Protein AF-0000000074156451 (afdb_homodimer)

Structure (mmCIF, N/CA/C/O backbone):
data_AF-0000000074156451-model_v1
#
loop_
_entity.id
_entity.type
_entity.pdbx_description
1 polymer 'Methyltransferase domain-containing protein'
#
loop_
_atom_site.group_PDB
_atom_site.id
_atom_site.type_symbol
_atom_site.label_atom_id
_atom_site.label_alt_id
_atom_site.label_comp_id
_atom_site.label_asym_id
_atom_site.label_entity_id
_atom_site.label_seq_id
_atom_site.pdbx_PDB_ins_code
_atom_site.Cartn_x
_atom_site.Cartn_y
_atom_site.Cartn_z
_atom_site.occupancy
_atom_site.B_iso_or_equiv
_atom_site.auth_seq_id
_atom_site.auth_comp_id
_atom_site.auth_asym_id
_atom_site.auth_atom_id
_atom_site.pdbx_PDB_model_num
ATOM 1 N N . MET A 1 1 ? 0.041 -12.398 18.797 1 87.12 1 MET A N 1
ATOM 2 C CA . MET A 1 1 ? -0.488 -12.836 17.516 1 87.12 1 MET A CA 1
ATOM 3 C C . MET A 1 1 ? -2.012 -12.875 17.531 1 87.12 1 MET A C 1
ATOM 5 O O . MET A 1 1 ? -2.666 -12.344 16.641 1 87.12 1 MET A O 1
ATOM 9 N N . LYS A 1 2 ? -2.613 -13.406 18.594 1 87.94 2 LYS A N 1
ATOM 10 C CA . LYS A 1 2 ? -4.066 -13.531 18.672 1 87.94 2 LYS A CA 1
ATOM 11 C C . LYS A 1 2 ? -4.734 -12.156 18.641 1 87.94 2 LYS A C 1
ATOM 13 O O . LYS A 1 2 ? -5.711 -11.953 17.906 1 87.94 2 LYS A O 1
ATOM 18 N N . ASP A 1 3 ? -4.203 -11.203 19.391 1 89.38 3 ASP A N 1
ATOM 19 C CA . ASP A 1 3 ? -4.766 -9.859 19.438 1 89.38 3 ASP A CA 1
ATOM 20 C C . ASP A 1 3 ? -4.641 -9.164 18.078 1 89.38 3 ASP A C 1
ATOM 22 O O . ASP A 1 3 ? -5.574 -8.5 17.625 1 89.38 3 ASP A O 1
ATOM 26 N N . HIS A 1 4 ? -3.541 -9.359 17.453 1 88.31 4 HIS A N 1
ATOM 27 C CA . HIS A 1 4 ? -3.355 -8.781 16.125 1 88.31 4 HIS A CA 1
ATOM 28 C C . HIS A 1 4 ? -4.367 -9.344 15.133 1 88.31 4 HIS A C 1
ATOM 30 O O . HIS A 1 4 ? -4.969 -8.594 14.359 1 88.31 4 HIS A O 1
ATOM 36 N N . MET A 1 5 ? -4.477 -10.648 15.164 1 91.69 5 MET A N 1
ATOM 37 C CA . MET A 1 5 ? -5.383 -11.289 14.219 1 91.69 5 MET A CA 1
ATOM 38 C C . MET A 1 5 ? -6.812 -10.797 14.414 1 91.69 5 MET A C 1
ATOM 40 O O . MET A 1 5 ? -7.535 -10.555 13.445 1 91.69 5 MET A O 1
ATOM 44 N N . ALA A 1 6 ? -7.188 -10.664 15.672 1 95.19 6 ALA A N 1
ATOM 45 C CA . ALA A 1 6 ? -8.539 -10.18 15.961 1 95.19 6 ALA A CA 1
ATOM 46 C C . ALA A 1 6 ? -8.742 -8.773 15.422 1 95.19 6 ALA A C 1
ATOM 48 O O . ALA A 1 6 ? -9.766 -8.484 14.797 1 95.19 6 ALA A O 1
ATOM 49 N N . ARG A 1 7 ? -7.82 -7.898 15.633 1 95.44 7 ARG A N 1
ATOM 50 C CA . ARG A 1 7 ? -7.922 -6.52 15.164 1 95.44 7 ARG A CA 1
ATOM 51 C C . ARG A 1 7 ? -7.859 -6.449 13.641 1 95.44 7 ARG A C 1
ATOM 53 O O . ARG A 1 7 ? -8.57 -5.656 13.023 1 95.44 7 ARG A O 1
ATOM 60 N N . ALA A 1 8 ? -6.965 -7.242 13.07 1 95.38 8 ALA A N 1
ATOM 61 C CA . ALA A 1 8 ? -6.84 -7.293 11.617 1 95.38 8 ALA A CA 1
ATOM 62 C C . ALA A 1 8 ? -8.133 -7.781 10.977 1 95.38 8 ALA A C 1
ATOM 64 O O . ALA A 1 8 ? -8.578 -7.227 9.969 1 95.38 8 ALA A O 1
ATOM 65 N N . GLU A 1 9 ? -8.711 -8.805 11.555 1 96.75 9 GLU A N 1
ATOM 66 C CA . GLU A 1 9 ? -9.977 -9.32 11.047 1 96.75 9 GLU A CA 1
ATOM 67 C C . GLU A 1 9 ? -11.086 -8.273 11.148 1 96.75 9 GLU A C 1
ATOM 69 O O . GLU A 1 9 ? -11.914 -8.148 10.242 1 96.75 9 GLU A O 1
ATOM 74 N N . ALA A 1 10 ? -11.094 -7.547 12.219 1 96.94 10 ALA A N 1
ATOM 75 C CA . ALA A 1 10 ? -12.086 -6.492 12.406 1 96.94 10 ALA A CA 1
ATOM 76 C C . ALA A 1 10 ? -11.922 -5.391 11.359 1 96.94 10 ALA A C 1
ATOM 78 O O . ALA A 1 10 ? -12.906 -4.895 10.805 1 96.94 10 ALA A O 1
ATOM 79 N N . SER A 1 11 ? -10.68 -4.996 11.141 1 96.5 11 SER A N 1
ATOM 80 C CA . SER A 1 11 ? -10.398 -3.986 10.133 1 96.5 11 SER A CA 1
ATOM 81 C C . SER A 1 11 ? -10.836 -4.453 8.742 1 96.5 11 SER A C 1
ATOM 83 O O . SER A 1 11 ? -11.43 -3.686 7.984 1 96.5 11 SER A O 1
ATOM 85 N N . TRP A 1 12 ? -10.484 -5.668 8.422 1 97.31 12 TRP A N 1
ATOM 86 C CA . TRP A 1 12 ? -10.891 -6.258 7.152 1 97.31 12 TRP A CA 1
ATOM 87 C C . TRP A 1 12 ? -12.406 -6.305 7.027 1 97.31 12 TRP A C 1
ATOM 89 O O . TRP A 1 12 ? -12.969 -5.898 6.008 1 97.31 12 TRP A O 1
ATOM 99 N N . ALA A 1 13 ? -13.078 -6.766 8.047 1 97.88 13 ALA A N 1
ATOM 100 C CA . ALA A 1 13 ? -14.531 -6.875 8.031 1 97.88 13 ALA A CA 1
ATOM 101 C C . ALA A 1 13 ? -15.188 -5.508 7.84 1 97.88 13 ALA A C 1
ATOM 103 O O . ALA A 1 13 ? -16.203 -5.391 7.152 1 97.88 13 ALA A O 1
ATOM 104 N N . LYS A 1 14 ? -14.633 -4.551 8.461 1 97.25 14 LYS A N 1
ATOM 105 C CA . LYS A 1 14 ? -15.117 -3.186 8.297 1 97.25 14 LYS A CA 1
ATOM 106 C C . LYS A 1 14 ? -15.086 -2.758 6.836 1 97.25 14 LYS A C 1
ATOM 108 O O . LYS A 1 14 ? -16.062 -2.191 6.328 1 97.25 14 LYS A O 1
ATOM 113 N N . THR A 1 15 ? -14.023 -3.021 6.141 1 97.12 15 THR A N 1
ATOM 114 C CA . THR A 1 15 ? -13.898 -2.598 4.75 1 97.12 15 THR A CA 1
ATOM 115 C C . THR A 1 15 ? -14.828 -3.416 3.852 1 97.12 15 THR A C 1
ATOM 117 O O . THR A 1 15 ? -15.336 -2.908 2.852 1 97.12 15 THR A O 1
ATOM 120 N N . VAL A 1 16 ? -15.039 -4.699 4.199 1 98.25 16 VAL A N 1
ATOM 121 C CA . VAL A 1 16 ? -15.984 -5.516 3.453 1 98.25 16 VAL A CA 1
ATOM 122 C C . VAL A 1 16 ? -17.391 -4.918 3.572 1 98.25 16 VAL A C 1
ATOM 124 O O . VAL A 1 16 ? -18.109 -4.805 2.578 1 98.25 16 VAL A O 1
ATOM 127 N N . LYS A 1 17 ? -17.75 -4.562 4.805 1 98.19 17 LYS A N 1
ATOM 128 C CA . LYS A 1 17 ? -19.047 -3.924 5.004 1 98.19 17 LYS A CA 1
ATOM 129 C C . LYS A 1 17 ? -19.156 -2.629 4.203 1 98.19 17 LYS A C 1
ATOM 131 O O . LYS A 1 17 ? -20.172 -2.375 3.551 1 98.19 17 LYS A O 1
ATOM 136 N N . GLN A 1 18 ? -18.156 -1.781 4.277 1 97.56 18 GLN A N 1
ATOM 137 C CA . GLN A 1 18 ? -18.141 -0.512 3.559 1 97.56 18 GLN A CA 1
ATOM 138 C C . GLN A 1 18 ? -18.266 -0.73 2.053 1 97.56 18 GLN A C 1
ATOM 140 O O . GLN A 1 18 ? -18.953 0.033 1.364 1 97.56 18 GLN A O 1
ATOM 145 N N . ARG A 1 19 ? -17.594 -1.761 1.544 1 98.19 19 ARG A N 1
ATOM 146 C CA . ARG A 1 19 ? -17.672 -2.135 0.136 1 98.19 19 ARG A CA 1
ATOM 147 C C . ARG A 1 19 ? -19.109 -2.334 -0.303 1 98.19 19 ARG A C 1
ATOM 149 O O . ARG A 1 19 ? -19.562 -1.719 -1.272 1 98.19 19 ARG A O 1
ATOM 156 N N . HIS A 1 20 ? -19.781 -3.113 0.4 1 98.56 20 HIS A N 1
ATOM 157 C CA . HIS A 1 20 ? -21.156 -3.447 0.029 1 98.56 20 HIS A CA 1
ATOM 158 C C . HIS A 1 20 ? -22.078 -2.26 0.244 1 98.56 20 HIS A C 1
ATOM 160 O O . HIS A 1 20 ? -22.969 -2.012 -0.57 1 98.56 20 HIS A O 1
ATOM 166 N N . ASP A 1 21 ? -21.891 -1.52 1.328 1 97.88 21 ASP A N 1
ATOM 167 C CA . ASP A 1 21 ? -22.703 -0.335 1.588 1 97.88 21 ASP A CA 1
ATOM 168 C C . ASP A 1 21 ? -22.562 0.692 0.469 1 97.88 21 ASP A C 1
ATOM 170 O O . ASP A 1 21 ? -23.547 1.277 0.018 1 97.88 21 ASP A O 1
ATOM 174 N N . MET A 1 22 ? -21.344 0.917 0.056 1 97.31 22 MET A N 1
ATOM 175 C CA . MET A 1 22 ? -21.078 1.906 -0.981 1 97.31 22 MET A CA 1
ATOM 176 C C . MET A 1 22 ? -21.688 1.483 -2.312 1 97.31 22 MET A C 1
ATOM 178 O O . MET A 1 22 ? -22.25 2.311 -3.033 1 97.31 22 MET A O 1
ATOM 182 N N . ILE A 1 23 ? -21.578 0.205 -2.691 1 98.38 23 ILE A N 1
ATOM 183 C CA . ILE A 1 23 ? -22.141 -0.309 -3.936 1 98.38 23 ILE A CA 1
ATOM 184 C C . ILE A 1 23 ? -23.656 -0.114 -3.939 1 98.38 23 ILE A C 1
ATOM 186 O O . ILE A 1 23 ? -24.219 0.364 -4.926 1 98.38 23 ILE A O 1
ATOM 190 N N . VAL A 1 24 ? -24.297 -0.517 -2.832 1 98.44 24 VAL A N 1
ATOM 191 C CA . VAL A 1 24 ? -25.734 -0.391 -2.73 1 98.44 24 VAL A CA 1
ATOM 192 C C . VAL A 1 24 ? -26.141 1.081 -2.809 1 98.44 24 VAL A C 1
ATOM 194 O O . VAL A 1 24 ? -27.047 1.446 -3.553 1 98.44 24 VAL A O 1
ATOM 197 N N . ALA A 1 25 ? -25.484 1.926 -2.078 1 97.12 25 ALA A N 1
ATOM 198 C CA . ALA A 1 25 ? -25.812 3.346 -2.01 1 97.12 25 ALA A CA 1
ATOM 199 C C . ALA A 1 25 ? -25.656 4.012 -3.373 1 97.12 25 ALA A C 1
ATOM 201 O O . ALA A 1 25 ? -26.484 4.832 -3.773 1 97.12 25 ALA A O 1
ATOM 202 N N . ASP A 1 26 ? -24.641 3.658 -4.086 1 97.25 26 ASP A N 1
ATOM 203 C CA . ASP A 1 26 ? -24.297 4.406 -5.289 1 97.25 26 ASP A CA 1
ATOM 204 C C . ASP A 1 26 ? -24.938 3.783 -6.523 1 97.25 26 ASP A C 1
ATOM 206 O O . ASP A 1 26 ? -25.281 4.484 -7.48 1 97.25 26 ASP A O 1
ATOM 210 N N . TYR A 1 27 ? -25.109 2.441 -6.469 1 98.12 27 TYR A N 1
ATOM 211 C CA . TYR A 1 27 ? -25.469 1.799 -7.73 1 98.12 27 TYR A CA 1
ATOM 212 C C . TYR A 1 27 ? -26.625 0.827 -7.535 1 98.12 27 TYR A C 1
ATOM 214 O O . TYR A 1 27 ? -27.188 0.32 -8.508 1 98.12 27 TYR A O 1
ATOM 222 N N . GLY A 1 28 ? -27 0.54 -6.363 1 98.31 28 GLY A N 1
ATOM 223 C CA . GLY A 1 28 ? -28 -0.476 -6.086 1 98.31 28 GLY A CA 1
ATOM 224 C C . GLY A 1 28 ? -27.484 -1.891 -6.266 1 98.31 28 GLY A C 1
ATOM 225 O O . GLY A 1 28 ? -27.812 -2.781 -5.477 1 98.31 28 GLY A O 1
ATOM 226 N N . ASP A 1 29 ? -26.719 -2.047 -7.316 1 98.12 29 ASP A N 1
ATOM 227 C CA . ASP A 1 29 ? -26.172 -3.363 -7.645 1 98.12 29 ASP A CA 1
ATOM 228 C C . ASP A 1 29 ? -24.781 -3.244 -8.273 1 98.12 29 ASP A C 1
ATOM 230 O O . ASP A 1 29 ? -24.547 -2.357 -9.094 1 98.12 29 ASP A O 1
ATOM 234 N N . VAL A 1 30 ? -23.938 -4.219 -7.938 1 98.5 30 VAL A N 1
ATOM 235 C CA . VAL A 1 30 ? -22.547 -4.176 -8.391 1 98.5 30 VAL A CA 1
ATOM 236 C C . VAL A 1 30 ? -22.484 -4.258 -9.914 1 98.5 30 VAL A C 1
ATOM 238 O O . VAL A 1 30 ? -21.562 -3.746 -10.531 1 98.5 30 VAL A O 1
ATOM 241 N N . SER A 1 31 ? -23.469 -4.879 -10.586 1 98.31 31 SER A N 1
ATOM 242 C CA . SER A 1 31 ? -23.484 -5.023 -12.039 1 98.31 31 SER A CA 1
ATOM 243 C C . SER A 1 31 ? -23.562 -3.668 -12.727 1 98.31 31 SER A C 1
ATOM 245 O O . SER A 1 31 ? -23.266 -3.549 -13.914 1 98.31 31 SER A O 1
ATOM 247 N N . LYS A 1 32 ? -23.922 -2.648 -11.984 1 98.31 32 LYS A N 1
ATOM 248 C CA . LYS A 1 32 ? -24.078 -1.311 -12.547 1 98.31 32 LYS A CA 1
ATOM 249 C C . LYS A 1 32 ? -22.875 -0.437 -12.234 1 98.31 32 LYS A C 1
ATOM 251 O O . LYS A 1 32 ? -22.797 0.708 -12.68 1 98.31 32 LYS A O 1
ATOM 256 N N . MET A 1 33 ? -21.938 -0.914 -11.508 1 98.31 33 MET A N 1
ATOM 257 C CA . MET A 1 33 ? -20.797 -0.121 -11.07 1 98.31 33 MET A CA 1
ATOM 258 C C . MET A 1 33 ? -19.656 -0.2 -12.078 1 98.31 33 MET A C 1
ATOM 260 O O . MET A 1 33 ? -19.156 -1.286 -12.359 1 98.31 33 MET A O 1
ATOM 264 N N . PRO A 1 34 ? -19.25 0.958 -12.617 1 97.75 34 PRO A N 1
ATOM 265 C CA . PRO A 1 34 ? -18.047 0.933 -13.461 1 97.75 34 PRO A CA 1
ATOM 266 C C . PRO A 1 34 ? -16.781 0.693 -12.656 1 97.75 34 PRO A C 1
ATOM 268 O O . PRO A 1 34 ? -16.719 0.995 -11.461 1 97.75 34 PRO A O 1
ATOM 271 N N . LEU A 1 35 ? -15.758 0.202 -13.336 1 97.88 35 LEU A N 1
ATOM 272 C CA . LEU A 1 35 ? -14.461 0.009 -12.711 1 97.88 35 LEU A CA 1
ATOM 273 C C . LEU A 1 35 ? -13.852 1.345 -12.289 1 97.88 35 LEU A C 1
ATOM 275 O O . LEU A 1 35 ? -13.234 1.442 -11.227 1 97.88 35 LEU A O 1
ATOM 279 N N . PHE A 1 36 ? -14.031 2.318 -13.109 1 96.81 36 PHE A N 1
ATOM 280 C CA . PHE A 1 36 ? -13.414 3.625 -12.906 1 96.81 36 PHE A CA 1
ATOM 281 C C . PHE A 1 36 ? -14.43 4.742 -13.141 1 96.81 36 PHE A C 1
ATOM 283 O O . PHE A 1 36 ? -14.375 5.426 -14.164 1 96.81 36 PHE A O 1
ATOM 290 N N . PRO A 1 37 ? -15.219 5.031 -12.18 1 97.06 37 PRO A N 1
ATOM 291 C CA . PRO A 1 37 ? -16.328 5.965 -12.383 1 97.06 37 PRO A CA 1
ATOM 292 C C . PRO A 1 37 ? -15.891 7.426 -12.336 1 97.06 37 PRO A C 1
ATOM 294 O O . PRO A 1 37 ? -16.594 8.305 -12.844 1 97.06 37 PRO A O 1
ATOM 297 N N . THR A 1 38 ? -14.805 7.719 -11.672 1 96 38 THR A N 1
ATOM 298 C CA . THR A 1 38 ? -14.344 9.094 -11.492 1 96 38 THR A CA 1
ATOM 299 C C . THR A 1 38 ? -13.484 9.531 -12.672 1 96 38 THR A C 1
ATOM 301 O O . THR A 1 38 ? -12.312 9.148 -12.766 1 96 38 THR A O 1
ATOM 304 N N . THR A 1 39 ? -14.031 10.414 -13.57 1 94.25 39 THR A N 1
ATOM 305 C CA . THR A 1 39 ? -13.305 10.805 -14.773 1 94.25 39 THR A CA 1
ATOM 306 C C . THR A 1 39 ? -13.234 12.32 -14.898 1 94.25 39 THR A C 1
ATOM 308 O O . THR A 1 39 ? -12.547 12.852 -15.773 1 94.25 39 THR A O 1
ATOM 311 N N . ASP A 1 40 ? -14 13.023 -14.062 1 94.5 40 ASP A N 1
ATOM 312 C CA . ASP A 1 40 ? -14.047 14.484 -14.047 1 94.5 40 ASP A CA 1
ATOM 313 C C . ASP A 1 40 ? -14.5 15.008 -12.688 1 94.5 40 ASP A C 1
ATOM 315 O O . ASP A 1 40 ? -14.742 14.227 -11.766 1 94.5 40 ASP A O 1
ATOM 319 N N . SER A 1 41 ? -14.547 16.281 -12.57 1 93.56 41 SER A N 1
ATOM 320 C CA . SER A 1 41 ? -14.883 16.906 -11.297 1 93.56 41 SER A CA 1
ATOM 321 C C . SER A 1 41 ? -16.281 16.516 -10.836 1 93.56 41 SER A C 1
ATOM 323 O O . SER A 1 41 ? -16.516 16.297 -9.641 1 93.56 41 SER A O 1
ATOM 325 N N . ALA A 1 42 ? -17.219 16.469 -11.742 1 95.62 42 ALA A N 1
ATOM 326 C CA . ALA A 1 42 ? -18.609 16.125 -11.406 1 95.62 42 ALA A CA 1
ATOM 327 C C . ALA A 1 42 ? -18.703 14.703 -10.867 1 95.62 42 ALA A C 1
ATOM 329 O O . ALA A 1 42 ? -19.344 14.461 -9.836 1 95.62 42 ALA A O 1
ATOM 330 N N . SER A 1 43 ? -18.094 13.742 -11.57 1 95.56 43 SER A N 1
ATOM 331 C CA . SER A 1 43 ? -18.125 12.352 -11.117 1 95.56 43 SER A CA 1
ATOM 332 C C . SER A 1 43 ? -17.328 12.164 -9.836 1 95.56 43 SER A C 1
ATOM 334 O O . SER A 1 43 ? -17.625 11.289 -9.023 1 95.56 43 SER A O 1
ATOM 336 N N . TYR A 1 44 ? -16.328 12.945 -9.648 1 94.94 44 TYR A N 1
ATOM 337 C CA . TYR A 1 44 ? -15.531 12.891 -8.422 1 94.94 44 TYR A CA 1
ATOM 338 C C . TYR A 1 44 ? -16.406 13.18 -7.199 1 94.94 44 TYR A C 1
ATOM 340 O O . TYR A 1 44 ? -16.25 12.531 -6.16 1 94.94 44 TYR A O 1
ATOM 348 N N . HIS A 1 45 ? -17.234 14.133 -7.293 1 92.75 45 HIS A N 1
ATOM 349 C CA . HIS A 1 45 ? -18.078 14.539 -6.172 1 92.75 45 HIS A CA 1
ATOM 350 C C . HIS A 1 45 ? -19.016 13.414 -5.75 1 92.75 45 HIS A C 1
ATOM 352 O O . HIS A 1 45 ? -19.406 13.336 -4.586 1 92.75 45 HIS A O 1
ATOM 358 N N . ILE A 1 46 ? -19.297 12.516 -6.668 1 93.62 46 ILE A N 1
ATOM 359 C CA . ILE A 1 46 ? -20.281 11.477 -6.406 1 93.62 46 ILE A CA 1
ATOM 360 C C . ILE A 1 46 ? -19.562 10.156 -6.117 1 93.62 46 ILE A C 1
ATOM 362 O O . ILE A 1 46 ? -19.953 9.414 -5.207 1 93.62 46 ILE A O 1
ATOM 366 N N . HIS A 1 47 ? -18.5 9.859 -6.914 1 95.81 47 HIS A N 1
ATOM 367 C CA . HIS A 1 47 ? -17.844 8.555 -6.863 1 95.81 47 HIS A CA 1
ATOM 368 C C . HIS A 1 47 ? -16.328 8.703 -6.723 1 95.81 47 HIS A C 1
ATOM 370 O O . HIS A 1 47 ? -15.578 8.289 -7.602 1 95.81 47 HIS A O 1
ATOM 376 N N . PRO A 1 48 ? -15.898 9.203 -5.598 1 96.44 48 PRO A N 1
ATOM 377 C CA . PRO A 1 48 ? -14.469 9.477 -5.449 1 96.44 48 PRO A CA 1
ATOM 378 C C . PRO A 1 48 ? -13.648 8.219 -5.156 1 96.44 48 PRO A C 1
ATOM 380 O O . PRO A 1 48 ? -12.922 8.172 -4.16 1 96.44 48 PRO A O 1
ATOM 383 N N . TYR A 1 49 ? -13.789 7.219 -6.074 1 97.75 49 TYR A N 1
ATOM 384 C CA . TYR A 1 49 ? -13.094 5.957 -5.875 1 97.75 49 TYR A CA 1
ATOM 385 C C . TYR A 1 49 ? -12.867 5.238 -7.199 1 97.75 49 TYR A C 1
ATOM 387 O O . TYR A 1 49 ? -13.422 5.637 -8.227 1 97.75 49 TYR A O 1
ATOM 395 N N . THR A 1 50 ? -11.984 4.34 -7.277 1 97.75 50 THR A N 1
ATOM 396 C CA . THR A 1 50 ? -11.836 3.32 -8.312 1 97.75 50 THR A CA 1
ATOM 397 C C . THR A 1 50 ? -12.219 1.945 -7.77 1 97.75 50 THR A C 1
ATOM 399 O O . THR A 1 50 ? -12.484 1.793 -6.574 1 97.75 50 THR A O 1
ATOM 402 N N . ILE A 1 51 ? -12.195 0.945 -8.609 1 98.38 51 ILE A N 1
ATOM 403 C CA . ILE A 1 51 ? -12.516 -0.43 -8.242 1 98.38 51 ILE A CA 1
ATOM 404 C C . ILE A 1 51 ? -11.531 -0.915 -7.172 1 98.38 51 ILE A C 1
ATOM 406 O O . ILE A 1 51 ? -11.898 -1.7 -6.297 1 98.38 51 ILE A O 1
ATOM 410 N N . TRP A 1 52 ? -10.305 -0.439 -7.16 1 98.44 52 TRP A N 1
ATOM 411 C CA . TRP A 1 52 ? -9.273 -0.904 -6.234 1 98.44 52 TRP A CA 1
ATOM 412 C C . TRP A 1 52 ? -9.602 -0.49 -4.805 1 98.44 52 TRP A C 1
ATOM 414 O O . TRP A 1 52 ? -9.164 -1.139 -3.85 1 98.44 52 TRP A O 1
ATOM 424 N N . ASP A 1 53 ? -10.391 0.563 -4.621 1 98.12 53 ASP A N 1
ATOM 425 C CA . ASP A 1 53 ? -10.789 1.034 -3.299 1 98.12 53 ASP A CA 1
ATOM 426 C C . ASP A 1 53 ? -11.773 0.065 -2.645 1 98.12 53 ASP A C 1
ATOM 428 O O . ASP A 1 53 ? -12 0.123 -1.434 1 98.12 53 ASP A O 1
ATOM 432 N N . PHE A 1 54 ? -12.328 -0.836 -3.385 1 98.5 54 PHE A N 1
ATOM 433 C CA . PHE A 1 54 ? -13.328 -1.765 -2.873 1 98.5 54 PHE A CA 1
ATOM 434 C C . PHE A 1 54 ? -12.672 -3.043 -2.365 1 98.5 54 PHE A C 1
ATOM 436 O O . PHE A 1 54 ? -13.32 -3.854 -1.696 1 98.5 54 PHE A O 1
ATOM 443 N N . THR A 1 55 ? -11.375 -3.227 -2.666 1 98.5 55 THR A N 1
ATOM 444 C CA . THR A 1 55 ? -10.617 -4.383 -2.199 1 98.5 55 THR A CA 1
ATOM 445 C C . THR A 1 55 ? -9.289 -3.953 -1.589 1 98.5 55 THR A C 1
ATOM 447 O O . THR A 1 55 ? -8.234 -4.453 -1.975 1 98.5 55 THR A O 1
ATOM 450 N N . PRO A 1 56 ? -9.359 -3.121 -0.585 1 97.88 56 PRO A N 1
ATOM 451 C CA . PRO A 1 56 ? -8.125 -2.611 0.007 1 97.88 56 PRO A CA 1
ATOM 452 C C . PRO A 1 56 ? -7.367 -3.674 0.806 1 97.88 56 PRO A C 1
ATOM 454 O O . PRO A 1 56 ? -7.965 -4.664 1.233 1 97.88 56 PRO A O 1
ATOM 457 N N . ALA A 1 57 ? -6.086 -3.498 0.966 1 97.56 57 ALA A N 1
ATOM 458 C CA . ALA A 1 57 ? -5.273 -4.352 1.827 1 97.56 57 ALA A CA 1
ATOM 459 C C . ALA A 1 57 ? -5.469 -3.998 3.297 1 97.56 57 ALA A C 1
ATOM 461 O O . ALA A 1 57 ? -4.539 -3.541 3.963 1 97.56 57 ALA A O 1
ATOM 462 N N . SER A 1 58 ? -6.629 -4.406 3.91 1 96.62 58 SER A N 1
ATOM 463 C CA . SER A 1 58 ? -7.055 -3.867 5.199 1 96.62 58 SER A CA 1
ATOM 464 C C . SER A 1 58 ? -6.766 -4.848 6.328 1 96.62 58 SER A C 1
ATOM 466 O O . SER A 1 58 ? -7.113 -4.594 7.484 1 96.62 58 SER A O 1
ATOM 468 N N . TYR A 1 59 ? -6.156 -5.961 5.996 1 96.69 59 TYR A N 1
ATOM 469 C CA . TYR A 1 59 ? -5.875 -6.93 7.051 1 96.69 59 TYR A CA 1
ATOM 470 C C . TYR A 1 59 ? -4.566 -6.602 7.762 1 96.69 59 TYR A C 1
ATOM 472 O O . TYR A 1 59 ? -4.484 -6.688 8.984 1 96.69 59 TYR A O 1
ATOM 480 N N . GLY A 1 60 ? -3.59 -6.188 6.984 1 93.69 60 GLY A N 1
ATOM 481 C CA . GLY A 1 60 ? -2.279 -5.898 7.539 1 93.69 60 GLY A CA 1
ATOM 482 C C . GLY A 1 60 ? -1.476 -7.145 7.855 1 93.69 60 GLY A C 1
ATOM 483 O O . GLY A 1 60 ? -2.025 -8.133 8.344 1 93.69 60 GLY A O 1
ATOM 484 N N . CYS A 1 61 ? -0.281 -7.09 7.59 1 94.56 61 CYS A N 1
ATOM 485 C CA . CYS A 1 61 ? 0.629 -8.188 7.891 1 94.56 61 CYS A CA 1
ATOM 486 C C . CYS A 1 61 ? 0.978 -8.219 9.375 1 94.56 61 CYS A C 1
ATOM 488 O O . CYS A 1 61 ? 1.396 -7.207 9.938 1 94.56 61 CYS A O 1
ATOM 490 N N . PRO A 1 62 ? 0.825 -9.359 10.062 1 93.25 62 PRO A N 1
ATOM 491 C CA . PRO A 1 62 ? 1.151 -9.422 11.492 1 93.25 62 PRO A CA 1
ATOM 492 C C . PRO A 1 62 ? 2.654 -9.383 11.758 1 93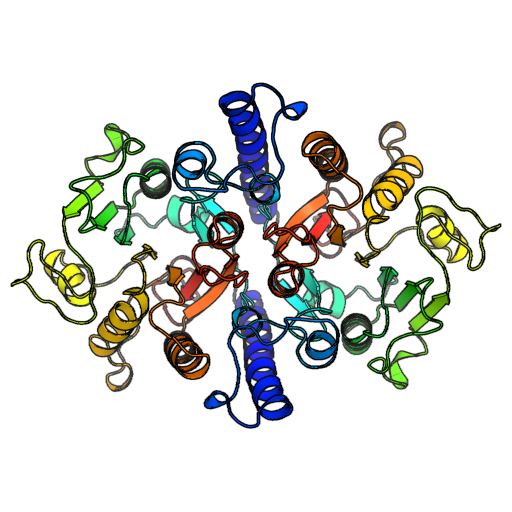.25 62 PRO A C 1
ATOM 494 O O . PRO A 1 62 ? 3.082 -9.359 12.914 1 93.25 62 PRO A O 1
ATOM 497 N N . HIS A 1 63 ? 3.449 -9.422 10.719 1 93.94 63 HIS A N 1
ATOM 498 C CA . HIS A 1 63 ? 4.902 -9.328 10.789 1 93.94 63 HIS A CA 1
ATOM 499 C C . HIS A 1 63 ? 5.414 -8.148 9.961 1 93.94 63 HIS A C 1
ATOM 501 O O . HIS A 1 63 ? 4.68 -7.184 9.727 1 93.94 63 HIS A O 1
ATOM 507 N N . GLU A 1 64 ? 6.652 -8.133 9.617 1 94.12 64 GLU A N 1
ATOM 508 C CA . GLU A 1 64 ? 7.195 -7.121 8.727 1 94.12 64 GLU A CA 1
ATOM 509 C C . GLU A 1 64 ? 6.781 -7.379 7.281 1 94.12 64 GLU A C 1
ATOM 511 O O . GLU A 1 64 ? 6.445 -8.508 6.918 1 94.12 64 GLU A O 1
ATOM 516 N N . ILE A 1 65 ? 6.672 -6.336 6.508 1 95.38 65 ILE A N 1
ATOM 517 C CA . ILE A 1 65 ? 6.496 -6.402 5.062 1 95.38 65 ILE A CA 1
ATOM 518 C C . ILE A 1 65 ? 7.797 -6.02 4.363 1 95.38 65 ILE A C 1
ATOM 520 O O . ILE A 1 65 ? 8.492 -5.098 4.797 1 95.38 65 ILE A O 1
ATOM 524 N N . GLU A 1 66 ? 8.156 -6.762 3.41 1 96.94 66 GLU A N 1
ATOM 525 C CA . GLU A 1 66 ? 9.445 -6.527 2.758 1 96.94 66 GLU A CA 1
ATOM 526 C C . GLU A 1 66 ? 9.336 -6.68 1.244 1 96.94 66 GLU A C 1
ATOM 528 O O . GLU A 1 66 ? 8.656 -7.59 0.755 1 96.94 66 GLU A O 1
ATOM 533 N N . ARG A 1 67 ? 9.93 -5.691 0.525 1 97.12 67 ARG A N 1
ATOM 534 C CA . ARG A 1 67 ? 10.102 -5.863 -0.914 1 97.12 67 ARG A CA 1
ATOM 535 C C . ARG A 1 67 ? 11.203 -6.867 -1.223 1 97.12 67 ARG A C 1
ATOM 537 O O . ARG A 1 67 ? 12.352 -6.68 -0.805 1 97.12 67 ARG A O 1
ATOM 544 N N . VAL A 1 68 ? 10.859 -7.91 -1.894 1 98.12 68 VAL A N 1
ATOM 545 C CA . VAL A 1 68 ? 11.812 -8.945 -2.287 1 98.12 68 VAL A CA 1
ATOM 546 C C . VAL A 1 68 ? 12.023 -8.906 -3.799 1 98.12 68 VAL A C 1
ATOM 548 O O . VAL A 1 68 ? 11.062 -8.797 -4.566 1 98.12 68 VAL A O 1
ATOM 551 N N . GLY A 1 69 ? 13.242 -9.039 -4.234 1 97.12 69 GLY A N 1
ATOM 552 C CA . GLY A 1 69 ? 13.586 -8.805 -5.629 1 97.12 69 GLY A CA 1
ATOM 553 C C . GLY A 1 69 ? 13.867 -7.344 -5.938 1 97.12 69 GLY A C 1
ATOM 554 O O . GLY A 1 69 ? 14.141 -6.555 -5.031 1 97.12 69 GLY A O 1
ATOM 555 N N . ARG A 1 70 ? 13.867 -6.98 -7.148 1 94.12 70 ARG A N 1
ATOM 556 C CA . ARG A 1 70 ? 14.234 -5.629 -7.559 1 94.12 70 ARG A CA 1
ATOM 557 C C . ARG A 1 70 ? 13.164 -4.625 -7.145 1 94.12 70 ARG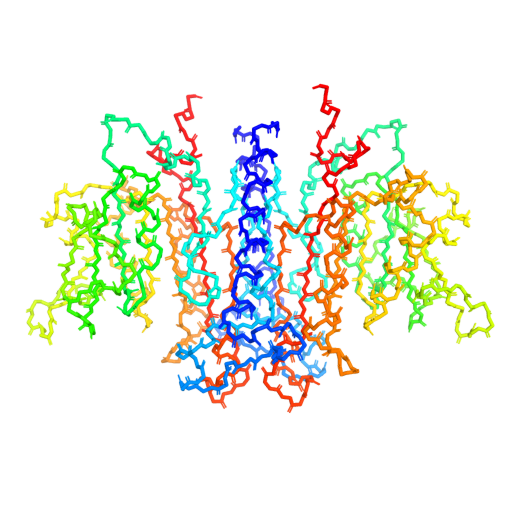 A C 1
ATOM 559 O O . ARG A 1 70 ? 12.016 -4.996 -6.918 1 94.12 70 ARG A O 1
ATOM 566 N N . MET A 1 71 ? 13.594 -3.389 -7.039 1 94.12 71 MET A N 1
ATOM 567 C CA . MET A 1 71 ? 12.648 -2.285 -6.898 1 94.12 71 MET A CA 1
ATOM 568 C C . MET A 1 71 ? 11.969 -1.971 -8.227 1 94.12 71 MET A C 1
ATOM 570 O O . MET A 1 71 ? 12.547 -2.199 -9.289 1 94.12 71 MET A O 1
ATOM 574 N N . GLY A 1 72 ? 10.828 -1.461 -8.219 1 93.56 72 GLY A N 1
ATOM 575 C CA . GLY A 1 72 ? 10.047 -1.283 -9.438 1 93.56 72 GLY A CA 1
ATOM 576 C C . GLY A 1 72 ? 9.281 -2.529 -9.844 1 93.56 72 GLY A C 1
ATOM 577 O O . GLY A 1 72 ? 8.883 -3.322 -8.984 1 93.56 72 GLY A O 1
ATOM 578 N N . ASP A 1 73 ? 9.031 -2.635 -11.148 1 94.06 73 ASP A N 1
ATOM 579 C CA . ASP A 1 73 ? 8.242 -3.768 -11.633 1 94.06 73 ASP A CA 1
ATOM 580 C C . ASP A 1 73 ? 9.07 -5.051 -11.625 1 94.06 73 ASP A C 1
ATOM 582 O O . ASP A 1 73 ? 10.172 -5.09 -12.172 1 94.06 73 ASP A O 1
ATOM 586 N N . GLY A 1 74 ? 8.57 -6.086 -11.016 1 91.88 74 GLY A N 1
ATOM 587 C CA . GLY A 1 74 ? 9.266 -7.359 -10.914 1 91.88 74 GLY A CA 1
ATOM 588 C C . GLY A 1 74 ? 9.352 -7.887 -9.492 1 91.88 74 GLY A C 1
ATOM 589 O O . GLY A 1 74 ? 9.109 -9.07 -9.25 1 91.88 74 GLY A O 1
ATOM 590 N N . GLY A 1 75 ? 9.773 -7.031 -8.547 1 94.94 75 GLY A N 1
ATOM 591 C CA . GLY A 1 75 ? 9.789 -7.41 -7.141 1 94.94 75 GLY A CA 1
ATOM 592 C C . GLY A 1 75 ? 8.398 -7.594 -6.555 1 94.94 75 GLY A C 1
ATOM 593 O O . GLY A 1 75 ? 7.406 -7.184 -7.16 1 94.94 75 GLY A O 1
ATOM 594 N N . LYS A 1 76 ? 8.344 -8.359 -5.453 1 97.94 76 LYS A N 1
ATOM 595 C CA . LYS A 1 76 ? 7.078 -8.602 -4.766 1 97.94 76 LYS A CA 1
ATOM 596 C C . LYS A 1 76 ? 7.191 -8.281 -3.277 1 97.94 76 LYS A C 1
ATOM 598 O O . LYS A 1 76 ? 8.273 -8.383 -2.695 1 97.94 76 LYS A O 1
ATOM 603 N N . TRP A 1 77 ? 6.102 -7.832 -2.74 1 97.94 77 TRP A N 1
ATOM 604 C CA . TRP A 1 77 ? 6.031 -7.602 -1.301 1 97.94 77 TRP A CA 1
ATOM 605 C C . TRP A 1 77 ? 5.652 -8.883 -0.563 1 97.94 77 TRP A C 1
ATOM 607 O O . TRP A 1 77 ? 4.672 -9.539 -0.915 1 97.94 77 TRP A O 1
ATOM 617 N N . VAL A 1 78 ? 6.445 -9.211 0.408 1 98.44 78 VAL A N 1
ATOM 618 C CA . VAL A 1 78 ? 6.258 -10.438 1.173 1 98.44 78 VAL A CA 1
ATOM 619 C C . VAL A 1 78 ? 5.906 -10.094 2.619 1 98.44 78 VAL A C 1
ATOM 621 O O . VAL A 1 78 ? 6.582 -9.289 3.256 1 98.44 78 VAL A O 1
ATOM 624 N N . CYS A 1 79 ? 4.797 -10.656 3.059 1 97.44 79 CYS A N 1
ATOM 625 C CA . CYS A 1 79 ? 4.473 -10.586 4.48 1 97.44 79 CYS A CA 1
ATOM 626 C C . CYS A 1 79 ? 5.266 -11.609 5.273 1 97.44 79 CYS A C 1
ATOM 628 O O . CYS A 1 79 ? 5.148 -12.812 5.031 1 97.44 79 CYS A O 1
ATOM 630 N N . GLY A 1 80 ? 6.094 -11.156 6.219 1 96.44 80 GLY A N 1
ATOM 631 C CA . GLY A 1 80 ? 6.77 -12.047 7.148 1 96.44 80 GLY A CA 1
ATOM 632 C C . GLY A 1 80 ? 7.938 -12.781 6.523 1 96.44 80 GLY A C 1
ATOM 633 O O . GLY A 1 80 ? 8.055 -14 6.656 1 96.44 80 GLY A O 1
ATOM 634 N N . MET A 1 81 ? 8.766 -12.086 5.793 1 97.25 81 MET A N 1
ATOM 635 C CA . MET A 1 81 ? 9.945 -12.695 5.195 1 97.25 81 MET A CA 1
ATOM 636 C C . MET A 1 81 ? 10.773 -13.43 6.25 1 97.25 81 MET A C 1
ATOM 638 O O . MET A 1 81 ? 11.359 -14.477 5.973 1 97.25 81 MET A O 1
ATOM 642 N N . SER A 1 82 ? 10.805 -12.922 7.484 1 96.12 82 SER A N 1
ATOM 643 C CA . SER A 1 82 ? 11.578 -13.523 8.562 1 96.12 82 SER A CA 1
ATOM 644 C C . SER A 1 82 ? 11.094 -14.93 8.891 1 96.12 82 SER A C 1
ATOM 646 O O . SER A 1 82 ? 11.883 -15.789 9.281 1 96.12 82 SER A O 1
ATOM 648 N N . ARG A 1 83 ? 9.805 -15.141 8.703 1 96.62 83 ARG A N 1
ATOM 649 C CA . ARG A 1 83 ? 9.234 -16.469 8.953 1 96.62 83 ARG A CA 1
ATOM 650 C C . ARG A 1 83 ? 9.742 -17.484 7.93 1 96.62 83 ARG A C 1
ATOM 652 O O . ARG A 1 83 ? 9.906 -18.656 8.242 1 96.62 83 ARG A O 1
ATOM 659 N N . TYR A 1 84 ? 9.977 -17.031 6.738 1 97.88 84 TYR A N 1
ATOM 660 C CA . TYR A 1 84 ? 10.484 -17.906 5.695 1 97.88 84 TYR A CA 1
ATOM 661 C C . TYR A 1 84 ? 11.984 -18.125 5.844 1 97.88 84 TYR A C 1
ATOM 663 O O . TYR A 1 84 ? 12.5 -19.203 5.516 1 97.88 84 TYR A O 1
ATOM 671 N N . VAL A 1 85 ? 12.664 -17.109 6.332 1 97.38 85 VAL A N 1
ATOM 672 C CA . VAL A 1 85 ? 14.094 -17.25 6.602 1 97.38 85 VAL A CA 1
ATOM 673 C C . VAL A 1 85 ? 14.312 -18.266 7.715 1 97.38 85 VAL A C 1
ATOM 675 O O . VAL A 1 85 ? 15.219 -19.109 7.633 1 97.38 85 VAL A O 1
ATOM 678 N N . ASP A 1 86 ? 13.492 -18.234 8.703 1 95.88 86 ASP A N 1
ATOM 679 C CA . ASP A 1 86 ? 13.586 -19.141 9.836 1 95.88 86 ASP A CA 1
ATOM 680 C C . ASP A 1 86 ? 12.625 -20.312 9.688 1 95.88 86 ASP A C 1
ATOM 682 O O . ASP A 1 86 ? 12.047 -20.781 10.672 1 95.88 86 ASP A O 1
ATOM 686 N N . PHE A 1 87 ? 12.461 -20.719 8.508 1 96.88 87 PHE A N 1
ATOM 687 C CA . PHE A 1 87 ? 11.516 -21.781 8.219 1 96.88 87 PHE A CA 1
ATOM 688 C C . PHE A 1 87 ? 11.906 -23.062 8.945 1 96.88 87 PHE A C 1
ATOM 690 O O . PHE A 1 87 ? 13.086 -23.406 9.023 1 96.88 87 PHE A O 1
ATOM 697 N N . PRO A 1 88 ? 10.891 -23.828 9.492 1 94.69 88 PRO A N 1
ATOM 698 C CA . PRO A 1 88 ? 11.211 -25.062 10.219 1 94.69 88 PRO A CA 1
ATOM 699 C C . PRO A 1 88 ? 11.977 -26.062 9.359 1 94.69 88 PRO A C 1
ATOM 701 O O . PRO A 1 88 ? 11.625 -26.281 8.195 1 94.69 88 PRO A O 1
ATOM 704 N N . ALA A 1 89 ? 12.883 -26.719 9.961 1 93.94 89 ALA A N 1
ATOM 705 C CA . ALA A 1 89 ? 13.773 -27.625 9.242 1 93.94 89 ALA A CA 1
ATOM 706 C C . ALA A 1 89 ? 13.055 -28.922 8.859 1 93.94 89 ALA A C 1
ATOM 708 O O . ALA A 1 89 ? 13.484 -29.625 7.938 1 93.94 89 ALA A O 1
ATOM 709 N N . ASP A 1 90 ? 12.062 -29.203 9.594 1 94 90 ASP A N 1
ATOM 710 C CA . ASP A 1 90 ? 11.406 -30.484 9.391 1 94 90 ASP A CA 1
ATOM 711 C C . ASP A 1 90 ? 10.281 -30.375 8.367 1 94 90 ASP A C 1
ATOM 713 O O . ASP A 1 90 ? 9.516 -31.328 8.18 1 94 90 ASP A O 1
ATOM 717 N N . ARG A 1 91 ? 10.164 -29.234 7.711 1 94.19 91 ARG A N 1
ATOM 718 C CA . ARG A 1 91 ? 9.148 -28.984 6.691 1 94.19 91 ARG A CA 1
ATOM 719 C C . ARG A 1 91 ? 9.773 -28.422 5.422 1 94.19 91 ARG A C 1
ATOM 721 O O . ARG A 1 91 ? 10.672 -27.578 5.496 1 94.19 91 ARG A O 1
ATOM 728 N N . GLN A 1 92 ? 9.305 -28.859 4.328 1 96.88 92 GLN A N 1
ATOM 729 C CA . GLN A 1 92 ? 9.766 -28.266 3.072 1 96.88 92 GLN A CA 1
ATOM 730 C C . GLN A 1 92 ? 9.062 -26.953 2.783 1 96.88 92 GLN A C 1
ATOM 732 O O . GLN A 1 92 ? 7.836 -26.859 2.902 1 96.88 92 GLN A O 1
ATOM 737 N N . CYS A 1 93 ? 9.836 -25.953 2.465 1 98.12 93 CYS A N 1
ATOM 738 C CA . CYS A 1 93 ? 9.297 -24.672 2.029 1 98.12 93 CYS A CA 1
ATOM 739 C C . CYS A 1 93 ? 9.133 -24.641 0.514 1 98.12 93 CYS A C 1
ATOM 741 O O . CYS A 1 93 ? 10.109 -24.719 -0.226 1 98.12 93 CYS A O 1
ATOM 743 N N . ILE A 1 94 ? 7.891 -24.484 0.041 1 98.88 94 ILE A N 1
ATOM 744 C CA . ILE A 1 94 ? 7.559 -24.641 -1.372 1 98.88 94 ILE A CA 1
ATOM 745 C C . ILE A 1 94 ? 7.043 -23.312 -1.929 1 98.88 94 ILE A C 1
ATOM 747 O O . ILE A 1 94 ? 6.078 -22.75 -1.407 1 98.88 94 ILE A O 1
ATOM 751 N N . ILE A 1 95 ? 7.68 -22.828 -3.008 1 98.94 95 ILE A N 1
ATOM 752 C CA . ILE A 1 95 ? 7.254 -21.625 -3.707 1 98.94 95 ILE A CA 1
ATOM 753 C C . ILE A 1 95 ? 6.906 -21.969 -5.152 1 98.94 95 ILE A C 1
ATOM 755 O O . ILE A 1 95 ? 7.711 -22.562 -5.871 1 98.94 95 ILE A O 1
ATOM 759 N N . TYR A 1 96 ? 5.699 -21.719 -5.555 1 98.94 96 TYR A N 1
ATOM 760 C CA . TYR A 1 96 ? 5.324 -21.719 -6.965 1 98.94 96 TYR A CA 1
ATOM 761 C C . TYR A 1 96 ? 5.375 -20.312 -7.543 1 98.94 96 TYR A C 1
ATOM 763 O O . TYR A 1 96 ? 4.863 -19.359 -6.941 1 98.94 96 TYR A O 1
ATOM 771 N N . SER A 1 97 ? 6.059 -20.141 -8.648 1 98.81 97 SER A N 1
ATOM 772 C CA . SER A 1 97 ? 6.215 -18.859 -9.312 1 98.81 97 SER A CA 1
ATOM 773 C C . SER A 1 97 ? 5.695 -18.906 -10.742 1 98.81 97 SER A C 1
ATOM 775 O O . SER A 1 97 ? 6.371 -19.406 -11.641 1 98.81 97 SER A O 1
ATOM 777 N N . PHE A 1 98 ? 4.516 -18.312 -10.938 1 98.81 98 PHE A N 1
ATOM 778 C CA . PHE A 1 98 ? 3.875 -18.312 -12.25 1 98.81 98 PHE A CA 1
ATOM 779 C C . PHE A 1 98 ? 4.125 -16.984 -12.969 1 98.81 98 PHE A C 1
ATOM 781 O O . PHE A 1 98 ? 3.705 -15.93 -12.492 1 98.81 98 PHE A O 1
ATOM 788 N N . GLY A 1 99 ? 4.703 -17.016 -14.094 1 97.44 99 GLY A N 1
ATOM 789 C CA . GLY A 1 99 ? 5.051 -15.805 -14.836 1 97.44 99 GLY A CA 1
ATOM 790 C C . GLY A 1 99 ? 6.34 -15.164 -14.352 1 97.44 99 GLY A C 1
ATOM 791 O O . GLY A 1 99 ? 6.312 -14.227 -13.562 1 97.44 99 GLY A O 1
ATOM 792 N N . VAL A 1 100 ? 7.492 -15.594 -14.914 1 95.56 100 VAL A N 1
ATOM 793 C CA . VAL A 1 100 ? 8.781 -15.047 -14.492 1 95.56 100 VAL A CA 1
ATOM 794 C C . VAL A 1 100 ? 9.352 -14.156 -15.594 1 95.56 100 VAL A C 1
ATOM 796 O O . VAL A 1 100 ? 10.211 -13.312 -15.336 1 95.56 100 VAL A O 1
ATOM 799 N N . ARG A 1 101 ? 8.859 -14.367 -16.812 1 93.12 101 ARG A N 1
ATOM 800 C CA . ARG A 1 101 ? 9.422 -13.664 -17.969 1 93.12 101 ARG A CA 1
ATOM 801 C C . ARG A 1 101 ? 10.945 -13.656 -17.906 1 93.12 101 ARG A C 1
ATOM 803 O O . ARG A 1 101 ? 11.57 -14.703 -17.734 1 93.12 101 ARG A O 1
ATOM 810 N N . ASP A 1 102 ? 11.539 -12.547 -18.062 1 91.06 102 ASP A N 1
ATOM 811 C CA . ASP A 1 102 ? 12.992 -12.469 -18.031 1 91.06 102 ASP A CA 1
ATOM 812 C C . ASP A 1 102 ? 13.477 -11.828 -16.734 1 91.06 102 ASP A C 1
ATOM 814 O O . ASP A 1 102 ? 14.602 -11.336 -16.656 1 91.06 102 ASP A O 1
ATOM 818 N N . GLU A 1 103 ? 12.664 -11.867 -15.812 1 94.62 103 GLU A N 1
ATOM 819 C CA . GLU A 1 103 ? 12.961 -11.227 -14.539 1 94.62 103 GLU A CA 1
ATOM 820 C C . GLU A 1 103 ? 12.742 -12.188 -13.367 1 94.62 103 GLU A C 1
ATOM 822 O O . GLU A 1 103 ? 11.609 -12.547 -13.062 1 94.62 103 GLU A O 1
ATOM 827 N N . SER A 1 104 ? 13.844 -12.594 -12.711 1 98 104 SER A N 1
ATOM 828 C CA . SER A 1 104 ? 13.758 -13.625 -11.672 1 98 104 SER A CA 1
ATOM 829 C C . SER A 1 104 ? 14.445 -13.172 -10.391 1 98 104 SER A C 1
ATOM 831 O O . SER A 1 104 ? 15.016 -13.992 -9.672 1 98 104 SER A O 1
ATOM 833 N N . SER A 1 105 ? 14.492 -11.805 -10.156 1 97.81 105 SER A N 1
ATOM 834 C CA . SER A 1 105 ? 15.141 -11.305 -8.953 1 97.81 105 SER A CA 1
ATOM 835 C C . SER A 1 105 ? 14.406 -11.75 -7.695 1 97.81 105 SER A C 1
ATOM 837 O O . SER A 1 105 ? 15.023 -11.984 -6.656 1 97.81 105 SER A O 1
ATOM 839 N N . PHE A 1 106 ? 13.109 -11.875 -7.766 1 98.62 106 PHE A N 1
ATOM 840 C CA . PHE A 1 106 ? 12.336 -12.375 -6.633 1 98.62 106 PHE A CA 1
ATOM 841 C C . PHE A 1 106 ? 12.75 -13.797 -6.285 1 98.62 106 PHE A C 1
ATOM 843 O O . PHE A 1 106 ? 13.125 -14.078 -5.145 1 98.62 106 PHE A O 1
ATOM 850 N N . GLU A 1 107 ? 12.688 -14.68 -7.309 1 98.81 107 GLU A N 1
ATOM 851 C CA . GLU A 1 107 ? 13.055 -16.078 -7.102 1 98.81 107 GLU A CA 1
ATOM 852 C C . GLU A 1 107 ? 14.469 -16.203 -6.547 1 98.81 107 GLU A C 1
ATOM 854 O O . GLU A 1 107 ? 14.711 -16.938 -5.586 1 98.81 107 GLU A O 1
ATOM 859 N N . ASN A 1 108 ? 15.344 -15.43 -7.137 1 98.81 108 ASN A N 1
ATOM 860 C CA . ASN A 1 108 ? 16.75 -15.508 -6.719 1 98.81 108 ASN A CA 1
ATOM 861 C C . ASN A 1 108 ? 16.906 -15.094 -5.262 1 98.81 108 ASN A C 1
ATOM 863 O O . ASN A 1 108 ? 17.641 -15.742 -4.512 1 98.81 108 ASN A O 1
ATOM 867 N N . GLU A 1 109 ? 16.297 -14 -4.898 1 98.69 109 GLU A N 1
ATOM 868 C CA . GLU A 1 109 ? 16.453 -13.523 -3.529 1 98.69 109 GLU A CA 1
ATOM 869 C C . GLU A 1 109 ? 15.805 -14.492 -2.533 1 98.69 109 GLU A C 1
ATOM 871 O O . GLU A 1 109 ? 16.359 -14.75 -1.465 1 98.69 109 GLU A O 1
ATOM 876 N N . MET A 1 110 ? 14.641 -15.031 -2.857 1 98.75 110 MET A N 1
ATOM 877 C CA . MET A 1 110 ? 14.023 -16.031 -1.993 1 98.75 110 MET A CA 1
ATOM 878 C C . MET A 1 110 ? 14.953 -17.234 -1.805 1 98.75 110 MET A C 1
ATOM 880 O O . MET A 1 110 ? 15.172 -17.688 -0.68 1 98.75 110 MET A O 1
ATOM 884 N N . LEU A 1 111 ? 15.508 -17.688 -2.873 1 98.81 111 LEU A N 1
ATOM 885 C CA . LEU A 1 111 ? 16.391 -18.844 -2.82 1 98.81 111 LEU A CA 1
ATOM 886 C C . LEU A 1 111 ? 17.656 -18.531 -2.014 1 98.81 111 LEU A C 1
ATOM 888 O O . LEU A 1 111 ? 18.141 -19.375 -1.254 1 98.81 111 LEU A O 1
ATOM 892 N N . SER A 1 112 ? 18.141 -17.359 -2.117 1 98.75 112 SER A N 1
ATOM 893 C CA . SER A 1 112 ? 19.375 -16.969 -1.469 1 98.75 112 SER A CA 1
ATOM 894 C C . SER A 1 112 ? 19.188 -16.797 0.034 1 98.75 112 SER A C 1
ATOM 896 O O . SER A 1 112 ? 20.125 -17 0.812 1 98.75 112 SER A O 1
ATOM 898 N N . ARG A 1 113 ? 18.031 -16.453 0.44 1 98.38 113 ARG A N 1
ATOM 899 C CA . ARG A 1 113 ? 17.844 -16.047 1.831 1 98.38 113 ARG A CA 1
ATOM 900 C C . ARG A 1 113 ? 17.109 -17.125 2.621 1 98.38 113 ARG A C 1
ATOM 902 O O . ARG A 1 113 ? 16.984 -17.031 3.844 1 98.38 113 ARG A O 1
ATOM 909 N N . THR A 1 114 ? 16.562 -18.094 1.911 1 98.44 114 THR A N 1
ATOM 910 C CA . THR A 1 114 ? 15.766 -19.125 2.57 1 98.44 114 THR A CA 1
ATOM 911 C C . THR A 1 114 ? 16.188 -20.516 2.096 1 98.44 114 THR A C 1
ATOM 913 O O . THR A 1 114 ? 17 -20.641 1.183 1 98.44 114 THR A O 1
ATOM 916 N N . ASN A 1 115 ? 15.562 -21.531 2.789 1 98 115 ASN A N 1
ATOM 917 C CA . ASN A 1 115 ? 15.742 -22.906 2.34 1 98 115 ASN A CA 1
ATOM 918 C C . ASN A 1 115 ? 14.562 -23.375 1.492 1 98 115 ASN A C 1
ATOM 920 O O . ASN A 1 115 ? 14.312 -24.578 1.387 1 98 115 ASN A O 1
ATOM 924 N N . CYS A 1 116 ? 13.867 -22.469 0.912 1 98.75 116 CYS A N 1
ATOM 925 C CA . CYS A 1 116 ? 12.734 -22.812 0.054 1 98.75 116 CYS A CA 1
ATOM 926 C C . CYS A 1 116 ? 13.219 -23.344 -1.289 1 98.75 116 CYS A C 1
ATOM 928 O O . CYS A 1 116 ? 14.375 -23.156 -1.662 1 98.75 116 CYS A O 1
ATOM 930 N N . THR A 1 117 ? 12.391 -24.062 -1.885 1 98.88 117 THR A N 1
ATOM 931 C CA . THR A 1 117 ? 12.547 -24.484 -3.271 1 98.88 117 THR A CA 1
ATOM 932 C C . THR A 1 117 ? 11.523 -23.797 -4.168 1 98.88 117 THR A C 1
ATOM 934 O O . THR A 1 117 ? 10.359 -23.672 -3.793 1 98.88 117 THR A O 1
ATOM 937 N N . VAL A 1 118 ? 11.977 -23.375 -5.383 1 98.94 1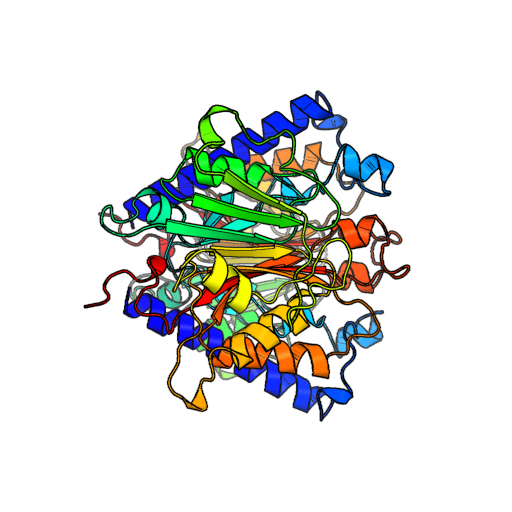18 VAL A N 1
ATOM 938 C CA . VAL A 1 118 ? 11.102 -22.641 -6.285 1 98.94 118 VAL A CA 1
ATOM 939 C C . VAL A 1 118 ? 10.766 -23.5 -7.5 1 98.94 118 VAL A C 1
ATOM 941 O O . VAL A 1 118 ? 11.656 -24.094 -8.117 1 98.94 118 VAL A O 1
ATOM 944 N N . TRP A 1 119 ? 9.531 -23.656 -7.777 1 98.94 119 TRP A N 1
ATOM 945 C CA . TRP A 1 119 ? 9.023 -24.188 -9.039 1 98.94 119 TRP A CA 1
ATOM 946 C C . TRP A 1 119 ? 8.383 -23.078 -9.875 1 98.94 119 TRP A C 1
ATOM 948 O O . TRP A 1 119 ? 7.328 -22.547 -9.516 1 98.94 119 TRP A O 1
ATOM 958 N N . ALA A 1 120 ? 9.039 -22.766 -11.008 1 98.88 120 ALA A N 1
ATOM 959 C CA . ALA A 1 120 ? 8.586 -21.672 -11.852 1 98.88 120 ALA A CA 1
ATOM 960 C C . ALA A 1 120 ? 7.996 -22.188 -13.156 1 98.88 120 ALA A C 1
ATOM 962 O O . ALA A 1 120 ? 8.43 -23.219 -13.672 1 98.88 120 ALA A O 1
ATOM 963 N N . TYR A 1 121 ? 7.016 -21.469 -13.648 1 98.75 121 TYR A N 1
ATOM 964 C CA . TYR A 1 121 ? 6.301 -21.812 -14.875 1 98.75 121 TYR A CA 1
ATOM 965 C C . TYR A 1 121 ? 6.023 -20.562 -15.711 1 98.75 121 TYR A C 1
ATOM 967 O O . TYR A 1 121 ? 5.52 -19.562 -15.195 1 98.75 121 TYR A O 1
ATOM 975 N N . ASP A 1 122 ? 6.363 -20.625 -16.906 1 98.5 122 ASP A N 1
ATOM 976 C CA . ASP A 1 122 ? 6.098 -19.547 -17.859 1 98.5 122 ASP A CA 1
ATOM 977 C C . ASP A 1 122 ? 6.051 -20.094 -19.297 1 98.5 122 ASP A C 1
ATOM 979 O O . ASP A 1 122 ? 6.969 -20.797 -19.734 1 98.5 122 ASP A O 1
ATOM 983 N N . PHE A 1 123 ? 5.047 -19.812 -19.984 1 97.25 123 PHE A N 1
ATOM 984 C CA . PHE A 1 123 ? 4.914 -20.391 -21.328 1 97.2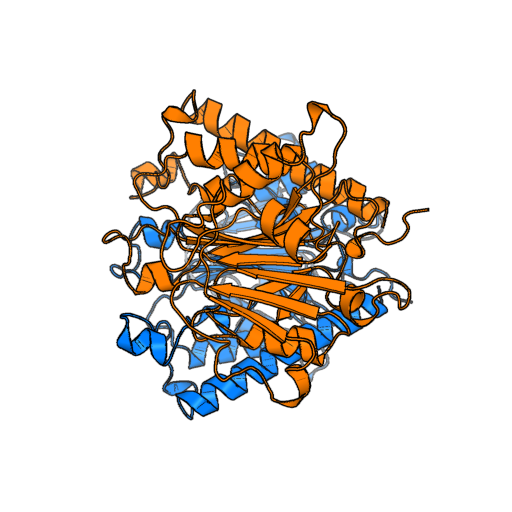5 123 PHE A CA 1
ATOM 985 C C . PHE A 1 123 ? 5.711 -19.594 -22.344 1 97.25 123 PHE A C 1
ATOM 987 O O . PHE A 1 123 ? 5.969 -20.062 -23.453 1 97.25 123 PHE A O 1
ATOM 994 N N . SER A 1 124 ? 6.09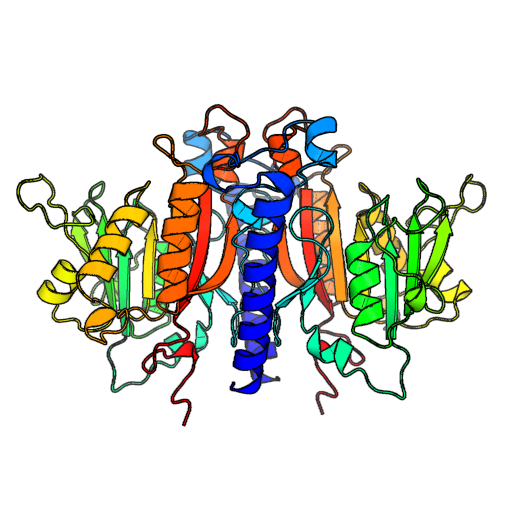4 -18.359 -22.016 1 96 124 SER A N 1
ATOM 995 C CA . SER A 1 124 ? 6.672 -17.453 -23 1 96 124 SER A CA 1
ATOM 996 C C . SER A 1 124 ? 8.195 -17.516 -23 1 96 124 SER A C 1
ATOM 998 O O . SER A 1 124 ? 8.852 -16.953 -23.875 1 96 124 SER A O 1
ATOM 1000 N N . VAL A 1 125 ? 8.781 -18.156 -22 1 96.88 125 VAL A N 1
ATOM 1001 C CA . VAL A 1 125 ? 10.234 -18.266 -21.906 1 96.88 125 VAL A CA 1
ATOM 1002 C C . VAL A 1 125 ? 10.617 -19.719 -21.609 1 96.88 125 VAL A C 1
ATOM 1004 O O . VAL A 1 125 ? 9.758 -20.547 -21.281 1 96.88 125 VAL A O 1
ATOM 1007 N N . VAL A 1 126 ? 11.961 -19.984 -21.672 1 96.94 126 VAL A N 1
ATOM 1008 C CA . VAL A 1 126 ? 12.375 -21.375 -21.578 1 96.94 126 VAL A CA 1
ATOM 1009 C C . VAL A 1 126 ? 13.133 -21.594 -20.266 1 96.94 126 VAL A C 1
ATOM 1011 O O . VAL A 1 126 ? 13.531 -22.719 -19.953 1 96.94 126 VAL A O 1
ATOM 1014 N N . ASP A 1 127 ? 13.367 -20.484 -19.578 1 97.56 127 ASP A N 1
ATOM 1015 C CA . ASP A 1 127 ? 14.102 -20.578 -18.328 1 97.56 127 ASP A CA 1
ATOM 1016 C C . ASP A 1 127 ? 13.922 -19.312 -17.484 1 97.56 127 ASP A C 1
ATOM 1018 O O . ASP A 1 127 ? 13.227 -18.391 -17.891 1 97.56 127 ASP A O 1
ATOM 1022 N N . PHE A 1 128 ? 14.516 -19.375 -16.25 1 97.88 128 PHE A N 1
ATOM 1023 C CA . PHE A 1 128 ? 14.586 -18.203 -15.383 1 97.88 128 PHE A CA 1
ATOM 1024 C C . PHE A 1 128 ? 15.352 -17.062 -16.078 1 97.88 128 PHE A C 1
ATOM 1026 O O . PHE A 1 128 ? 16.109 -17.312 -17.016 1 97.88 128 PHE A O 1
ATOM 1033 N N . GLY A 1 129 ? 15.047 -15.859 -15.547 1 95.81 129 GLY A N 1
ATOM 1034 C CA . GLY A 1 129 ? 15.82 -14.719 -16.016 1 95.81 129 GLY A CA 1
ATOM 1035 C C . GLY A 1 129 ? 17.266 -14.766 -15.57 1 95.81 129 GLY A C 1
ATOM 1036 O O . GLY A 1 129 ? 17.672 -15.633 -14.797 1 95.81 129 GLY A O 1
ATOM 1037 N N . GLU A 1 130 ? 18 -13.836 -16.047 1 94.44 130 GLU A N 1
ATOM 1038 C CA . GLU A 1 130 ? 19.453 -13.805 -15.852 1 94.44 130 GLU A CA 1
ATOM 1039 C C . GLU A 1 130 ? 19.797 -13.547 -14.391 1 94.44 130 GLU A C 1
ATOM 1041 O O . GLU A 1 130 ? 20.938 -13.766 -13.977 1 94.44 130 GLU A O 1
ATOM 1046 N N . GLN A 1 131 ? 18.844 -13.148 -13.602 1 95.56 131 GLN A N 1
ATOM 1047 C CA . GLN A 1 131 ? 19.109 -12.781 -12.219 1 95.56 131 GLN A CA 1
ATOM 1048 C C . GLN A 1 131 ? 19.312 -14.023 -11.352 1 95.56 131 GLN A C 1
ATOM 1050 O O . GLN A 1 131 ? 19.797 -13.922 -10.227 1 95.56 131 GLN A O 1
ATOM 1055 N N . LEU A 1 132 ? 18.859 -15.141 -11.82 1 98 132 LEU A N 1
ATOM 1056 C CA . LEU A 1 132 ? 19.047 -16.359 -11.023 1 98 132 LEU A CA 1
ATOM 1057 C C . LEU A 1 132 ? 20.516 -16.75 -10.961 1 98 132 LEU A C 1
ATOM 1059 O O . LEU A 1 132 ? 21.109 -17.125 -11.969 1 98 132 LEU A O 1
ATOM 1063 N N . GLU A 1 133 ? 21 -16.781 -9.789 1 97.94 133 GLU A N 1
ATOM 1064 C CA . GLU A 1 133 ? 22.422 -17.094 -9.594 1 97.94 133 GLU A CA 1
ATOM 1065 C C . GLU A 1 133 ? 22.656 -18.609 -9.672 1 97.94 133 GLU A C 1
ATOM 1067 O O . GLU A 1 133 ? 21.812 -19.406 -9.258 1 97.94 133 GLU A O 1
ATOM 1072 N N . THR A 1 134 ? 23.875 -18.953 -9.992 1 97.75 134 THR A N 1
ATOM 1073 C CA . THR A 1 134 ? 24.234 -20.328 -10.266 1 97.75 134 THR A CA 1
ATOM 1074 C C . THR A 1 134 ? 24.094 -21.188 -9.016 1 97.75 134 THR A C 1
ATOM 1076 O O . THR A 1 134 ? 23.656 -22.344 -9.102 1 97.75 134 THR A O 1
ATOM 1079 N N . TRP A 1 135 ? 24.406 -20.672 -7.906 1 97.5 135 TRP A N 1
ATOM 1080 C CA . TRP A 1 135 ? 24.422 -21.469 -6.691 1 97.5 135 TRP A CA 1
ATOM 1081 C C . TRP A 1 135 ? 23 -21.75 -6.211 1 97.5 135 TRP A C 1
ATOM 1083 O O . TRP A 1 135 ? 22.781 -22.562 -5.316 1 97.5 135 TRP A O 1
ATOM 1093 N N . ASN A 1 136 ? 22 -21.031 -6.82 1 98.31 136 ASN A N 1
ATOM 1094 C CA . ASN A 1 136 ? 20.609 -21.25 -6.453 1 98.31 136 ASN A CA 1
ATOM 1095 C C . ASN A 1 136 ? 19.922 -22.234 -7.402 1 98.31 136 ASN A C 1
ATOM 1097 O O . ASN A 1 136 ? 18.781 -22.641 -7.164 1 98.31 136 ASN A O 1
ATOM 1101 N N . ARG A 1 137 ? 20.594 -22.719 -8.367 1 98.12 137 ARG A N 1
ATOM 1102 C CA . ARG A 1 137 ? 20 -23.469 -9.461 1 98.12 137 ARG A CA 1
ATOM 1103 C C . ARG A 1 137 ? 19.5 -24.828 -8.977 1 98.12 137 ARG A C 1
ATOM 1105 O O . ARG A 1 137 ? 18.5 -25.344 -9.484 1 98.12 137 ARG A O 1
ATOM 1112 N N . ASP A 1 138 ? 20.125 -25.406 -7.992 1 98.19 138 ASP A N 1
ATOM 1113 C CA . ASP A 1 138 ? 19.766 -26.734 -7.527 1 98.19 138 ASP A CA 1
ATOM 1114 C C . ASP A 1 138 ? 18.359 -26.75 -6.93 1 98.19 138 ASP A C 1
ATOM 1116 O O . ASP A 1 138 ? 17.688 -27.781 -6.922 1 98.19 138 ASP A O 1
ATOM 1120 N N . ARG A 1 139 ? 17.938 -25.609 -6.41 1 98.69 139 ARG A N 1
ATOM 1121 C CA . ARG A 1 139 ? 16.625 -25.531 -5.781 1 98.69 139 ARG A CA 1
ATOM 1122 C C . ARG A 1 139 ? 15.648 -24.734 -6.641 1 98.69 139 ARG A C 1
ATOM 1124 O O . ARG A 1 139 ? 14.602 -24.312 -6.156 1 98.69 139 ARG A O 1
ATOM 1131 N N . ALA A 1 140 ? 16.047 -24.453 -7.887 1 98.75 140 ALA A N 1
ATOM 1132 C CA . ALA A 1 140 ? 15.195 -23.734 -8.836 1 98.75 140 ALA A CA 1
ATOM 1133 C C . ALA A 1 140 ? 14.766 -24.625 -9.992 1 98.75 140 ALA A C 1
ATOM 1135 O O . ALA A 1 140 ? 15.578 -24.953 -10.859 1 98.75 140 ALA A O 1
ATOM 1136 N N . HIS A 1 141 ? 13.523 -24.953 -10 1 98.81 141 HIS A N 1
ATOM 1137 C CA . HIS A 1 141 ? 12.961 -25.797 -11.055 1 98.81 141 HIS A CA 1
ATOM 1138 C C . HIS A 1 141 ? 12.133 -24.969 -12.031 1 98.81 141 HIS A C 1
ATOM 1140 O O . HIS A 1 141 ? 11.406 -24.047 -11.617 1 98.81 141 HIS A O 1
ATOM 1146 N N . PHE A 1 142 ? 12.312 -25.219 -13.336 1 98.56 142 PHE A N 1
ATOM 1147 C CA . PHE A 1 142 ? 11.578 -24.469 -14.352 1 98.56 142 PHE A CA 1
ATOM 1148 C C . PHE A 1 142 ? 10.891 -25.422 -15.336 1 98.56 142 PHE A C 1
ATOM 1150 O O . PHE A 1 142 ? 11.461 -26.438 -15.727 1 98.56 142 PHE A O 1
ATOM 1157 N N . LEU A 1 143 ? 9.727 -25.125 -15.672 1 98.5 143 LEU A N 1
ATOM 1158 C CA . LEU A 1 143 ? 8.984 -25.781 -16.734 1 98.5 143 LEU A CA 1
ATOM 1159 C C . LEU A 1 143 ? 8.305 -24.766 -17.641 1 98.5 143 LEU A C 1
ATOM 1161 O O . LEU A 1 143 ? 7.586 -23.875 -17.172 1 98.5 143 LEU A O 1
ATOM 1165 N N . GLN A 1 144 ? 8.633 -24.844 -18.969 1 98.56 144 GLN A N 1
ATOM 1166 C CA . GLN A 1 144 ? 7.918 -24 -19.906 1 98.56 144 GLN A CA 1
ATOM 1167 C C . GLN A 1 144 ? 6.469 -24.453 -20.062 1 98.56 144 GLN A C 1
ATOM 1169 O O . GLN A 1 144 ? 6.188 -25.438 -20.766 1 98.56 144 GLN A O 1
ATOM 1174 N N . ALA A 1 145 ? 5.547 -23.75 -19.453 1 98.62 145 ALA A N 1
ATOM 1175 C CA . ALA A 1 145 ? 4.133 -24.109 -19.438 1 98.62 145 ALA A CA 1
ATOM 1176 C C . ALA A 1 145 ? 3.262 -22.922 -19.047 1 98.62 145 ALA A C 1
ATOM 1178 O O . ALA A 1 145 ? 3.734 -21.984 -18.375 1 98.62 145 ALA A O 1
ATOM 1179 N N . GLY A 1 146 ? 2.027 -22.922 -19.531 1 98.44 146 GLY A N 1
ATOM 1180 C CA . GLY A 1 146 ? 1.037 -21.953 -19.062 1 98.44 146 GLY A CA 1
ATOM 1181 C C . GLY A 1 146 ? 0.223 -22.453 -17.891 1 98.44 146 GLY A C 1
ATOM 1182 O O . GLY A 1 146 ? 0.275 -23.641 -17.547 1 98.44 146 GLY A O 1
ATOM 1183 N N . ILE A 1 147 ? -0.376 -21.609 -17.188 1 98.75 147 ILE A N 1
ATOM 1184 C CA . ILE A 1 147 ? -1.259 -21.938 -16.078 1 98.75 147 ILE A CA 1
ATOM 1185 C C . ILE A 1 147 ? -2.707 -21.656 -16.469 1 98.75 147 ILE A C 1
ATOM 1187 O O . ILE A 1 147 ? -3 -20.625 -17.078 1 98.75 147 ILE A O 1
ATOM 1191 N N . ALA A 1 148 ? -3.576 -22.531 -16.141 1 98.12 148 ALA A N 1
ATOM 1192 C CA . ALA A 1 148 ? -4.992 -22.391 -16.469 1 98.12 148 ALA A CA 1
ATOM 1193 C C . ALA A 1 148 ? -5.867 -23.016 -15.383 1 98.12 148 ALA A C 1
ATOM 1195 O O . ALA A 1 148 ? -5.359 -23.609 -14.43 1 98.12 148 ALA A O 1
ATOM 1196 N N . GLY A 1 149 ? -7.195 -22.812 -15.547 1 98.06 149 GLY A N 1
ATOM 1197 C CA . GLY A 1 149 ? -8.125 -23.422 -14.609 1 98.06 149 GLY A CA 1
ATOM 1198 C C . GLY A 1 149 ? -8.203 -24.938 -14.75 1 98.06 149 GLY A C 1
ATOM 1199 O O . GLY A 1 149 ? -8.461 -25.641 -13.773 1 98.06 149 GLY A O 1
ATOM 1200 N N . LYS A 1 150 ? -7.984 -25.359 -15.961 1 98.19 150 LYS A N 1
ATOM 1201 C CA . LYS A 1 150 ? -7.957 -26.797 -16.266 1 98.19 150 LYS A CA 1
ATOM 1202 C C . LYS A 1 150 ? -6.746 -27.156 -17.125 1 98.19 150 LYS A C 1
ATOM 1204 O O . LYS A 1 150 ? -6.371 -26.391 -18.016 1 98.19 150 LYS A O 1
ATOM 1209 N N . THR A 1 151 ? -6.246 -28.312 -16.812 1 98.5 151 THR A N 1
ATOM 1210 C CA . THR A 1 151 ? -5.074 -28.781 -17.547 1 98.5 151 THR A CA 1
ATOM 1211 C C . THR A 1 151 ? -5.43 -29.078 -19 1 98.5 151 THR A C 1
ATOM 1213 O O . THR A 1 151 ? -6.477 -29.656 -19.281 1 98.5 151 THR A O 1
ATOM 1216 N N . ASP A 1 152 ? -4.645 -28.625 -19.891 1 98.38 152 ASP A N 1
ATOM 1217 C CA . ASP A 1 152 ? -4.711 -28.922 -21.328 1 98.38 152 ASP A CA 1
ATOM 1218 C C . ASP A 1 152 ? -3.328 -29.234 -21.891 1 98.38 152 ASP A C 1
ATOM 1220 O O . ASP A 1 152 ? -2.633 -28.328 -22.359 1 98.38 152 ASP A O 1
ATOM 1224 N N . LYS A 1 153 ? -2.959 -30.469 -21.953 1 97.5 153 LYS A N 1
ATOM 1225 C CA . LYS A 1 153 ? -1.631 -30.906 -22.375 1 97.5 153 LYS A CA 1
ATOM 1226 C C . LYS A 1 153 ? -1.52 -30.938 -23.906 1 97.5 153 LYS A C 1
ATOM 1228 O O . LYS A 1 153 ? -0.437 -31.156 -24.453 1 97.5 153 LYS A O 1
ATOM 1233 N N . THR A 1 154 ? -2.613 -30.641 -24.594 1 97.88 154 THR A N 1
ATOM 1234 C CA . THR A 1 154 ? -2.592 -30.656 -26.047 1 97.88 154 THR A CA 1
ATOM 1235 C C . THR A 1 154 ? -2.02 -29.344 -26.594 1 97.88 154 THR A C 1
ATOM 1237 O O . THR A 1 154 ? -1.656 -29.25 -27.766 1 97.88 154 THR A O 1
ATOM 1240 N N . LYS A 1 155 ? -2.025 -28.375 -25.703 1 97.31 155 LYS A N 1
ATOM 1241 C CA . LYS A 1 155 ? -1.396 -27.109 -26.109 1 97.31 155 LYS A CA 1
ATOM 1242 C C . LYS A 1 155 ? 0.125 -27.234 -26.094 1 97.31 155 LYS A C 1
ATOM 1244 O O . LYS A 1 155 ? 0.683 -28.094 -25.422 1 97.31 155 LYS A O 1
ATOM 1249 N N . ASN A 1 156 ? 0.775 -26.375 -26.984 1 96.88 156 ASN A N 1
ATOM 1250 C CA . ASN A 1 156 ? 2.232 -26.328 -27.047 1 96.88 156 ASN A CA 1
ATOM 1251 C C . ASN A 1 156 ? 2.752 -24.906 -26.812 1 96.88 156 ASN A C 1
ATOM 1253 O O . ASN A 1 156 ? 2.6 -24.031 -27.672 1 96.88 156 ASN A O 1
ATOM 1257 N N . PRO A 1 157 ? 3.389 -24.672 -25.781 1 97.81 157 PRO A N 1
ATOM 1258 C CA . PRO A 1 157 ? 3.6 -25.531 -24.609 1 97.81 157 PRO A CA 1
ATOM 1259 C C . PRO A 1 157 ? 2.301 -25.859 -23.875 1 97.81 157 PRO A C 1
ATOM 1261 O O . PRO A 1 157 ? 1.266 -25.25 -24.141 1 97.81 157 PRO A O 1
ATOM 1264 N N . PRO A 1 158 ? 2.402 -26.859 -23 1 98.31 158 PRO A N 1
ATOM 1265 C CA . PRO A 1 158 ? 1.183 -27.266 -22.297 1 98.31 158 PRO A CA 1
ATOM 1266 C C . PRO A 1 158 ? 0.721 -26.234 -21.266 1 98.31 158 PRO A C 1
ATOM 1268 O O . PRO A 1 158 ? 1.495 -25.359 -20.875 1 98.31 158 PRO A O 1
ATOM 1271 N N . PHE A 1 159 ? -0.543 -26.297 -20.891 1 98.62 159 PHE A N 1
ATOM 1272 C CA . PHE A 1 159 ? -1.126 -25.531 -19.797 1 98.62 159 PHE A CA 1
ATOM 1273 C C . PHE A 1 159 ? -1.574 -26.438 -18.672 1 98.62 159 PHE A C 1
ATOM 1275 O O . PHE A 1 159 ? -2.121 -27.516 -18.906 1 98.62 159 PHE A O 1
ATOM 1282 N N . TYR A 1 160 ? -1.317 -26.062 -17.453 1 98.81 160 TYR A N 1
ATOM 1283 C CA . TYR A 1 160 ? -1.634 -26.891 -16.281 1 98.81 160 TYR A CA 1
ATOM 1284 C C . TYR A 1 160 ? -2.486 -26.125 -15.289 1 98.81 160 TYR A C 1
ATOM 1286 O O . TYR A 1 160 ? -2.357 -24.891 -15.156 1 98.81 160 TYR A O 1
ATOM 1294 N N . SER A 1 161 ? -3.408 -26.875 -14.609 1 98.81 161 SER A N 1
ATOM 1295 C CA . SER A 1 161 ? -3.98 -26.359 -13.367 1 98.81 161 SER A CA 1
ATOM 1296 C C . SER A 1 161 ? -2.967 -26.406 -12.227 1 98.81 161 SER A C 1
ATOM 1298 O O . SER A 1 161 ? -2.006 -27.172 -12.281 1 98.81 161 SER A O 1
ATOM 1300 N N . ILE A 1 162 ? -3.168 -25.594 -11.242 1 98.88 162 ILE A N 1
ATOM 1301 C CA . ILE A 1 162 ? -2.271 -25.562 -10.094 1 98.88 162 ILE A CA 1
ATOM 1302 C C . ILE A 1 162 ? -2.281 -26.922 -9.398 1 98.88 162 ILE A C 1
ATOM 1304 O O . ILE A 1 162 ? -1.225 -27.453 -9.047 1 98.88 162 ILE A O 1
ATOM 1308 N N . ALA A 1 163 ? -3.467 -27.484 -9.258 1 98.75 163 ALA A N 1
ATOM 1309 C CA . ALA A 1 163 ? -3.605 -28.781 -8.594 1 98.75 163 ALA A CA 1
ATOM 1310 C C . ALA A 1 163 ? -2.828 -29.859 -9.328 1 98.75 163 ALA A C 1
ATOM 1312 O O . ALA A 1 163 ? -2.23 -30.75 -8.703 1 98.75 163 ALA A O 1
ATOM 1313 N N . GLU A 1 164 ? -2.912 -29.828 -10.641 1 98.75 164 GLU A N 1
ATOM 1314 C CA . GLU A 1 164 ? -2.16 -30.812 -11.414 1 98.75 164 GLU A CA 1
ATOM 1315 C C . GLU A 1 164 ? -0.658 -30.656 -11.195 1 98.75 164 GLU A C 1
ATOM 1317 O O . GLU A 1 164 ? 0.063 -31.656 -11.094 1 98.75 164 GLU A O 1
ATOM 1322 N N . LEU A 1 165 ? -0.137 -29.453 -11.18 1 98.88 165 LEU A N 1
ATOM 1323 C CA . LEU A 1 165 ? 1.276 -29.219 -10.906 1 98.88 165 LEU A CA 1
ATOM 1324 C C . LEU A 1 165 ? 1.656 -29.734 -9.523 1 98.88 165 LEU A C 1
ATOM 1326 O O . LEU A 1 165 ? 2.734 -30.297 -9.344 1 98.88 165 LEU A O 1
ATOM 1330 N N . MET A 1 166 ? 0.787 -29.453 -8.531 1 98.81 166 MET A N 1
ATOM 1331 C CA . MET A 1 166 ? 1.021 -29.969 -7.188 1 98.81 166 MET A CA 1
ATOM 1332 C C . MET A 1 166 ? 1.148 -31.5 -7.211 1 98.81 166 MET A C 1
ATOM 1334 O O . MET A 1 166 ? 2.053 -32.062 -6.59 1 98.81 166 MET A O 1
ATOM 1338 N N . LYS A 1 167 ? 0.266 -32.156 -7.902 1 98.62 167 LYS A N 1
ATOM 1339 C CA . LYS A 1 167 ? 0.309 -33.594 -8.023 1 98.62 167 LYS A CA 1
ATOM 1340 C C . LYS A 1 167 ? 1.604 -34.062 -8.695 1 98.62 167 LYS A C 1
ATOM 1342 O O . LYS A 1 167 ? 2.266 -34.969 -8.211 1 98.62 167 LYS A O 1
ATOM 1347 N N . MET A 1 168 ? 1.96 -33.438 -9.75 1 98.62 168 MET A N 1
ATOM 1348 C CA . MET A 1 168 ? 3.168 -33.781 -10.492 1 98.62 168 MET A CA 1
ATOM 1349 C C . MET A 1 168 ? 4.406 -33.656 -9.609 1 98.62 168 MET A C 1
ATOM 1351 O O . MET A 1 168 ? 5.363 -34.406 -9.766 1 98.62 168 MET A O 1
ATOM 1355 N N . ASN A 1 169 ? 4.387 -32.688 -8.742 1 98.69 169 ASN A N 1
ATOM 1356 C CA . ASN A 1 169 ? 5.543 -32.406 -7.898 1 98.69 169 ASN A CA 1
ATOM 1357 C C . ASN A 1 169 ? 5.426 -33.094 -6.539 1 98.69 169 ASN A C 1
ATOM 1359 O O . ASN A 1 169 ? 6.328 -33 -5.707 1 98.69 169 ASN A O 1
ATOM 1363 N N . ASN A 1 170 ? 4.297 -33.75 -6.254 1 98.5 170 ASN A N 1
ATOM 1364 C CA . ASN A 1 170 ? 4 -34.406 -4.977 1 98.5 170 ASN A CA 1
ATOM 1365 C C . ASN A 1 170 ? 3.963 -33.375 -3.838 1 98.5 170 ASN A C 1
ATOM 1367 O O . ASN A 1 170 ? 4.613 -33.594 -2.809 1 98.5 170 ASN A O 1
ATOM 1371 N N . HIS A 1 171 ? 3.34 -32.312 -4.125 1 98.56 171 HIS A N 1
ATOM 1372 C CA . HIS A 1 171 ? 3.152 -31.281 -3.115 1 98.56 171 HIS A CA 1
ATOM 1373 C C . HIS A 1 171 ? 1.706 -31.234 -2.631 1 98.56 171 HIS A C 1
ATOM 1375 O O . HIS A 1 171 ? 0.776 -31.266 -3.439 1 98.56 171 HIS A O 1
ATOM 1381 N N . GLU A 1 172 ? 1.511 -31.156 -1.349 1 97.12 172 GLU A N 1
ATOM 1382 C CA . GLU A 1 172 ? 0.177 -31.031 -0.767 1 97.12 172 GLU A CA 1
ATOM 1383 C C . GLU A 1 172 ? -0.107 -29.594 -0.324 1 97.12 172 GLU A C 1
ATOM 1385 O O . GLU A 1 172 ? -1.248 -29.25 -0.006 1 97.12 172 GLU A O 1
ATOM 1390 N N . TYR A 1 173 ? 0.905 -28.828 -0.33 1 97.56 173 TYR A N 1
ATOM 1391 C CA . TYR A 1 173 ? 0.818 -27.469 0.199 1 97.56 173 TYR A CA 1
ATOM 1392 C C . TYR A 1 173 ? 1.812 -26.547 -0.496 1 97.56 173 TYR A C 1
ATOM 1394 O O . TYR A 1 173 ? 2.91 -26.969 -0.862 1 97.56 173 TYR A O 1
ATOM 1402 N N . ILE A 1 174 ? 1.434 -25.312 -0.742 1 98.69 174 ILE A N 1
ATOM 1403 C CA . ILE A 1 174 ? 2.283 -24.266 -1.31 1 98.69 174 ILE A CA 1
ATOM 1404 C C . ILE A 1 174 ? 2.441 -23.125 -0.306 1 98.69 174 ILE A C 1
ATOM 1406 O O . ILE A 1 174 ? 1.465 -22.453 0.045 1 98.69 174 ILE A O 1
ATOM 1410 N N . ASP A 1 175 ? 3.631 -22.875 0.12 1 98.69 175 ASP A N 1
ATOM 1411 C CA . ASP A 1 175 ? 3.861 -21.828 1.114 1 98.69 175 ASP A CA 1
ATOM 1412 C C . ASP A 1 175 ? 3.67 -20.438 0.509 1 98.69 175 ASP A C 1
ATOM 1414 O O . ASP A 1 175 ? 3.068 -19.562 1.133 1 98.69 175 ASP A O 1
ATOM 1418 N N . ILE A 1 176 ? 4.227 -20.219 -0.708 1 98.88 176 ILE A N 1
ATOM 1419 C CA . ILE A 1 176 ? 4.043 -18.969 -1.446 1 98.88 176 ILE A CA 1
ATOM 1420 C C . ILE A 1 176 ? 3.639 -19.281 -2.887 1 98.88 176 ILE A C 1
ATOM 1422 O O . ILE A 1 176 ? 4.316 -20.047 -3.576 1 98.88 176 ILE A O 1
ATOM 1426 N N . LEU A 1 177 ? 2.562 -18.75 -3.285 1 98.88 177 LEU A N 1
ATOM 1427 C CA . LEU A 1 177 ? 2.121 -18.781 -4.676 1 98.88 177 LEU A CA 1
ATOM 1428 C C . LEU A 1 177 ? 2.229 -17.391 -5.305 1 98.88 177 LEU A C 1
ATOM 1430 O O . LEU A 1 177 ? 1.437 -16.5 -4.988 1 98.88 177 LEU A O 1
ATOM 1434 N N . LYS A 1 178 ? 3.236 -17.156 -6.094 1 98.81 178 LYS A N 1
ATOM 1435 C CA . LYS A 1 178 ? 3.387 -15.93 -6.883 1 98.81 178 LYS A CA 1
ATOM 1436 C C . LYS A 1 178 ? 2.756 -16.094 -8.266 1 98.81 178 LYS A C 1
ATOM 1438 O O . LYS A 1 178 ? 2.979 -17.094 -8.945 1 98.81 178 LYS A O 1
ATOM 1443 N N . MET A 1 179 ? 1.92 -15.125 -8.664 1 98.31 179 MET A N 1
ATOM 1444 C CA . MET A 1 179 ? 1.16 -15.281 -9.898 1 98.31 179 MET A CA 1
ATOM 1445 C C . MET A 1 179 ? 1.08 -13.961 -10.656 1 98.31 179 MET A C 1
ATOM 1447 O O . MET A 1 179 ? 0.427 -13.016 -10.203 1 98.31 179 MET A O 1
ATOM 1451 N N . ASP A 1 180 ? 1.69 -13.797 -11.703 1 97.69 180 ASP A N 1
ATOM 1452 C CA . ASP A 1 180 ? 1.612 -12.727 -12.695 1 97.69 180 ASP A CA 1
ATOM 1453 C C . ASP A 1 180 ? 1.521 -13.289 -14.109 1 97.69 180 ASP A C 1
ATOM 1455 O O . ASP A 1 180 ? 2.535 -13.414 -14.797 1 97.69 180 ASP A O 1
ATOM 1459 N N . ILE A 1 181 ? 0.242 -13.586 -14.555 1 97.56 181 ILE A N 1
ATOM 1460 C CA . ILE A 1 181 ? 0.123 -14.438 -15.734 1 97.56 181 ILE A CA 1
ATOM 1461 C C . ILE A 1 181 ? -0.9 -13.852 -16.703 1 97.56 181 ILE A C 1
ATOM 1463 O O . ILE A 1 181 ? -1.624 -14.586 -17.375 1 97.56 181 ILE A O 1
ATOM 1467 N N . GLU A 1 182 ? -1.093 -12.531 -16.781 1 94.69 182 GLU A N 1
ATOM 1468 C CA . GLU A 1 182 ? -1.77 -11.742 -17.812 1 94.69 182 GLU A CA 1
ATOM 1469 C C . GLU A 1 182 ? -3.213 -12.203 -18 1 94.69 182 GLU A C 1
ATOM 1471 O O . GLU A 1 182 ? -3.627 -12.531 -19.109 1 94.69 182 GLU A O 1
ATOM 1476 N N . PHE A 1 183 ? -3.918 -12.227 -16.938 1 96.06 183 PHE A N 1
ATOM 1477 C CA . PHE A 1 183 ? -5.367 -12.383 -16.938 1 96.06 183 PHE A CA 1
ATOM 1478 C C . PHE A 1 183 ? -5.762 -13.805 -16.547 1 96.06 183 PHE A C 1
ATOM 1480 O O . PHE A 1 183 ? -6.832 -14.023 -15.977 1 96.06 183 PHE A O 1
ATOM 1487 N N . ALA A 1 184 ? -4.922 -14.836 -16.656 1 97.88 184 ALA A N 1
ATOM 1488 C CA . ALA A 1 184 ? -5.238 -16.234 -16.344 1 97.88 184 ALA A CA 1
ATOM 1489 C C . ALA A 1 184 ? -5.383 -16.453 -14.852 1 97.88 184 ALA A C 1
ATOM 1491 O O . ALA A 1 184 ? -5.812 -17.516 -14.406 1 97.88 184 ALA A O 1
ATOM 1492 N N . GLU A 1 185 ? -5.059 -15.445 -14.016 1 98.69 185 GLU A N 1
ATOM 1493 C CA . GLU A 1 185 ? -5.113 -15.594 -12.562 1 98.69 185 GLU A CA 1
ATOM 1494 C C . GLU A 1 185 ? -6.527 -15.93 -12.094 1 98.69 185 GLU A C 1
ATOM 1496 O O . GLU A 1 185 ? -6.707 -16.672 -11.133 1 98.69 185 GLU A O 1
ATOM 1501 N N . PHE A 1 186 ? -7.52 -15.438 -12.797 1 98.69 186 PHE A N 1
ATOM 1502 C CA . PHE A 1 186 ? -8.898 -15.656 -12.383 1 98.69 186 PHE A CA 1
ATOM 1503 C C . PHE A 1 186 ? -9.281 -17.125 -12.523 1 98.69 186 PHE A C 1
ATOM 1505 O O . PHE A 1 186 ? -9.633 -17.781 -11.539 1 98.69 186 PHE A O 1
ATOM 1512 N N . GLU A 1 187 ? -9.102 -17.625 -13.719 1 98.5 187 GLU A N 1
ATOM 1513 C CA . GLU A 1 187 ? -9.492 -19.016 -13.93 1 98.5 187 GLU A CA 1
ATOM 1514 C C . GLU A 1 187 ? -8.57 -19.969 -13.18 1 98.5 187 GLU A C 1
ATOM 1516 O O . GLU A 1 187 ? -9.008 -21.031 -12.719 1 98.5 187 GLU A O 1
ATOM 1521 N N . ALA A 1 188 ? -7.301 -19.656 -13.055 1 98.69 188 ALA A N 1
ATOM 1522 C CA . ALA A 1 188 ? -6.359 -20.5 -12.328 1 98.69 188 ALA A CA 1
ATOM 1523 C C . ALA A 1 188 ? -6.789 -20.688 -10.875 1 98.69 188 ALA A C 1
ATOM 1525 O O . ALA A 1 188 ? -6.824 -21.812 -10.367 1 98.69 188 ALA A O 1
ATOM 1526 N N . MET A 1 189 ? -7.16 -19.609 -10.203 1 98.69 189 MET A N 1
ATOM 1527 C CA . MET A 1 189 ? -7.555 -19.688 -8.797 1 98.69 189 MET A CA 1
ATOM 1528 C C . MET A 1 189 ? -8.914 -20.359 -8.648 1 98.69 189 MET A C 1
ATOM 1530 O O . MET A 1 189 ? -9.156 -21.078 -7.668 1 98.69 189 MET A O 1
ATOM 1534 N N . ASP A 1 190 ? -9.805 -20.062 -9.594 1 98.25 190 ASP A N 1
ATOM 1535 C CA . ASP A 1 190 ? -11.078 -20.781 -9.578 1 98.25 190 ASP A CA 1
ATOM 1536 C C . ASP A 1 190 ? -10.867 -22.281 -9.711 1 98.25 190 ASP A C 1
ATOM 1538 O O . ASP A 1 190 ? -11.508 -23.078 -9.008 1 98.25 190 ASP A O 1
ATOM 1542 N N . GLY A 1 191 ? -9.992 -22.641 -10.656 1 98.5 191 GLY A N 1
ATOM 1543 C CA . GLY A 1 191 ? -9.656 -24.047 -10.805 1 98.5 191 GLY A CA 1
ATOM 1544 C C . GLY A 1 191 ? -9.102 -24.672 -9.539 1 98.5 191 GLY A C 1
ATOM 1545 O O . GLY A 1 191 ? -9.484 -25.781 -9.172 1 98.5 191 GLY A O 1
ATOM 1546 N N . LEU A 1 192 ? -8.234 -23.969 -8.891 1 98.44 192 LEU A N 1
ATOM 1547 C CA . LEU A 1 192 ? -7.672 -24.469 -7.641 1 98.44 192 LEU A CA 1
ATOM 1548 C C . LEU A 1 192 ? -8.766 -24.672 -6.594 1 98.44 192 LEU A C 1
ATOM 1550 O O . LEU A 1 192 ? -8.773 -25.672 -5.891 1 98.44 192 LEU A O 1
ATOM 1554 N N . SER A 1 193 ? -9.609 -23.688 -6.453 1 97.5 193 SER A N 1
ATOM 1555 C CA . SER A 1 193 ? -10.719 -23.781 -5.516 1 97.5 193 SER A CA 1
ATOM 1556 C C . SER A 1 193 ? -11.602 -24.984 -5.816 1 97.5 193 SER A C 1
ATOM 1558 O O . SER A 1 193 ? -12.07 -25.656 -4.902 1 97.5 193 SER A O 1
ATOM 1560 N N . ASP A 1 194 ? -11.836 -25.234 -7.086 1 97.69 194 ASP A N 1
ATOM 1561 C CA . ASP A 1 194 ? -12.648 -26.375 -7.5 1 97.69 194 ASP A CA 1
ATOM 1562 C C . ASP A 1 194 ? -11.984 -27.688 -7.125 1 97.69 194 ASP A C 1
ATOM 1564 O O . ASP A 1 194 ? -12.656 -28.656 -6.781 1 97.69 194 ASP A O 1
ATOM 1568 N N . ASP A 1 195 ? -10.703 -27.719 -7.254 1 98.06 195 ASP A N 1
ATOM 1569 C CA . ASP A 1 195 ? -9.945 -28.922 -6.961 1 98.06 195 ASP A CA 1
ATOM 1570 C C . ASP A 1 195 ? -9.875 -29.188 -5.457 1 98.06 195 ASP A C 1
ATOM 1572 O O . ASP A 1 195 ? -9.664 -30.312 -5.027 1 98.06 195 ASP A O 1
ATOM 1576 N N . PHE A 1 196 ? -10.055 -28.156 -4.668 1 97.12 196 PHE A N 1
ATOM 1577 C CA . PHE A 1 196 ? -10.109 -28.234 -3.213 1 97.12 196 PHE A CA 1
ATOM 1578 C C . PHE A 1 196 ? -11.422 -27.672 -2.689 1 97.12 196 PHE A C 1
ATOM 1580 O O . PHE A 1 196 ? -11.43 -26.641 -2 1 97.12 196 PHE A O 1
ATOM 1587 N N . PRO A 1 197 ? -12.492 -28.375 -2.875 1 96.12 197 PRO A N 1
ATOM 1588 C CA . PRO A 1 197 ? -13.82 -27.828 -2.582 1 96.12 197 PRO A CA 1
ATOM 1589 C C . PRO A 1 197 ? -14.055 -27.609 -1.089 1 96.12 197 PRO A C 1
ATOM 1591 O O . PRO A 1 197 ? -13.875 -28.547 -0.296 1 96.12 197 PRO A O 1
ATOM 1594 N N . LEU A 1 198 ? -14.453 -26.438 -0.812 1 91.06 198 LEU A N 1
ATOM 1595 C CA . LEU A 1 198 ? -14.805 -26.109 0.564 1 91.06 198 LEU A CA 1
ATOM 1596 C C . LEU A 1 198 ? -15.906 -27.031 1.079 1 91.06 198 LEU A C 1
ATOM 1598 O O . LEU A 1 198 ? -15.906 -27.406 2.254 1 91.06 198 LEU A O 1
ATOM 1602 N N . ALA A 1 199 ? -16.812 -27.375 0.23 1 93.25 199 ALA A N 1
ATOM 1603 C CA . ALA A 1 199 ? -17.953 -28.219 0.578 1 93.25 199 ALA A CA 1
ATOM 1604 C C . ALA A 1 199 ? -17.484 -29.562 1.11 1 93.25 199 ALA A C 1
ATOM 1606 O O . ALA A 1 199 ? -18.219 -30.219 1.868 1 93.25 199 ALA A O 1
ATOM 1607 N N . GLN A 1 200 ? -16.312 -29.969 0.814 1 95.25 200 GLN A N 1
ATOM 1608 C CA . GLN A 1 200 ? -15.75 -31.234 1.266 1 95.25 200 GLN A CA 1
ATOM 1609 C C . GLN A 1 200 ? -14.828 -31.047 2.463 1 95.25 200 GLN A C 1
ATOM 1611 O O . GLN A 1 200 ? -14.109 -31.969 2.865 1 95.25 200 GLN A O 1
ATOM 1616 N N . GLY A 1 201 ? -14.789 -29.781 2.938 1 91.31 201 GLY A N 1
ATOM 1617 C CA . GLY A 1 201 ? -14 -29.469 4.117 1 91.31 201 GLY A CA 1
ATOM 1618 C C . GLY A 1 201 ? -12.531 -29.234 3.811 1 91.31 201 GLY A C 1
ATOM 1619 O O . GLY A 1 201 ? -11.703 -29.188 4.723 1 91.31 201 GLY A O 1
ATOM 1620 N N . LEU A 1 202 ? -12.227 -29.141 2.533 1 93.62 202 LEU A N 1
ATOM 1621 C CA . LEU A 1 202 ? -10.828 -28.953 2.162 1 93.62 202 LEU A CA 1
ATOM 1622 C C . LEU A 1 202 ? -10.445 -27.469 2.24 1 93.62 202 LEU A C 1
ATOM 1624 O O . LEU A 1 202 ? -11.211 -26.609 1.832 1 93.62 202 LEU A O 1
ATOM 1628 N N . GLU A 1 203 ? -9.312 -27.188 2.791 1 93.44 203 GLU A N 1
ATOM 1629 C CA . GLU A 1 203 ? -8.75 -25.844 2.838 1 93.44 203 GLU A CA 1
ATOM 1630 C C . GLU A 1 203 ? -7.996 -25.516 1.553 1 93.44 203 GLU A C 1
ATOM 1632 O O . GLU A 1 203 ? -7.543 -26.406 0.845 1 93.44 203 GLU A O 1
ATOM 1637 N N . LEU A 1 204 ? -8.023 -24.266 1.188 1 96.31 204 LEU A N 1
ATOM 1638 C CA . LEU A 1 204 ? -7.133 -23.844 0.116 1 96.31 204 LEU A CA 1
ATOM 1639 C C . LEU A 1 204 ? -5.672 -24.047 0.509 1 96.31 204 LEU A C 1
ATOM 1641 O O . LEU A 1 204 ? -5.227 -23.547 1.542 1 96.31 204 LEU A O 1
ATOM 1645 N N . PRO A 1 205 ? -4.91 -24.781 -0.217 1 97.19 205 PRO A N 1
ATOM 1646 C CA . PRO A 1 205 ? -3.576 -25.203 0.216 1 97.19 205 PRO A CA 1
ATOM 1647 C C . PRO A 1 205 ? -2.492 -24.188 -0.122 1 97.19 205 PRO A C 1
ATOM 1649 O O . PRO A 1 205 ? -1.442 -24.547 -0.658 1 97.19 205 PRO A O 1
ATOM 1652 N N . ILE A 1 206 ? -2.697 -22.938 0.164 1 97.81 206 ILE A N 1
ATOM 1653 C CA . ILE A 1 206 ? -1.761 -21.859 -0.117 1 97.81 206 ILE A CA 1
ATOM 1654 C C . ILE A 1 206 ? -1.567 -21 1.136 1 97.81 206 ILE A C 1
ATOM 1656 O O . ILE A 1 206 ? -2.539 -20.641 1.799 1 97.81 206 ILE A O 1
ATOM 1660 N N . GLY A 1 207 ? -0.366 -20.766 1.479 1 98 207 GLY A N 1
ATOM 1661 C CA . GLY A 1 207 ? -0.073 -19.922 2.625 1 98 207 GLY A CA 1
ATOM 1662 C C . GLY A 1 207 ? -0.171 -18.438 2.311 1 98 207 GLY A C 1
ATOM 1663 O O . GLY A 1 207 ? -0.931 -17.719 2.953 1 98 207 GLY A O 1
ATOM 1664 N N . GLN A 1 208 ? 0.55 -18.047 1.332 1 98.69 208 GLN A N 1
ATOM 1665 C CA . GLN A 1 208 ? 0.604 -16.656 0.888 1 98.69 208 GLN A CA 1
ATOM 1666 C C . GLN A 1 208 ? 0.488 -16.562 -0.63 1 98.69 208 GLN A C 1
ATOM 1668 O O . GLN A 1 208 ? 1.175 -17.281 -1.357 1 98.69 208 GLN A O 1
ATOM 1673 N N . LEU A 1 209 ? -0.458 -15.758 -1.104 1 98.88 209 LEU A N 1
ATOM 1674 C CA . LEU A 1 209 ? -0.705 -15.531 -2.525 1 98.88 209 LEU A CA 1
ATOM 1675 C C . LEU A 1 209 ? -0.241 -14.141 -2.939 1 98.88 209 LEU A C 1
ATOM 1677 O O . LEU A 1 209 ? -0.717 -13.133 -2.404 1 98.88 209 LEU A O 1
ATOM 1681 N N . MET A 1 210 ? 0.697 -14.055 -3.783 1 98.69 210 MET A N 1
ATOM 1682 C CA . MET A 1 210 ? 1.111 -12.82 -4.449 1 98.69 210 MET A CA 1
ATOM 1683 C C . MET A 1 210 ? 0.615 -12.789 -5.891 1 98.69 210 MET A C 1
ATOM 1685 O O . MET A 1 210 ? 1.109 -13.539 -6.738 1 98.69 210 MET A O 1
ATOM 1689 N N . VAL A 1 211 ? -0.318 -11.898 -6.168 1 98.81 211 VAL A N 1
ATOM 1690 C CA . VAL A 1 211 ? -0.969 -11.984 -7.473 1 98.81 211 VAL A CA 1
ATOM 1691 C C . VAL A 1 211 ? -1.057 -10.594 -8.094 1 98.81 211 VAL A C 1
ATOM 1693 O O . VAL A 1 211 ? -1.33 -9.609 -7.398 1 98.81 211 VAL A O 1
ATOM 1696 N N . GLU A 1 212 ? -0.724 -10.469 -9.305 1 98.44 212 GLU A N 1
ATOM 1697 C CA . GLU A 1 212 ? -1.089 -9.289 -10.086 1 98.44 212 GLU A CA 1
ATOM 1698 C C . GLU A 1 212 ? -2.438 -9.484 -10.773 1 98.44 212 GLU A C 1
ATOM 1700 O O . GLU A 1 212 ? -2.645 -10.469 -11.484 1 98.44 212 GLU A O 1
ATOM 1705 N N . ILE A 1 213 ? -3.268 -8.578 -10.617 1 98.62 213 ILE A N 1
ATOM 1706 C CA . ILE A 1 213 ? -4.598 -8.617 -11.211 1 98.62 213 ILE A CA 1
ATOM 1707 C C . ILE A 1 213 ? -4.613 -7.781 -12.492 1 98.62 213 ILE A C 1
ATOM 1709 O O . ILE A 1 213 ? -4.145 -6.641 -12.5 1 98.62 213 ILE A O 1
ATOM 1713 N N . HIS A 1 214 ? -5.121 -8.406 -13.586 1 97.88 214 HIS A N 1
ATOM 1714 C CA . HIS A 1 214 ? -5.207 -7.762 -14.891 1 97.88 214 HIS A CA 1
ATOM 1715 C C . HIS A 1 214 ? -6.66 -7.551 -15.305 1 97.88 214 HIS A C 1
ATOM 1717 O O . HIS A 1 214 ? -7.41 -8.516 -15.461 1 97.88 214 HIS A O 1
ATOM 1723 N N . PHE A 1 215 ? -7.008 -6.305 -15.469 1 97 215 PHE A N 1
ATOM 1724 C CA . PHE A 1 215 ? -8.344 -6.016 -15.984 1 97 215 PHE A CA 1
ATOM 1725 C C . PHE A 1 215 ? -8.328 -5.961 -17.516 1 97 215 PHE A C 1
ATOM 1727 O O . PHE A 1 215 ? -8.367 -4.875 -18.094 1 97 215 PHE A O 1
ATOM 1734 N N . PHE A 1 216 ? -8.266 -7.102 -18.141 1 95.19 216 PHE A N 1
ATOM 1735 C CA . PHE A 1 216 ? -8.336 -7.273 -19.578 1 95.19 216 PHE A CA 1
ATOM 1736 C C . PHE A 1 216 ? -9.68 -7.867 -20 1 95.19 216 PHE A C 1
ATOM 1738 O O . PHE A 1 216 ? -10.539 -8.117 -19.141 1 95.19 216 PHE A O 1
ATOM 1745 N N . ASN A 1 217 ? -9.938 -7.906 -21.297 1 93.69 217 ASN A N 1
ATOM 1746 C CA . ASN A 1 217 ? -11.008 -8.672 -21.938 1 93.69 217 ASN A CA 1
ATOM 1747 C C . ASN A 1 217 ? -12.383 -8.25 -21.422 1 93.69 217 ASN A C 1
ATOM 1749 O O . ASN A 1 217 ? -13.25 -9.086 -21.188 1 93.69 217 ASN A O 1
ATOM 1753 N N . GLY A 1 218 ? -12.562 -7.105 -21.047 1 93.44 218 GLY A N 1
ATOM 1754 C CA . GLY A 1 218 ? -13.875 -6.586 -20.672 1 93.44 218 GLY A CA 1
ATOM 1755 C C . GLY A 1 218 ? -14.297 -6.973 -19.281 1 93.44 218 GLY A C 1
ATOM 1756 O O . GLY A 1 218 ? -15.484 -6.949 -18.953 1 93.44 218 GLY A O 1
ATOM 1757 N N . LEU A 1 219 ? -13.359 -7.328 -18.422 1 96.75 219 LEU A N 1
ATOM 1758 C CA . LEU A 1 219 ? -13.688 -7.66 -17.047 1 96.75 219 LEU A CA 1
ATOM 1759 C C . LEU A 1 219 ? -14.523 -6.555 -16.406 1 96.75 219 LEU A C 1
ATOM 1761 O O . LEU A 1 219 ? -14.227 -5.371 -16.562 1 96.75 219 LEU A O 1
ATOM 1765 N N . THR A 1 220 ? -15.617 -6.93 -15.656 1 98.25 220 THR A N 1
ATOM 1766 C CA . THR A 1 220 ? -16.516 -5.992 -15 1 98.25 220 THR A CA 1
ATOM 1767 C C . THR A 1 220 ? -16.281 -5.977 -13.492 1 98.25 220 THR A C 1
ATOM 1769 O O . THR A 1 220 ? -15.641 -6.879 -12.953 1 98.25 220 THR A O 1
ATOM 1772 N N . SER A 1 221 ? -16.812 -4.938 -12.836 1 98.69 221 SER A N 1
ATOM 1773 C CA . SER A 1 221 ? -16.766 -4.871 -11.375 1 98.69 221 SER A CA 1
ATOM 1774 C C . SER A 1 221 ? -17.406 -6.102 -10.742 1 98.69 221 SER A C 1
ATOM 1776 O O . SER A 1 221 ? -16.875 -6.645 -9.773 1 98.69 221 SER A O 1
ATOM 1778 N N . LYS A 1 222 ? -18.516 -6.547 -11.32 1 98.75 222 LYS A N 1
ATOM 1779 C CA . LYS A 1 222 ? -19.219 -7.703 -10.781 1 98.75 222 LYS A CA 1
ATOM 1780 C C . LYS A 1 222 ? -18.344 -8.953 -10.828 1 98.75 222 LYS A C 1
ATOM 1782 O O . LYS A 1 222 ? -18.203 -9.656 -9.82 1 98.75 222 LYS A O 1
ATOM 1787 N N . ASN A 1 223 ? -17.781 -9.234 -12.016 1 98.62 223 ASN A N 1
ATOM 1788 C CA . ASN A 1 223 ? -16.969 -10.43 -12.164 1 98.62 223 ASN A CA 1
ATOM 1789 C C . ASN A 1 223 ? -15.742 -10.391 -11.25 1 98.62 223 ASN A C 1
ATOM 1791 O O . ASN A 1 223 ? -15.375 -11.398 -10.648 1 98.62 223 ASN A O 1
ATOM 1795 N N . TYR A 1 224 ? -15.148 -9.234 -11.141 1 98.88 224 TYR A N 1
ATOM 1796 C CA . TYR A 1 224 ? -13.969 -9.078 -10.297 1 98.88 224 TYR A CA 1
ATOM 1797 C C . TYR A 1 224 ? -14.32 -9.305 -8.828 1 98.88 224 TYR A C 1
ATOM 1799 O O . TYR A 1 224 ? -13.656 -10.078 -8.141 1 98.88 224 TYR A O 1
ATOM 1807 N N . LEU A 1 225 ? -15.344 -8.609 -8.305 1 98.88 225 LEU A N 1
ATOM 1808 C CA . LEU A 1 225 ? -15.68 -8.688 -6.887 1 98.88 225 LEU A CA 1
ATOM 1809 C C . LEU A 1 225 ? -16.188 -10.078 -6.527 1 98.88 225 LEU A C 1
ATOM 1811 O O . LEU A 1 225 ? -15.961 -10.57 -5.418 1 98.88 225 LEU A O 1
ATOM 1815 N N . ASP A 1 226 ? -16.938 -10.742 -7.477 1 98.75 226 ASP A N 1
ATOM 1816 C CA . ASP A 1 226 ? -17.312 -12.133 -7.254 1 98.75 226 ASP A CA 1
ATOM 1817 C C . ASP A 1 226 ? -16.078 -13.016 -7.047 1 98.75 226 ASP A C 1
ATOM 1819 O O . ASP A 1 226 ? -16.047 -13.812 -6.113 1 98.75 226 ASP A O 1
ATOM 1823 N N . TRP A 1 227 ? -15.164 -12.883 -7.91 1 98.81 227 TRP A N 1
ATOM 1824 C CA . TRP A 1 227 ? -13.914 -13.641 -7.836 1 98.81 227 TRP A CA 1
ATOM 1825 C C . TRP A 1 227 ? -13.172 -13.344 -6.535 1 98.81 227 TRP A C 1
ATOM 1827 O O . TRP A 1 227 ? -12.742 -14.266 -5.836 1 98.81 227 TRP A O 1
ATOM 1837 N N . TRP A 1 228 ? -13.031 -12.07 -6.207 1 98.81 228 TRP A N 1
ATOM 1838 C CA . TRP A 1 228 ? -12.344 -11.609 -5.004 1 98.81 228 TRP A CA 1
ATOM 1839 C C . TRP A 1 228 ? -12.992 -12.188 -3.75 1 98.81 228 TRP A C 1
ATOM 1841 O O . TRP A 1 228 ? -12.297 -12.68 -2.857 1 98.81 228 TRP A O 1
ATOM 1851 N N . GLU A 1 229 ? -14.266 -12.148 -3.697 1 98.56 229 GLU A N 1
ATOM 1852 C CA . GLU A 1 229 ? -14.984 -12.586 -2.504 1 98.56 229 GLU A CA 1
ATOM 1853 C C . GLU A 1 229 ? -14.906 -14.102 -2.346 1 98.56 229 GLU A C 1
ATOM 1855 O O . GLU A 1 229 ? -14.93 -14.617 -1.225 1 98.56 229 GLU A O 1
ATOM 1860 N N . ARG A 1 230 ? -14.789 -14.828 -3.455 1 97.75 230 ARG A N 1
ATOM 1861 C CA . ARG A 1 230 ? -14.547 -16.266 -3.344 1 97.75 230 ARG A CA 1
ATOM 1862 C C . ARG A 1 230 ? -13.195 -16.531 -2.684 1 97.75 230 ARG A C 1
ATOM 1864 O O . ARG A 1 230 ? -13.07 -17.469 -1.883 1 97.75 230 ARG A O 1
ATOM 1871 N N . LEU A 1 231 ? -12.18 -15.734 -2.988 1 98.25 231 LEU A N 1
ATOM 1872 C CA . LEU A 1 231 ? -10.891 -15.859 -2.314 1 98.25 231 LEU A CA 1
ATOM 1873 C C . LEU A 1 231 ? -11.016 -15.539 -0.83 1 98.25 231 LEU A C 1
ATOM 1875 O O . LEU A 1 231 ? -10.469 -16.25 0.014 1 98.25 231 LEU A O 1
ATOM 1879 N N . GLU A 1 232 ? -11.758 -14.445 -0.545 1 98 232 GLU A N 1
ATOM 1880 C CA . GLU A 1 232 ? -11.977 -14.055 0.845 1 98 232 GLU A CA 1
ATOM 1881 C C . GLU A 1 232 ? -12.672 -15.164 1.629 1 98 232 GLU A C 1
ATOM 1883 O O . GLU A 1 232 ? -12.336 -15.414 2.789 1 98 232 GLU A O 1
ATOM 1888 N N . ALA A 1 233 ? -13.617 -15.805 0.98 1 96.69 233 ALA A N 1
ATOM 1889 C CA . ALA A 1 233 ? -14.367 -16.875 1.628 1 96.69 233 ALA A CA 1
ATOM 1890 C C . ALA A 1 233 ? -13.461 -18.062 1.968 1 96.69 233 ALA A C 1
ATOM 1892 O O . ALA A 1 233 ? -13.75 -18.828 2.881 1 96.69 233 ALA A O 1
ATOM 1893 N N . ARG A 1 234 ? -12.32 -18.172 1.277 1 96.94 234 ARG A N 1
ATOM 1894 C CA . ARG A 1 234 ? -11.391 -19.266 1.496 1 96.94 234 ARG A CA 1
ATOM 1895 C C . ARG A 1 234 ? -10.32 -18.891 2.508 1 96.94 234 ARG A C 1
ATOM 1897 O O . ARG A 1 234 ? -9.367 -19.641 2.732 1 96.94 234 ARG A O 1
ATOM 1904 N N . GLY A 1 235 ? -10.43 -17.719 3.096 1 96.69 235 GLY A N 1
ATOM 1905 C CA . GLY A 1 235 ? -9.539 -17.344 4.176 1 96.69 235 GLY A CA 1
ATOM 1906 C C . GLY A 1 235 ? -8.453 -16.375 3.738 1 96.69 235 GLY A C 1
ATOM 1907 O O . GLY A 1 235 ? -7.703 -15.859 4.57 1 96.69 235 GLY A O 1
ATOM 1908 N N . LEU A 1 236 ? -8.375 -16.078 2.438 1 98.25 236 LEU A N 1
ATOM 1909 C CA . LEU A 1 236 ? -7.348 -15.164 1.965 1 98.25 236 LEU A CA 1
ATOM 1910 C C . LEU A 1 236 ? -7.672 -13.734 2.363 1 98.25 236 LEU A C 1
ATOM 1912 O O . LEU A 1 236 ? -8.797 -13.273 2.172 1 98.25 236 LEU A O 1
ATOM 1916 N N . ARG A 1 237 ? -6.691 -13.047 2.969 1 98.56 237 ARG A N 1
ATOM 1917 C CA . ARG A 1 237 ? -6.781 -11.664 3.434 1 98.56 237 ARG A CA 1
ATOM 1918 C C . ARG A 1 237 ? -5.699 -10.797 2.797 1 98.56 237 ARG A C 1
ATOM 1920 O O . ARG A 1 237 ? -4.523 -11.164 2.797 1 98.56 237 ARG A O 1
ATOM 1927 N N . PRO A 1 238 ? -6.105 -9.688 2.193 1 98.56 238 PRO A N 1
ATOM 1928 C CA . PRO A 1 238 ? -5.098 -8.828 1.569 1 98.56 238 PRO A CA 1
ATOM 1929 C C . PRO A 1 238 ? -4.293 -8.023 2.59 1 98.56 238 PRO A C 1
ATOM 1931 O O . PRO A 1 238 ? -4.871 -7.363 3.455 1 98.56 238 PRO A O 1
ATOM 1934 N N . THR A 1 239 ? -2.98 -8.062 2.486 1 97.88 239 THR A N 1
ATOM 1935 C CA . THR A 1 239 ? -2.123 -7.387 3.451 1 97.88 239 THR A CA 1
ATOM 1936 C C . THR A 1 239 ? -1.309 -6.285 2.773 1 97.88 239 THR A C 1
ATOM 1938 O O . THR A 1 239 ? -0.767 -5.406 3.443 1 97.88 239 THR A O 1
ATOM 1941 N N . TRP A 1 240 ? -1.241 -6.34 1.432 1 98 240 TRP A N 1
ATOM 1942 C CA . TRP A 1 240 ? -0.53 -5.309 0.687 1 98 240 TRP A CA 1
ATOM 1943 C C . TRP A 1 240 ? -1.121 -5.137 -0.708 1 98 240 TRP A C 1
ATOM 1945 O O . TRP A 1 240 ? -1.613 -6.098 -1.303 1 98 240 TRP A O 1
ATOM 1955 N N . THR A 1 241 ? -1.129 -3.955 -1.168 1 97.81 241 THR A N 1
ATOM 1956 C CA . THR A 1 241 ? -1.545 -3.646 -2.531 1 97.81 241 THR A CA 1
ATOM 1957 C C . THR A 1 241 ? -0.61 -2.619 -3.164 1 97.81 241 THR A C 1
ATOM 1959 O O . THR A 1 241 ? -0.112 -1.722 -2.48 1 97.81 241 THR A O 1
ATOM 1962 N N . GLU A 1 242 ? -0.341 -2.807 -4.41 1 97.38 242 GLU A N 1
ATOM 1963 C CA . GLU A 1 242 ? 0.493 -1.911 -5.207 1 97.38 242 GLU A CA 1
ATOM 1964 C C . GLU A 1 242 ? -0.042 -1.779 -6.633 1 97.38 242 GLU A C 1
ATOM 1966 O O . GLU A 1 242 ? 0.278 -2.594 -7.5 1 97.38 242 GLU A O 1
ATOM 1971 N N . PRO A 1 243 ? -0.842 -0.694 -6.895 1 96.88 243 PRO A N 1
ATOM 1972 C CA . PRO A 1 243 ? -1.214 -0.471 -8.297 1 96.88 243 PRO A CA 1
ATOM 1973 C C . PRO A 1 243 ? -0.002 -0.366 -9.219 1 96.88 243 PRO A C 1
ATOM 1975 O O . PRO A 1 243 ? 1.015 0.224 -8.844 1 96.88 243 PRO A O 1
ATOM 1978 N N . ASN A 1 244 ? -0.074 -1.069 -10.328 1 96.75 244 ASN A N 1
ATOM 1979 C CA . ASN A 1 244 ? 1.013 -0.981 -11.297 1 96.75 244 ASN A CA 1
ATOM 1980 C C . ASN A 1 244 ? 0.924 0.298 -12.125 1 96.75 244 ASN A C 1
ATOM 1982 O O . ASN A 1 244 ? 0.243 0.333 -13.148 1 96.75 244 ASN A O 1
ATOM 1986 N N . LEU A 1 245 ? 1.683 1.261 -11.797 1 96.69 245 LEU A N 1
ATOM 1987 C CA . LEU A 1 245 ? 1.608 2.592 -12.391 1 96.69 245 LEU A CA 1
ATOM 1988 C C . LEU A 1 245 ? 2.279 2.615 -13.758 1 96.69 245 LEU A C 1
ATOM 1990 O O . LEU A 1 245 ? 2.07 3.545 -14.539 1 96.69 245 LEU A O 1
ATOM 1994 N N . LEU A 1 246 ? 3.062 1.61 -14.039 1 95.94 246 LEU A N 1
ATOM 1995 C CA . LEU A 1 246 ? 3.701 1.556 -15.344 1 95.94 246 LEU A CA 1
ATOM 1996 C C . LEU A 1 246 ? 2.678 1.271 -16.438 1 95.94 246 LEU A C 1
ATOM 1998 O O . LEU A 1 246 ? 2.822 1.743 -17.562 1 95.94 246 LEU A O 1
ATOM 2002 N N . ALA A 1 247 ? 1.633 0.508 -16.047 1 94.25 247 ALA A N 1
ATOM 2003 C CA . ALA A 1 247 ? 0.54 0.312 -16.984 1 94.25 247 ALA A CA 1
ATOM 2004 C C . ALA A 1 247 ? -0.103 1.644 -17.375 1 94.25 247 ALA A C 1
ATOM 2006 O O . ALA A 1 247 ? -0.579 1.813 -18.5 1 94.25 247 ALA A O 1
ATOM 2007 N N . VAL A 1 248 ? -0.085 2.58 -16.469 1 94.94 248 VAL A N 1
ATOM 2008 C CA . VAL A 1 248 ? -0.664 3.902 -16.672 1 94.94 248 VAL A CA 1
ATOM 2009 C C . VAL A 1 248 ? 0.272 4.75 -17.531 1 94.94 248 VAL A C 1
ATOM 2011 O O . VAL A 1 248 ? -0.135 5.277 -18.562 1 94.94 248 VAL A O 1
ATOM 2014 N N . THR A 1 249 ? 1.529 4.832 -17.156 1 94.88 249 THR A N 1
ATOM 2015 C CA . THR A 1 249 ? 2.469 5.711 -17.844 1 94.88 249 THR A CA 1
ATOM 2016 C C . THR A 1 249 ? 2.734 5.211 -19.266 1 94.88 249 THR A C 1
ATOM 2018 O O . THR A 1 249 ? 3.008 6.008 -20.172 1 94.88 249 THR A O 1
ATOM 2021 N N . MET A 1 250 ? 2.576 3.938 -19.484 1 93.88 250 MET A N 1
ATOM 2022 C CA . MET A 1 250 ? 2.768 3.354 -20.812 1 93.88 250 MET A CA 1
ATOM 2023 C C . MET A 1 250 ? 1.468 3.375 -21.609 1 93.88 250 MET A C 1
ATOM 2025 O O . MET A 1 250 ? 1.452 3.018 -22.781 1 93.88 250 MET A O 1
ATOM 2029 N N . ASN A 1 251 ? 0.4 3.729 -20.969 1 90.38 251 ASN A N 1
ATOM 2030 C CA . ASN A 1 251 ? -0.917 3.803 -21.594 1 90.38 251 ASN A CA 1
ATOM 2031 C C . ASN A 1 251 ? -1.34 2.455 -22.172 1 90.38 251 ASN A C 1
ATOM 2033 O O . ASN A 1 251 ? -1.729 2.369 -23.344 1 90.38 251 ASN A O 1
ATOM 2037 N N . LEU A 1 252 ? -1.189 1.439 -21.406 1 86.69 252 LEU A N 1
ATOM 2038 C CA . LEU A 1 252 ? -1.44 0.077 -21.875 1 86.69 252 LEU A CA 1
ATOM 2039 C C . LEU A 1 252 ? -2.904 -0.105 -22.25 1 86.69 252 LEU A C 1
ATOM 2041 O O . LEU A 1 252 ? -3.221 -0.884 -23.156 1 86.69 252 LEU A O 1
ATOM 2045 N N . ALA A 1 253 ? -3.834 0.545 -21.547 1 80.62 253 ALA A N 1
ATOM 2046 C CA . ALA A 1 253 ? -5.262 0.365 -21.797 1 80.62 253 ALA A CA 1
ATOM 2047 C C . ALA A 1 253 ? -5.754 1.317 -22.891 1 80.62 253 ALA A C 1
ATOM 2049 O O . ALA A 1 253 ? -6.93 1.293 -23.25 1 80.62 253 ALA A O 1
ATOM 2050 N N . GLY A 1 254 ? -4.82 2.037 -23.531 1 80.38 254 GLY A N 1
ATOM 2051 C CA . GLY A 1 254 ? -5.27 3.061 -24.469 1 80.38 254 GLY A CA 1
ATOM 2052 C C . GLY A 1 254 ? -6.113 4.137 -23.812 1 80.38 254 GLY A C 1
ATOM 2053 O O . GLY A 1 254 ? -6.621 5.035 -24.5 1 80.38 254 GLY A O 1
ATOM 2054 N N . SER A 1 255 ? -6.41 3.85 -22.531 1 75 255 SER A N 1
ATOM 2055 C CA . SER A 1 255 ? -7.102 4.824 -21.688 1 75 255 SER A CA 1
ATOM 2056 C C . SER A 1 255 ? -6.293 5.152 -20.453 1 75 255 SER A C 1
ATOM 2058 O O . SER A 1 255 ? -5.203 4.605 -20.25 1 75 255 SER A O 1
ATOM 2060 N N . LYS A 1 256 ? -6.613 6.148 -19.688 1 81.31 256 LYS A N 1
ATOM 2061 C CA . LYS A 1 256 ? -5.941 6.57 -18.469 1 81.31 256 LYS A CA 1
ATOM 2062 C C . LYS A 1 256 ? -6.293 5.648 -17.297 1 81.31 256 LYS A C 1
ATOM 2064 O O . LYS A 1 256 ? -5.879 5.887 -16.172 1 81.31 256 LYS A O 1
ATOM 2069 N N . ASP A 1 257 ? -6.918 4.492 -17.625 1 92.38 257 ASP A N 1
ATOM 2070 C CA . ASP A 1 257 ? -7.43 3.662 -16.547 1 92.38 257 ASP A CA 1
ATOM 2071 C C . ASP A 1 257 ? -6.324 2.799 -15.945 1 92.38 257 ASP A C 1
ATOM 2073 O O . ASP A 1 257 ? -5.523 2.211 -16.672 1 92.38 25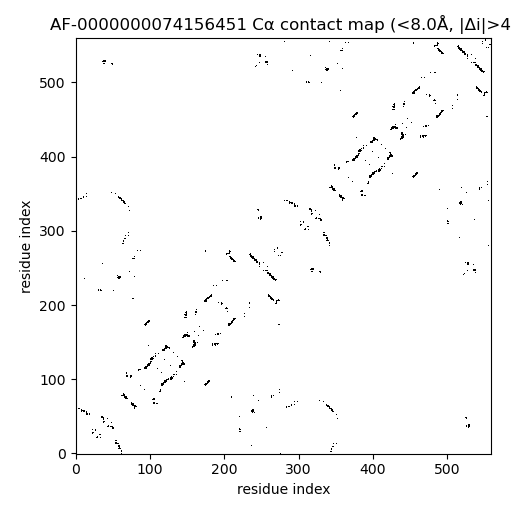7 ASP A O 1
ATOM 2077 N N . PRO A 1 258 ? -6.168 2.811 -14.641 1 96.19 258 PRO A N 1
ATOM 2078 C CA . PRO A 1 258 ? -5.18 1.965 -13.961 1 96.19 258 PRO A CA 1
ATOM 2079 C C . PRO A 1 258 ? -5.641 0.516 -13.82 1 96.19 258 PRO A C 1
ATOM 2081 O O . PRO A 1 258 ? -6.043 0.094 -12.734 1 96.19 258 PRO A O 1
ATOM 2084 N N . ILE A 1 259 ? -5.383 -0.324 -14.773 1 97 259 ILE A N 1
ATOM 2085 C CA . ILE A 1 259 ? -6.09 -1.589 -14.953 1 97 259 ILE A CA 1
ATOM 2086 C C . ILE A 1 259 ? -5.281 -2.725 -14.328 1 97 259 ILE A C 1
ATOM 2088 O O . ILE A 1 259 ? -5.68 -3.889 -14.398 1 97 259 ILE A O 1
ATOM 2092 N N . LEU A 1 260 ? -4.121 -2.471 -13.688 1 97.62 260 LEU A N 1
ATOM 2093 C CA . LEU A 1 260 ? -3.297 -3.518 -13.094 1 97.62 260 LEU A CA 1
ATOM 2094 C C . LEU A 1 260 ? -2.939 -3.176 -11.648 1 97.62 260 LEU A C 1
ATOM 2096 O O . LEU A 1 260 ? -2.65 -2.02 -11.336 1 97.62 260 LEU A O 1
ATOM 2100 N N . ALA A 1 261 ? -2.941 -4.152 -10.789 1 98.25 261 ALA A N 1
ATOM 2101 C CA . ALA A 1 261 ? -2.498 -3.986 -9.414 1 98.25 261 ALA A CA 1
ATOM 2102 C C . ALA A 1 261 ? -1.946 -5.293 -8.852 1 98.25 261 ALA A C 1
ATOM 2104 O O . ALA A 1 261 ? -2.451 -6.375 -9.164 1 98.25 261 ALA A O 1
ATOM 2105 N N . GLU A 1 262 ? -0.939 -5.168 -8.023 1 98.25 262 GLU A N 1
ATOM 2106 C CA . GLU A 1 262 ? -0.353 -6.289 -7.297 1 98.25 262 GLU A CA 1
ATOM 2107 C C . GLU A 1 262 ? -0.931 -6.395 -5.887 1 98.25 262 GLU A C 1
ATOM 2109 O O . GLU A 1 262 ? -1.138 -5.379 -5.219 1 98.25 262 GLU A O 1
ATOM 2114 N N . TYR A 1 263 ? -1.199 -7.633 -5.449 1 98.69 263 TYR A N 1
ATOM 2115 C CA . TYR A 1 263 ? -1.655 -7.891 -4.09 1 98.69 263 TYR A CA 1
ATOM 2116 C C . TYR A 1 263 ? -0.809 -8.969 -3.426 1 98.69 263 TYR A C 1
ATOM 2118 O O . TYR A 1 263 ? -0.33 -9.891 -4.094 1 98.69 263 TYR A O 1
ATOM 2126 N N . THR A 1 264 ? -0.587 -8.812 -2.168 1 98.75 264 THR A N 1
ATOM 2127 C CA . THR A 1 264 ? -0.182 -9.898 -1.282 1 98.75 264 THR A CA 1
ATOM 2128 C C . THR A 1 264 ? -1.318 -10.281 -0.339 1 98.75 264 THR A C 1
ATOM 2130 O O . THR A 1 264 ? -1.833 -9.43 0.396 1 98.75 264 THR A O 1
ATOM 2133 N N . LEU A 1 265 ? -1.727 -11.523 -0.419 1 98.81 265 LEU A N 1
ATOM 2134 C CA . LEU A 1 265 ? -2.744 -12.062 0.475 1 98.81 265 LEU A CA 1
ATOM 2135 C C . LEU A 1 265 ? -2.18 -13.195 1.32 1 98.81 265 LEU A C 1
ATOM 2137 O O . LEU A 1 265 ? -1.366 -13.984 0.839 1 98.81 265 LEU A O 1
ATOM 2141 N N . ILE A 1 266 ? -2.607 -13.25 2.537 1 98.38 266 ILE A N 1
ATOM 2142 C CA . ILE A 1 266 ? -2.223 -14.367 3.395 1 98.38 266 ILE A CA 1
ATOM 2143 C C . ILE A 1 266 ? -3.465 -15.164 3.787 1 98.38 266 ILE A C 1
ATOM 2145 O O . ILE A 1 266 ? -4.551 -14.602 3.938 1 98.38 266 ILE A O 1
ATOM 2149 N N . ASN A 1 267 ? -3.295 -16.438 3.893 1 97.94 267 ASN A N 1
ATOM 2150 C CA . ASN A 1 267 ? -4.398 -17.312 4.273 1 97.94 267 ASN A CA 1
ATOM 2151 C C . ASN A 1 267 ? -4.559 -17.391 5.789 1 97.94 267 ASN A C 1
ATOM 2153 O O . ASN A 1 267 ? -3.871 -18.172 6.453 1 97.94 267 ASN A O 1
ATOM 2157 N N . ALA A 1 268 ? -5.551 -16.766 6.301 1 94.75 268 ALA A N 1
ATOM 2158 C CA . ALA A 1 268 ? -5.75 -16.609 7.738 1 94.75 268 ALA A CA 1
ATOM 2159 C C . ALA A 1 268 ? -6.441 -17.844 8.328 1 94.75 268 ALA A C 1
ATOM 2161 O O . ALA A 1 268 ? -6.457 -18.031 9.547 1 94.75 268 ALA A O 1
ATOM 2162 N N . HIS A 1 269 ? -6.984 -18.688 7.477 1 91.44 269 HIS A N 1
ATOM 2163 C CA . HIS A 1 269 ? -7.668 -19.891 7.93 1 91.44 269 HIS A CA 1
ATOM 2164 C C . HIS A 1 269 ? -6.707 -21.078 8.016 1 91.44 269 HIS A C 1
ATOM 2166 O O . HIS A 1 269 ? -7.027 -22.094 8.633 1 91.44 269 HIS A O 1
ATOM 2172 N N . ASP A 1 270 ? -5.57 -20.922 7.469 1 90.31 270 ASP A N 1
ATOM 2173 C CA . ASP A 1 270 ? -4.629 -22.031 7.277 1 90.31 270 ASP A CA 1
ATOM 2174 C C . ASP A 1 270 ? -3.803 -22.266 8.539 1 90.31 270 ASP A C 1
ATOM 2176 O O . ASP A 1 270 ? -2.971 -21.438 8.914 1 90.31 270 ASP A O 1
ATOM 2180 N N . LYS A 1 271 ? -3.908 -23.422 9.047 1 86 271 LYS A N 1
ATOM 2181 C CA . LYS A 1 271 ? -3.193 -23.766 10.273 1 86 271 LYS A CA 1
ATOM 2182 C C . LYS A 1 271 ? -1.724 -24.062 9.992 1 86 271 LYS A C 1
ATOM 2184 O O . LYS A 1 271 ? -0.895 -24.062 10.898 1 86 271 LYS A O 1
ATOM 2189 N N . ARG A 1 272 ? -1.417 -24.344 8.75 1 90.12 272 ARG A N 1
ATOM 2190 C CA . ARG A 1 272 ? -0.045 -24.672 8.375 1 90.12 272 ARG A CA 1
ATOM 2191 C C . ARG A 1 272 ? 0.744 -23.406 8.031 1 90.12 272 ARG A C 1
ATOM 2193 O O . ARG A 1 272 ? 1.962 -23.469 7.848 1 90.12 272 ARG A O 1
ATOM 2200 N N . ASN A 1 273 ? 0.038 -22.297 7.961 1 95.38 273 ASN A N 1
ATOM 2201 C CA . ASN A 1 273 ? 0.65 -21.047 7.516 1 95.38 273 ASN A CA 1
ATOM 2202 C C . ASN A 1 273 ? 1.721 -20.578 8.492 1 95.38 273 ASN A C 1
ATOM 2204 O O . ASN A 1 273 ? 1.418 -20.25 9.641 1 95.38 273 ASN A O 1
ATOM 2208 N N . ILE A 1 274 ? 2.939 -20.406 8.047 1 95.62 274 ILE A N 1
ATOM 2209 C CA . ILE A 1 274 ? 4.09 -20.094 8.883 1 95.62 274 ILE A CA 1
ATOM 2210 C C . ILE A 1 274 ? 3.963 -18.672 9.414 1 95.62 274 ILE A C 1
ATOM 2212 O O . ILE A 1 274 ? 4.621 -18.297 10.391 1 95.62 274 ILE A O 1
ATOM 2216 N N . ILE A 1 275 ? 3.123 -17.875 8.797 1 95.69 275 ILE A N 1
ATOM 2217 C CA . ILE A 1 275 ? 2.908 -16.5 9.219 1 95.69 275 ILE A CA 1
ATOM 2218 C C . ILE A 1 275 ? 2.271 -16.469 10.602 1 95.69 275 ILE A C 1
ATOM 2220 O O . ILE A 1 275 ? 2.553 -15.586 11.414 1 95.69 275 ILE A O 1
ATOM 2224 N N . PHE A 1 276 ? 1.433 -17.406 10.891 1 92.31 276 PHE A N 1
ATOM 2225 C CA . PHE A 1 276 ? 0.682 -17.391 12.141 1 92.31 276 PHE A CA 1
ATOM 2226 C C . PHE A 1 276 ? 1.276 -18.375 13.141 1 92.31 276 PHE A C 1
ATOM 2228 O O . PHE A 1 276 ? 0.969 -18.312 14.336 1 92.31 276 PHE A O 1
ATOM 2235 N N . GLY A 1 277 ? 2.363 -18.969 12.844 1 77.5 277 GLY A N 1
ATOM 2236 C CA . GLY A 1 277 ? 2.984 -19.938 13.734 1 77.5 277 GLY A CA 1
ATOM 2237 C C . GLY A 1 277 ? 2.01 -20.969 14.266 1 77.5 277 GLY A C 1
ATOM 2238 O O . GLY A 1 277 ? 0.889 -21.094 13.773 1 77.5 277 GLY A O 1
ATOM 2239 N N . ASN A 1 278 ? 2.512 -21.875 15.117 1 60 278 ASN A N 1
ATOM 2240 C CA . ASN A 1 278 ? 1.635 -22.781 15.867 1 60 278 ASN A CA 1
ATOM 2241 C C . ASN A 1 278 ? 0.749 -22.016 16.844 1 60 278 ASN A C 1
ATOM 2243 O O . ASN A 1 278 ? 1.241 -21.453 17.812 1 60 278 ASN A O 1
ATOM 2247 N N . VAL A 1 279 ? -0.137 -21.25 16.297 1 46 279 VAL A N 1
ATOM 2248 C CA . VAL A 1 279 ? -1.064 -20.625 17.234 1 46 279 VAL A CA 1
ATOM 2249 C C . VAL A 1 279 ? -1.575 -21.656 18.234 1 46 279 VAL A C 1
ATOM 2251 O O . VAL A 1 279 ? -2.268 -22.609 17.859 1 46 279 VAL A O 1
ATOM 2254 N N . ASP A 1 280 ? -0.829 -22.156 19.156 1 39.56 280 ASP A N 1
ATOM 2255 C CA . ASP A 1 280 ? -1.41 -22.953 20.219 1 39.56 280 ASP A CA 1
ATOM 2256 C C . ASP A 1 280 ? -2.523 -22.188 20.938 1 39.56 280 ASP A C 1
ATOM 2258 O O . ASP A 1 280 ? -2.445 -20.969 21.094 1 39.56 280 ASP A O 1
ATOM 2262 N N . MET B 1 1 ? 8.094 -6.105 20.094 1 87.88 1 MET B N 1
ATOM 2263 C CA . MET B 1 1 ? 8.258 -4.785 19.484 1 87.88 1 MET B CA 1
ATOM 2264 C C . MET B 1 1 ? 9.703 -4.559 19.047 1 87.88 1 MET B C 1
ATOM 2266 O O . MET B 1 1 ? 9.945 -4.141 17.922 1 87.88 1 MET B O 1
ATOM 2270 N N . LYS B 1 2 ? 10.672 -4.918 19.891 1 88.75 2 LYS B N 1
ATOM 2271 C CA . LYS B 1 2 ? 12.078 -4.695 19.562 1 88.75 2 LYS B CA 1
ATOM 2272 C C . LYS B 1 2 ? 12.477 -5.469 18.312 1 88.75 2 LYS B C 1
ATOM 2274 O O . LYS B 1 2 ? 13.141 -4.926 17.422 1 88.75 2 LYS B O 1
ATOM 2279 N N . ASP B 1 3 ? 12.055 -6.715 18.203 1 90.5 3 ASP B N 1
ATOM 2280 C CA . ASP B 1 3 ? 12.383 -7.551 17.062 1 90.5 3 ASP B CA 1
ATOM 2281 C C . ASP B 1 3 ? 11.742 -7.012 15.781 1 90.5 3 ASP B C 1
ATOM 2283 O O . ASP B 1 3 ? 12.375 -6.98 14.727 1 90.5 3 ASP B O 1
ATOM 2287 N N . HIS B 1 4 ? 10.547 -6.574 15.898 1 89.5 4 HIS B N 1
ATOM 2288 C CA . HIS B 1 4 ? 9.883 -5.988 14.734 1 89.5 4 HIS B CA 1
ATOM 2289 C C . HIS B 1 4 ? 10.617 -4.742 14.25 1 89.5 4 HIS B C 1
ATOM 2291 O O . HIS B 1 4 ? 10.836 -4.574 13.055 1 89.5 4 HIS B O 1
ATOM 2297 N N . MET B 1 5 ? 10.922 -3.891 15.203 1 92.31 5 MET B N 1
ATOM 2298 C CA . MET B 1 5 ? 11.578 -2.639 14.836 1 92.31 5 MET B CA 1
ATOM 2299 C C . MET B 1 5 ? 12.906 -2.906 14.141 1 92.31 5 MET B C 1
ATOM 2301 O O . MET B 1 5 ? 13.242 -2.242 13.156 1 92.31 5 MET B O 1
ATOM 2305 N N . ALA B 1 6 ? 13.641 -3.877 14.656 1 95.38 6 ALA B N 1
ATOM 2306 C CA . ALA B 1 6 ? 14.922 -4.215 14.047 1 95.38 6 ALA B CA 1
ATOM 2307 C C . ALA B 1 6 ? 14.734 -4.707 12.617 1 95.38 6 ALA B C 1
ATOM 2309 O O . ALA B 1 6 ? 15.453 -4.285 11.711 1 95.38 6 ALA B O 1
ATOM 2310 N N . ARG B 1 7 ? 13.797 -5.559 12.383 1 95.69 7 ARG B N 1
ATOM 2311 C CA . ARG B 1 7 ? 13.547 -6.105 11.055 1 95.69 7 ARG B CA 1
ATOM 2312 C C . ARG B 1 7 ? 13 -5.031 10.117 1 95.69 7 ARG B C 1
ATOM 2314 O O . ARG B 1 7 ? 13.359 -4.992 8.938 1 95.69 7 ARG B O 1
ATOM 2321 N N . ALA B 1 8 ? 12.086 -4.23 10.648 1 95.5 8 ALA B N 1
ATOM 2322 C CA . ALA B 1 8 ? 11.516 -3.143 9.852 1 95.5 8 ALA B CA 1
ATOM 2323 C C . ALA B 1 8 ? 12.594 -2.148 9.43 1 95.5 8 ALA B C 1
ATOM 2325 O O . ALA B 1 8 ? 12.609 -1.691 8.289 1 95.5 8 ALA B O 1
ATOM 2326 N N . GLU B 1 9 ? 13.477 -1.818 10.359 1 96.81 9 GLU B N 1
ATOM 2327 C CA . GLU B 1 9 ? 14.578 -0.914 10.039 1 96.81 9 GLU B CA 1
ATOM 2328 C C . GLU B 1 9 ? 15.492 -1.513 8.977 1 96.81 9 GLU B C 1
ATOM 2330 O O . GLU B 1 9 ? 15.969 -0.801 8.086 1 96.81 9 GLU B O 1
ATOM 2335 N N . ALA B 1 10 ? 15.742 -2.783 9.07 1 97 10 ALA B N 1
ATOM 2336 C CA . ALA B 1 10 ? 16.578 -3.461 8.086 1 97 10 ALA B CA 1
ATOM 2337 C C . ALA B 1 10 ? 15.93 -3.432 6.703 1 97 10 ALA B C 1
ATOM 2339 O O . ALA B 1 10 ? 16.609 -3.203 5.699 1 97 10 ALA B O 1
ATOM 2340 N N . SER B 1 11 ? 14.641 -3.709 6.676 1 96.5 11 SER B N 1
ATOM 2341 C CA . SER B 1 11 ? 13.906 -3.662 5.414 1 96.5 11 SER B CA 1
ATOM 2342 C C . SER B 1 11 ? 13.945 -2.264 4.805 1 96.5 11 SER B C 1
ATOM 2344 O O . SER B 1 11 ? 14.156 -2.113 3.598 1 96.5 11 SER B O 1
ATOM 2346 N N . TRP B 1 12 ? 13.703 -1.286 5.625 1 97.31 12 TRP B N 1
ATOM 2347 C CA . TRP B 1 12 ? 13.766 0.104 5.184 1 97.31 12 TRP B CA 1
ATOM 2348 C C . TRP B 1 12 ? 15.156 0.451 4.668 1 97.31 12 TRP B C 1
ATOM 2350 O O . TRP B 1 12 ? 15.297 1.029 3.586 1 97.31 12 TRP B O 1
ATOM 2360 N N . ALA B 1 13 ? 16.172 0.098 5.402 1 97.94 13 ALA B N 1
ATOM 2361 C CA . ALA B 1 13 ? 17.547 0.395 5.016 1 97.94 13 ALA B CA 1
ATOM 2362 C C . ALA B 1 13 ? 17.891 -0.257 3.682 1 97.94 13 ALA B C 1
ATOM 2364 O O . ALA B 1 13 ? 18.609 0.328 2.867 1 97.94 13 ALA B O 1
ATOM 2365 N N . LYS B 1 14 ? 17.422 -1.425 3.514 1 97.31 14 LYS B N 1
ATOM 2366 C CA . LYS B 1 14 ? 17.641 -2.127 2.25 1 97.31 14 LYS B CA 1
ATOM 2367 C C . LYS B 1 14 ? 17.078 -1.325 1.077 1 97.31 14 LYS B C 1
ATOM 2369 O O . LYS B 1 14 ? 17.734 -1.171 0.051 1 97.31 14 LYS B O 1
ATOM 2374 N N . THR B 1 15 ? 15.891 -0.793 1.197 1 97.19 15 THR B N 1
ATOM 2375 C CA . THR B 1 15 ? 15.273 -0.055 0.102 1 97.19 15 THR B CA 1
ATOM 2376 C C . THR B 1 15 ? 15.977 1.281 -0.115 1 97.19 15 THR B C 1
ATOM 2378 O O . THR B 1 15 ? 16.062 1.768 -1.244 1 97.19 15 THR B O 1
ATOM 2381 N N . VAL B 1 16 ? 16.484 1.889 0.974 1 98.25 16 VAL B N 1
ATOM 2382 C CA . VAL B 1 16 ? 17.266 3.117 0.837 1 98.25 16 VAL B CA 1
ATOM 2383 C C . VAL B 1 16 ? 18.531 2.842 0.02 1 98.25 16 VAL B C 1
ATOM 2385 O O . VAL B 1 16 ? 18.875 3.613 -0.879 1 98.25 16 VAL B O 1
ATOM 2388 N N . LYS B 1 17 ? 19.203 1.746 0.365 1 98.19 17 LYS B N 1
ATOM 2389 C CA . LYS B 1 17 ? 20.391 1.369 -0.405 1 98.19 17 LYS B CA 1
ATOM 2390 C C . LYS B 1 17 ? 20.031 1.132 -1.871 1 98.19 17 LYS B C 1
ATOM 2392 O O . LYS B 1 17 ? 20.734 1.603 -2.768 1 98.19 17 LYS B O 1
ATOM 2397 N N . GLN B 1 18 ? 19 0.388 -2.139 1 97.62 18 GLN B N 1
ATOM 2398 C CA . GLN B 1 18 ? 18.562 0.091 -3.5 1 97.62 18 GLN B CA 1
ATOM 2399 C C . GLN B 1 18 ? 18.234 1.371 -4.262 1 97.62 18 GLN B C 1
ATOM 2401 O O . GLN B 1 18 ? 18.531 1.482 -5.453 1 97.62 18 GLN B O 1
ATOM 2406 N N . ARG B 1 19 ? 17.594 2.316 -3.582 1 98.25 19 ARG B N 1
ATOM 2407 C CA . ARG B 1 19 ? 17.266 3.619 -4.16 1 98.25 19 ARG B CA 1
ATOM 2408 C C . ARG B 1 19 ? 18.516 4.285 -4.734 1 98.25 19 ARG B C 1
ATOM 2410 O O . ARG B 1 19 ? 18.531 4.668 -5.906 1 98.25 19 ARG B O 1
ATOM 2417 N N . HIS B 1 20 ? 19.484 4.375 -3.949 1 98.56 20 HIS B N 1
ATOM 2418 C CA . HIS B 1 20 ? 20.703 5.066 -4.359 1 98.56 20 HIS B CA 1
ATOM 2419 C C . HIS B 1 20 ? 21.469 4.27 -5.41 1 98.56 20 HIS B C 1
ATOM 2421 O O . HIS B 1 20 ? 22 4.844 -6.363 1 98.56 20 HIS B O 1
ATOM 2427 N N . ASP B 1 21 ? 21.516 2.951 -5.258 1 97.88 21 ASP B N 1
ATOM 2428 C CA . ASP B 1 21 ? 22.172 2.104 -6.246 1 97.88 21 ASP B CA 1
ATOM 2429 C C . ASP B 1 21 ? 21.531 2.242 -7.617 1 97.88 21 ASP B C 1
ATOM 2431 O O . ASP B 1 21 ? 22.219 2.336 -8.633 1 97.88 21 ASP B O 1
ATOM 2435 N N . MET B 1 22 ? 20.234 2.229 -7.645 1 97.31 22 MET B N 1
ATOM 2436 C CA . MET B 1 22 ? 19.484 2.312 -8.898 1 97.31 22 MET B CA 1
ATOM 2437 C C . MET B 1 22 ? 19.703 3.666 -9.57 1 97.31 22 MET B C 1
ATOM 2439 O O . MET B 1 22 ? 19.875 3.742 -10.789 1 97.31 22 MET B O 1
ATOM 2443 N N . ILE B 1 23 ? 19.688 4.766 -8.805 1 98.38 23 ILE B N 1
ATOM 2444 C CA . ILE B 1 23 ? 19.906 6.105 -9.344 1 98.38 23 ILE B CA 1
ATOM 2445 C C . ILE B 1 23 ? 21.281 6.199 -9.977 1 98.38 23 ILE B C 1
ATOM 2447 O O . ILE B 1 23 ? 21.438 6.695 -11.094 1 98.38 23 ILE B O 1
ATOM 2451 N N . VAL B 1 24 ? 22.297 5.73 -9.227 1 98.38 24 VAL B N 1
ATOM 2452 C CA . VAL B 1 24 ? 23.672 5.785 -9.727 1 98.38 24 VAL B CA 1
ATOM 2453 C C . VAL B 1 24 ? 23.797 4.934 -10.992 1 98.38 24 VAL B C 1
ATOM 2455 O O . VAL B 1 24 ? 24.359 5.379 -11.992 1 98.38 24 VAL B O 1
ATOM 2458 N N . ALA B 1 25 ? 23.281 3.748 -10.977 1 97.12 25 ALA B N 1
ATOM 2459 C CA . ALA B 1 25 ? 23.391 2.816 -12.094 1 97.12 25 ALA B CA 1
ATOM 2460 C C . ALA B 1 25 ? 22.719 3.367 -13.344 1 97.12 25 ALA B C 1
ATOM 2462 O O . ALA B 1 25 ? 23.234 3.244 -14.445 1 97.12 25 ALA B O 1
ATOM 2463 N N . ASP B 1 26 ? 21.594 3.984 -13.172 1 97.19 26 ASP B N 1
ATOM 2464 C CA . ASP B 1 26 ? 20.781 4.34 -14.328 1 97.19 26 ASP B CA 1
ATOM 2465 C C . ASP B 1 26 ? 21.078 5.758 -14.797 1 97.19 26 ASP B C 1
ATOM 2467 O O . ASP B 1 26 ? 20.984 6.059 -15.992 1 97.19 26 ASP B O 1
ATOM 2471 N N . TYR B 1 27 ? 21.453 6.613 -13.828 1 98.12 27 TYR B N 1
ATOM 2472 C CA . TYR B 1 27 ? 21.484 8.023 -14.203 1 98.12 27 TYR B CA 1
ATOM 2473 C C . TYR B 1 27 ? 22.766 8.68 -13.742 1 98.12 27 TYR B C 1
ATOM 2475 O O . TYR B 1 27 ? 23.062 9.82 -14.125 1 98.12 27 TYR B O 1
ATOM 2483 N N . GLY B 1 28 ? 23.547 8.055 -12.953 1 98.31 28 GLY B N 1
ATOM 2484 C CA . GLY B 1 28 ? 24.719 8.664 -12.359 1 98.31 28 GLY B CA 1
ATOM 2485 C C . GLY B 1 28 ? 24.391 9.648 -11.258 1 98.31 28 GLY B C 1
ATOM 2486 O O . GLY B 1 28 ? 25.078 9.695 -10.234 1 98.31 28 GLY B O 1
ATOM 2487 N N . ASP B 1 29 ? 23.375 10.422 -11.523 1 98.06 29 ASP B N 1
ATOM 2488 C CA . ASP B 1 29 ? 22.953 11.453 -10.578 1 98.06 29 ASP B CA 1
ATOM 2489 C C . ASP B 1 29 ? 21.438 11.633 -10.594 1 98.06 29 ASP B C 1
ATOM 2491 O O . ASP B 1 29 ? 20.812 11.617 -11.656 1 98.06 29 ASP B O 1
ATOM 2495 N N . VAL B 1 30 ? 20.891 11.898 -9.406 1 98.5 30 VAL B N 1
ATOM 2496 C CA . VAL B 1 30 ? 19.438 12 -9.266 1 98.5 30 VAL B CA 1
ATOM 2497 C C . VAL B 1 30 ? 18.922 13.18 -10.086 1 98.5 30 VAL B C 1
ATOM 2499 O O . VAL B 1 30 ? 17.766 13.172 -10.523 1 98.5 30 VAL B O 1
ATOM 2502 N N . SER B 1 31 ? 19.719 14.227 -10.328 1 98.31 31 SER B N 1
ATOM 2503 C CA . SER B 1 31 ? 19.281 15.398 -11.078 1 98.31 31 SER B CA 1
ATOM 2504 C C . SER B 1 31 ? 18.938 15.031 -12.516 1 98.31 31 SER B C 1
ATOM 2506 O O . SER B 1 31 ? 18.266 15.789 -13.211 1 98.31 31 SER B O 1
ATOM 2508 N N . LYS B 1 32 ? 19.359 13.867 -12.961 1 98.25 32 LYS B N 1
ATOM 2509 C CA . LYS B 1 32 ? 19.125 13.43 -14.336 1 98.25 32 LYS B CA 1
ATOM 2510 C C . LYS B 1 32 ? 17.953 12.445 -14.398 1 98.25 32 LYS B C 1
ATOM 2512 O O . LYS B 1 32 ? 17.562 12.016 -15.492 1 98.25 32 LYS B O 1
ATOM 2517 N N . MET B 1 33 ? 17.391 12.094 -13.312 1 98.31 33 MET B N 1
ATOM 2518 C CA . MET B 1 33 ? 16.344 11.078 -13.273 1 98.31 33 MET B CA 1
ATOM 2519 C C . MET B 1 33 ? 14.961 11.719 -13.445 1 98.31 33 MET B C 1
ATOM 2521 O O . MET B 1 33 ? 14.555 12.555 -12.641 1 98.31 33 MET B O 1
ATOM 2525 N N . PRO B 1 34 ? 14.234 11.297 -14.492 1 97.75 34 PRO B N 1
ATOM 2526 C CA . PRO B 1 34 ? 12.852 11.758 -14.586 1 97.75 34 PRO B CA 1
ATOM 2527 C C . PRO B 1 34 ? 11.938 11.133 -13.531 1 97.75 34 PRO B C 1
ATOM 2529 O O . PRO B 1 34 ? 12.227 10.039 -13.031 1 97.75 34 PRO B O 1
ATOM 2532 N N . LEU B 1 35 ? 10.852 11.812 -13.25 1 97.94 35 LEU B N 1
ATOM 2533 C CA . LEU B 1 35 ? 9.859 11.281 -12.32 1 97.94 35 LEU B CA 1
ATOM 2534 C C . LEU B 1 35 ? 9.227 10.008 -12.875 1 97.94 35 LEU B C 1
ATOM 2536 O O . LEU B 1 35 ? 8.969 9.055 -12.125 1 97.94 35 LEU B O 1
ATOM 2540 N N . PHE B 1 36 ? 8.984 10.008 -14.133 1 96.88 36 PHE B N 1
ATOM 2541 C CA . PHE B 1 36 ? 8.281 8.914 -14.789 1 96.88 36 PHE B CA 1
ATOM 2542 C C . PHE B 1 36 ? 8.984 8.516 -16.078 1 96.88 36 PHE B C 1
ATOM 2544 O O . PHE B 1 36 ? 8.508 8.82 -17.172 1 96.88 36 PHE B O 1
ATOM 2551 N N . PRO B 1 37 ? 10.008 7.723 -15.984 1 97.06 37 PRO B N 1
ATOM 2552 C CA . PRO B 1 37 ? 10.836 7.434 -17.156 1 97.06 37 PRO B CA 1
ATOM 2553 C C . PRO B 1 37 ? 10.227 6.375 -18.062 1 97.06 37 PRO B C 1
ATOM 2555 O O . PRO B 1 37 ? 10.586 6.285 -19.234 1 97.06 37 PRO B O 1
ATOM 2558 N N . THR B 1 38 ? 9.375 5.527 -17.547 1 95.88 38 THR B N 1
ATOM 2559 C CA . THR B 1 38 ? 8.805 4.434 -18.312 1 95.88 38 THR B CA 1
ATOM 2560 C C . THR B 1 38 ? 7.547 4.895 -19.062 1 95.88 38 THR B C 1
ATOM 2562 O O . THR B 1 38 ? 6.488 5.055 -18.453 1 95.88 38 THR B O 1
ATOM 2565 N N . THR B 1 39 ? 7.633 5.055 -20.422 1 94.19 39 THR B N 1
ATOM 2566 C CA . THR B 1 39 ? 6.508 5.586 -21.188 1 94.19 39 THR B CA 1
ATOM 2567 C C . THR B 1 39 ? 6.176 4.676 -22.359 1 94.19 39 THR B C 1
ATOM 2569 O O . THR B 1 39 ? 5.168 4.875 -23.047 1 94.19 39 THR B O 1
ATOM 2572 N N . ASP B 1 40 ? 7.055 3.709 -22.625 1 94.31 40 ASP B N 1
ATOM 2573 C CA . ASP B 1 40 ? 6.883 2.752 -23.719 1 94.31 40 ASP B CA 1
ATOM 2574 C C . ASP B 1 40 ? 7.668 1.468 -23.453 1 94.31 40 ASP B C 1
ATOM 2576 O O . ASP B 1 40 ? 8.305 1.33 -22.406 1 94.31 40 ASP B O 1
ATOM 2580 N N . SER B 1 41 ? 7.562 0.551 -24.359 1 93.31 41 SER B N 1
ATOM 2581 C CA . SER B 1 41 ? 8.195 -0.752 -24.172 1 93.31 41 SER B CA 1
ATOM 2582 C C . SER B 1 41 ? 9.711 -0.621 -24.062 1 93.31 41 SER B C 1
ATOM 2584 O O . SER B 1 41 ? 10.344 -1.33 -23.281 1 93.31 41 SER B O 1
ATOM 2586 N N . ALA B 1 42 ? 10.305 0.232 -24.859 1 95.5 42 ALA B N 1
ATOM 2587 C CA . ALA B 1 42 ? 11.758 0.417 -24.844 1 95.5 42 ALA B CA 1
ATOM 2588 C C . ALA B 1 42 ? 12.234 0.959 -23.5 1 95.5 42 ALA B C 1
ATOM 2590 O O . ALA B 1 42 ? 13.195 0.447 -22.922 1 95.5 42 ALA B O 1
ATOM 2591 N N . SER B 1 43 ? 11.578 2.016 -23 1 95.5 43 SER B N 1
ATOM 2592 C CA . SER B 1 43 ? 11.961 2.596 -21.719 1 95.5 43 SER B CA 1
ATOM 2593 C C . SER B 1 43 ? 11.648 1.647 -20.562 1 95.5 43 SER B C 1
ATOM 2595 O O . SER B 1 43 ? 12.328 1.663 -19.547 1 95.5 43 SER B O 1
ATOM 2597 N N . TYR B 1 44 ? 10.656 0.843 -20.719 1 94.88 44 TYR B N 1
ATOM 2598 C CA . TYR B 1 44 ? 10.32 -0.147 -19.703 1 94.88 44 TYR B CA 1
ATOM 2599 C C . TYR B 1 44 ? 11.477 -1.108 -19.469 1 94.88 44 TYR B C 1
ATOM 2601 O O . TYR B 1 44 ? 11.773 -1.48 -18.328 1 94.88 44 TYR B O 1
ATOM 2609 N N . HIS B 1 45 ? 12.086 -1.541 -20.5 1 92.75 45 HIS B N 1
ATOM 2610 C CA . HIS B 1 45 ? 13.172 -2.512 -20.422 1 92.75 45 HIS B CA 1
ATOM 2611 C C . HIS B 1 45 ? 14.359 -1.948 -19.641 1 92.75 45 HIS B C 1
ATOM 2613 O O . HIS B 1 45 ? 15.109 -2.701 -19.016 1 92.75 45 HIS B O 1
ATOM 2619 N N . ILE B 1 46 ? 14.461 -0.64 -19.594 1 93.56 46 ILE B N 1
ATOM 2620 C CA . ILE B 1 46 ? 15.625 -0.005 -18.984 1 93.56 46 ILE B CA 1
ATOM 2621 C C . ILE B 1 46 ? 15.25 0.534 -17.609 1 93.56 46 ILE B C 1
ATOM 2623 O O . ILE B 1 46 ? 16.016 0.406 -16.641 1 93.56 46 ILE B O 1
ATOM 2627 N N . HIS B 1 47 ? 14.031 1.148 -17.516 1 95.88 47 HIS B N 1
ATOM 2628 C CA . HIS B 1 47 ? 13.633 1.862 -16.297 1 95.88 47 HIS B CA 1
ATOM 2629 C C . HIS B 1 47 ? 12.25 1.43 -15.836 1 95.88 47 HIS B C 1
ATOM 2631 O O . HIS B 1 47 ? 11.32 2.242 -15.797 1 95.88 47 HIS B O 1
ATOM 2637 N N . PRO B 1 48 ? 12.117 0.207 -15.414 1 96.44 48 PRO B N 1
ATOM 2638 C CA . PRO B 1 48 ? 10.789 -0.302 -15.07 1 96.44 48 PRO B CA 1
ATOM 2639 C C . PRO B 1 48 ? 10.305 0.18 -13.703 1 96.44 48 PRO B C 1
ATOM 2641 O O . PRO B 1 48 ? 9.953 -0.635 -12.852 1 96.44 48 PRO B O 1
ATOM 2644 N N . TYR B 1 49 ? 10.289 1.531 -13.547 1 97.75 49 TYR B N 1
ATOM 2645 C CA . TYR B 1 49 ? 9.891 2.104 -12.266 1 97.75 49 TYR B CA 1
ATOM 2646 C C . TYR B 1 49 ? 9.367 3.523 -12.445 1 97.75 49 TYR B C 1
ATOM 2648 O O . TYR B 1 49 ? 9.492 4.109 -13.523 1 97.75 49 TYR B O 1
ATOM 2656 N N . THR B 1 50 ? 8.656 4.043 -11.547 1 97.75 50 THR B N 1
ATOM 2657 C CA . THR B 1 50 ? 8.344 5.453 -11.352 1 97.75 50 THR B CA 1
ATOM 2658 C C . THR B 1 50 ? 9.078 6.008 -10.133 1 97.75 50 THR B C 1
ATOM 2660 O O . THR B 1 50 ? 9.727 5.262 -9.398 1 97.75 50 THR B O 1
ATOM 2663 N N . ILE B 1 51 ? 8.93 7.289 -9.875 1 98.38 51 ILE B N 1
ATOM 2664 C CA . ILE B 1 51 ? 9.547 7.961 -8.734 1 98.38 51 ILE B CA 1
ATOM 2665 C C . ILE B 1 51 ? 9.039 7.336 -7.438 1 98.38 51 ILE B C 1
ATOM 2667 O O . ILE B 1 51 ? 9.773 7.254 -6.453 1 98.38 51 ILE B O 1
ATOM 2671 N N . TRP B 1 52 ? 7.812 6.836 -7.395 1 98.44 52 TRP B N 1
ATOM 2672 C CA . TRP B 1 52 ? 7.211 6.297 -6.18 1 98.44 52 TRP B CA 1
ATOM 2673 C C . TRP B 1 52 ? 7.91 5.016 -5.746 1 98.44 52 TRP B C 1
ATOM 2675 O O . TRP B 1 52 ? 7.906 4.668 -4.562 1 98.44 52 TRP B O 1
ATOM 2685 N N . ASP B 1 53 ? 8.555 4.309 -6.668 1 98.12 53 ASP B N 1
ATOM 2686 C CA . ASP B 1 53 ? 9.281 3.08 -6.363 1 98.12 53 ASP B CA 1
ATOM 2687 C C . ASP B 1 53 ? 10.555 3.375 -5.57 1 98.12 53 ASP B C 1
ATOM 2689 O O . ASP B 1 53 ? 11.141 2.473 -4.969 1 98.12 53 ASP B O 1
ATOM 2693 N N . PHE B 1 54 ? 10.977 4.594 -5.512 1 98.5 54 PHE B N 1
ATOM 2694 C CA . PHE B 1 54 ? 12.211 4.973 -4.836 1 98.5 54 PHE B CA 1
ATOM 2695 C C . PHE B 1 54 ? 11.945 5.332 -3.379 1 98.5 54 PHE B C 1
ATOM 2697 O O . PHE B 1 54 ? 12.875 5.457 -2.582 1 98.5 54 PHE B O 1
ATOM 2704 N N . THR B 1 55 ? 10.656 5.48 -3.016 1 98.56 55 THR B N 1
ATOM 2705 C CA . THR B 1 55 ? 10.266 5.781 -1.642 1 98.56 55 THR B CA 1
ATOM 2706 C C . THR B 1 55 ? 9.148 4.852 -1.18 1 98.56 55 THR B C 1
ATOM 2708 O O . THR B 1 55 ? 8.109 5.312 -0.699 1 98.56 55 THR B O 1
ATOM 2711 N N . PRO B 1 56 ? 9.406 3.578 -1.229 1 97.94 56 PRO B N 1
ATOM 2712 C CA . PRO B 1 56 ? 8.352 2.625 -0.861 1 97.94 56 PRO B CA 1
ATOM 2713 C C . PRO B 1 56 ? 8.062 2.621 0.637 1 97.94 56 PRO B C 1
ATOM 2715 O O . PRO B 1 56 ? 8.898 3.043 1.437 1 97.94 56 PRO B O 1
ATOM 2718 N N . ALA B 1 57 ? 6.883 2.193 1.004 1 97.62 57 ALA B N 1
ATOM 2719 C CA . ALA B 1 57 ? 6.52 1.983 2.402 1 97.62 57 ALA B CA 1
ATOM 2720 C C . ALA B 1 57 ? 7.129 0.689 2.938 1 97.62 57 ALA B C 1
ATOM 2722 O O . ALA B 1 57 ? 6.406 -0.262 3.244 1 97.62 57 ALA B O 1
ATOM 2723 N N . SER B 1 58 ? 8.469 0.699 3.285 1 96.69 58 SER B N 1
ATOM 2724 C CA . SER B 1 58 ? 9.211 -0.539 3.502 1 96.69 58 SER B CA 1
ATOM 2725 C C . SER B 1 58 ? 9.445 -0.792 4.988 1 96.69 58 SER B C 1
ATOM 2727 O O . SER B 1 58 ? 10.133 -1.747 5.359 1 96.69 58 SER B O 1
ATOM 2729 N N . TYR B 1 59 ? 8.945 0.045 5.855 1 96.62 59 TYR B N 1
ATOM 2730 C CA . TYR B 1 59 ? 9.172 -0.152 7.281 1 96.62 59 TYR B CA 1
ATOM 2731 C C . TYR B 1 59 ? 8.141 -1.105 7.871 1 96.62 59 TYR B C 1
ATOM 2733 O O . TYR B 1 59 ? 8.477 -1.986 8.664 1 96.62 59 TYR B O 1
ATOM 2741 N N . GLY B 1 60 ? 6.891 -0.998 7.441 1 93.69 60 GLY B N 1
ATOM 2742 C CA . GLY B 1 60 ? 5.801 -1.797 7.973 1 93.69 60 GLY B CA 1
ATOM 2743 C C . GLY B 1 60 ? 5.316 -1.321 9.328 1 93.69 60 GLY B C 1
ATOM 2744 O O . GLY B 1 60 ? 6.125 -0.998 10.203 1 93.69 60 GLY B O 1
ATOM 2745 N N . CYS B 1 61 ? 4.133 -1.279 9.5 1 94.81 61 CYS B N 1
ATOM 2746 C CA . CYS B 1 61 ? 3.525 -0.908 10.773 1 94.81 61 CYS B CA 1
ATOM 2747 C C . CYS B 1 61 ? 3.656 -2.035 11.789 1 94.81 61 CYS B C 1
ATOM 2749 O O . CYS B 1 61 ? 3.297 -3.18 11.5 1 94.81 61 CYS B O 1
ATOM 2751 N N . PRO B 1 62 ? 4.18 -1.772 13 1 93.44 62 PRO B N 1
ATOM 2752 C CA . PRO B 1 62 ? 4.324 -2.832 14 1 93.44 62 PRO B CA 1
ATOM 2753 C C . PRO B 1 62 ? 2.986 -3.271 14.594 1 93.44 62 PRO B C 1
ATOM 2755 O O . PRO B 1 62 ? 2.941 -4.199 15.406 1 93.44 62 PRO B O 1
ATOM 2758 N N . HIS B 1 63 ? 1.928 -2.596 14.25 1 94.06 63 HIS B N 1
ATOM 2759 C CA . HIS B 1 63 ? 0.568 -2.912 14.672 1 94.06 63 HIS B CA 1
ATOM 2760 C C . HIS B 1 63 ? -0.343 -3.137 13.469 1 94.06 63 HIS B C 1
ATOM 2762 O O . HIS B 1 63 ? 0.129 -3.471 12.383 1 94.06 63 HIS B O 1
ATOM 2768 N N . GLU B 1 64 ? -1.616 -3.082 13.656 1 94.19 64 GLU B N 1
ATOM 2769 C CA . GLU B 1 64 ? -2.559 -3.162 12.547 1 94.19 64 GLU B CA 1
ATOM 2770 C C . GLU B 1 64 ? -2.586 -1.861 11.75 1 94.19 64 GLU B C 1
ATOM 2772 O O . GLU B 1 64 ? -2.229 -0.802 12.266 1 94.19 64 GLU B O 1
ATOM 2777 N N . ILE B 1 65 ? -2.877 -1.969 10.484 1 95.31 65 ILE B N 1
ATOM 2778 C CA . ILE B 1 65 ? -3.158 -0.828 9.617 1 95.31 65 ILE B CA 1
ATOM 2779 C C . ILE B 1 65 ? -4.656 -0.749 9.344 1 95.31 65 ILE B C 1
ATOM 2781 O O . ILE B 1 65 ? -5.312 -1.772 9.125 1 95.31 65 ILE B O 1
ATOM 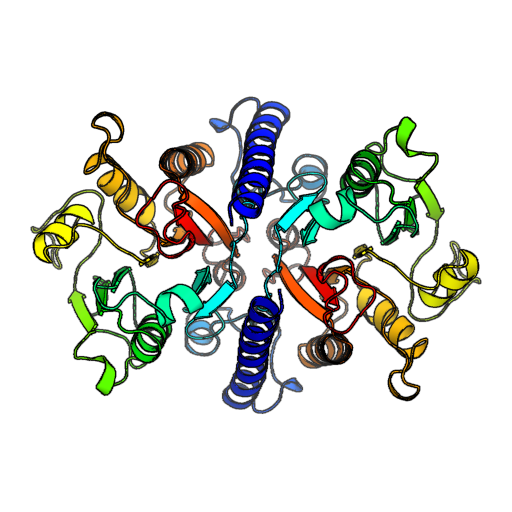2785 N N . GLU B 1 66 ? -5.184 0.397 9.445 1 96.81 66 GLU B N 1
ATOM 2786 C CA . GLU B 1 66 ? -6.629 0.54 9.297 1 96.81 66 GLU B CA 1
ATOM 2787 C C . GLU B 1 66 ? -6.98 1.776 8.469 1 96.81 66 GLU B C 1
ATOM 2789 O O . GLU B 1 66 ? -6.367 2.834 8.641 1 96.81 66 GLU B O 1
ATOM 2794 N N . ARG B 1 67 ? -7.918 1.562 7.5 1 97 67 ARG B N 1
ATOM 2795 C CA . ARG B 1 67 ? -8.5 2.715 6.824 1 97 67 ARG B CA 1
ATOM 2796 C C . ARG B 1 67 ? -9.492 3.439 7.734 1 97 67 ARG B C 1
ATOM 2798 O O . ARG B 1 67 ? -10.461 2.846 8.203 1 97 67 ARG B O 1
ATOM 2805 N N . VAL B 1 68 ? -9.227 4.68 8 1 98.06 68 VAL B N 1
ATOM 2806 C CA . VAL B 1 68 ? -10.086 5.512 8.836 1 98.06 68 VAL B CA 1
ATOM 2807 C C . VAL B 1 68 ? -10.773 6.578 7.984 1 98.06 68 VAL B C 1
ATOM 2809 O O . VAL B 1 68 ? -10.133 7.215 7.148 1 98.06 68 VAL B O 1
ATOM 2812 N N . GLY B 1 69 ? -12.039 6.809 8.211 1 97.06 69 GLY B N 1
ATOM 2813 C CA . GLY B 1 69 ? -12.828 7.645 7.328 1 97.06 69 GLY B CA 1
ATOM 2814 C C . GLY B 1 69 ? -13.414 6.887 6.148 1 97.06 69 GLY B C 1
ATOM 2815 O O . GLY B 1 69 ? -13.5 5.656 6.18 1 97.06 69 GLY B O 1
ATOM 2816 N N . ARG B 1 70 ? -13.844 7.559 5.168 1 94.06 70 ARG B N 1
ATOM 2817 C CA . ARG B 1 70 ? -14.516 6.93 4.035 1 94.06 70 ARG B CA 1
ATOM 2818 C C . ARG B 1 70 ? -13.531 6.121 3.195 1 94.06 70 ARG B C 1
ATOM 2820 O O . ARG B 1 70 ? -12.328 6.363 3.238 1 94.06 70 ARG B O 1
ATOM 2827 N N . MET B 1 71 ? -14.086 5.172 2.473 1 93.94 71 MET B N 1
ATOM 2828 C CA . MET B 1 71 ? -13.32 4.477 1.442 1 93.94 71 MET B CA 1
ATOM 2829 C C . MET B 1 71 ? -13.156 5.355 0.205 1 93.94 71 MET B C 1
ATOM 2831 O O . MET B 1 71 ? -13.992 6.215 -0.067 1 93.94 71 MET B O 1
ATOM 2835 N N . GLY B 1 72 ? -12.164 5.168 -0.536 1 93.5 72 GLY B N 1
ATOM 2836 C CA . GLY B 1 72 ? -11.836 6.062 -1.637 1 93.5 72 GLY B CA 1
ATOM 2837 C C . GLY B 1 72 ? -11.055 7.285 -1.202 1 93.5 72 GLY B C 1
ATOM 2838 O O . GLY B 1 72 ? -10.281 7.227 -0.242 1 93.5 72 GLY B O 1
ATOM 2839 N N . ASP B 1 73 ? -11.211 8.359 -1.972 1 93.94 73 ASP B N 1
ATOM 2840 C CA . ASP B 1 73 ? -10.453 9.57 -1.669 1 93.94 73 ASP B CA 1
ATOM 2841 C C . ASP B 1 73 ? -11.039 10.289 -0.452 1 93.94 73 ASP B C 1
ATOM 2843 O O . ASP B 1 73 ? -12.242 10.547 -0.393 1 93.94 73 ASP B O 1
ATOM 2847 N N . GLY B 1 74 ? -10.219 10.602 0.52 1 91.81 74 GLY B N 1
ATOM 2848 C CA . GLY B 1 74 ? -10.656 11.266 1.739 1 91.81 74 GLY B CA 1
ATOM 2849 C C . GLY B 1 74 ? -10.211 10.547 3 1 91.81 74 GLY B C 1
ATOM 2850 O O . GLY B 1 74 ? -9.727 11.18 3.943 1 91.81 74 GLY B O 1
ATOM 2851 N N . GLY B 1 75 ? -10.43 9.211 3.059 1 94.88 75 GLY B N 1
ATOM 2852 C CA . GLY B 1 75 ? -9.945 8.422 4.18 1 94.88 75 GLY B CA 1
ATOM 2853 C C . GLY B 1 75 ? -8.438 8.305 4.227 1 94.88 75 GLY B C 1
ATOM 2854 O O . GLY B 1 75 ? -7.754 8.625 3.252 1 94.88 75 GLY B O 1
ATOM 2855 N N . LYS B 1 76 ? -7.926 7.988 5.438 1 97.88 76 LYS B N 1
ATOM 2856 C CA . LYS B 1 76 ? -6.484 7.816 5.621 1 97.88 76 LYS B CA 1
ATOM 2857 C C . LYS B 1 76 ? -6.172 6.484 6.297 1 97.88 76 LYS B C 1
ATOM 2859 O O . LYS B 1 76 ? -6.992 5.957 7.047 1 97.88 76 LYS B O 1
ATOM 2864 N N . TRP B 1 77 ? -5.035 5.965 5.949 1 97.94 77 TRP B N 1
ATOM 2865 C CA . TRP B 1 77 ? -4.551 4.754 6.605 1 97.94 77 TRP B CA 1
ATOM 2866 C C . TRP B 1 77 ? -3.773 5.098 7.871 1 97.94 77 TRP B C 1
ATOM 2868 O O . TRP B 1 77 ? -2.873 5.938 7.848 1 97.94 77 TRP B O 1
ATOM 2878 N N . VAL B 1 78 ? -4.152 4.465 8.938 1 98.44 78 VAL B N 1
ATOM 2879 C CA . VAL B 1 78 ? -3.551 4.723 10.242 1 98.44 78 VAL B CA 1
ATOM 2880 C C . VAL B 1 78 ? -2.812 3.479 10.727 1 98.44 78 VAL B C 1
ATOM 2882 O O . VAL B 1 78 ? -3.365 2.377 10.719 1 98.44 78 VAL B O 1
ATOM 2885 N N . CYS B 1 79 ? -1.56 3.678 11.055 1 97.44 79 CYS B N 1
ATOM 2886 C CA . CYS B 1 79 ? -0.817 2.625 11.742 1 97.44 79 CYS B CA 1
ATOM 2887 C C . CYS B 1 79 ? -1.156 2.596 13.227 1 97.44 79 CYS B C 1
ATOM 2889 O O . CYS B 1 79 ? -0.933 3.578 13.938 1 97.44 79 CYS B O 1
ATOM 2891 N N . GLY B 1 80 ? -1.703 1.477 13.703 1 96.44 80 GLY B N 1
ATOM 2892 C CA . GLY B 1 80 ? -1.909 1.273 15.125 1 96.44 80 GLY B CA 1
ATOM 2893 C C . GLY B 1 80 ? -3.09 2.051 15.68 1 96.44 80 GLY B C 1
ATOM 2894 O O . GLY B 1 80 ? -2.971 2.734 16.703 1 96.44 80 GLY B O 1
ATOM 2895 N N . MET B 1 81 ? -4.207 2.01 14.992 1 97.25 81 MET B N 1
ATOM 2896 C CA . MET B 1 81 ? -5.41 2.682 15.469 1 97.25 81 MET B CA 1
ATOM 2897 C C . MET B 1 81 ? -5.738 2.258 16.891 1 97.25 81 MET B C 1
ATOM 2899 O O . MET B 1 81 ? -6.227 3.062 17.688 1 97.25 81 MET B O 1
ATOM 2903 N N . SER B 1 82 ? -5.445 1.017 17.266 1 96.19 82 SER B N 1
ATOM 2904 C CA . SER B 1 82 ? -5.738 0.49 18.594 1 96.19 82 SER B CA 1
ATOM 2905 C C . SER B 1 82 ? -4.973 1.247 19.672 1 96.19 82 SER B C 1
ATOM 2907 O O . SER B 1 82 ? -5.461 1.409 20.797 1 96.19 82 SER B O 1
ATOM 2909 N N . ARG B 1 83 ? -3.797 1.714 19.312 1 96.62 83 ARG B N 1
ATOM 2910 C CA . ARG B 1 83 ? -2.988 2.48 20.25 1 96.62 83 ARG B CA 1
ATOM 2911 C C . ARG B 1 83 ? -3.635 3.826 20.562 1 96.62 83 ARG B C 1
ATOM 2913 O O . ARG B 1 83 ? -3.518 4.336 21.672 1 96.62 83 ARG B O 1
ATOM 2920 N N . TYR B 1 84 ? -4.301 4.379 19.609 1 97.88 84 TYR B N 1
ATOM 2921 C CA . TYR B 1 84 ? -4.977 5.656 19.812 1 97.88 84 TYR B CA 1
ATOM 2922 C C . TYR B 1 84 ? -6.301 5.465 20.531 1 97.88 84 TYR B C 1
ATOM 2924 O O . TYR B 1 84 ? -6.73 6.332 21.297 1 97.88 84 TYR B O 1
ATOM 2932 N N . VAL B 1 85 ? -6.938 4.336 20.281 1 97.31 85 VAL B N 1
ATOM 2933 C CA . VAL B 1 85 ? -8.172 4.02 21 1 97.31 85 VAL B CA 1
ATOM 2934 C C . VAL B 1 85 ? -7.867 3.83 22.484 1 97.31 85 VAL B C 1
ATOM 2936 O O . VAL B 1 85 ? -8.625 4.297 23.344 1 97.31 85 VAL B O 1
ATOM 2939 N N . ASP B 1 86 ? -6.789 3.184 22.766 1 95.75 86 ASP B N 1
ATOM 2940 C CA . ASP B 1 86 ? -6.387 2.924 24.156 1 95.75 86 ASP B CA 1
ATOM 2941 C C . ASP B 1 86 ? -5.355 3.947 24.625 1 95.75 86 ASP B C 1
ATOM 2943 O O . ASP B 1 86 ? -4.434 3.611 25.359 1 95.75 86 ASP B O 1
ATOM 2947 N N . PHE B 1 87 ? -5.516 5.105 24.172 1 96.88 87 PHE B N 1
ATOM 2948 C CA . PHE B 1 87 ? -4.559 6.16 24.484 1 96.88 87 PHE B CA 1
ATOM 2949 C C . PHE B 1 87 ? -4.5 6.402 26 1 96.88 87 PHE B C 1
ATOM 2951 O O . PHE B 1 87 ? -5.531 6.398 26.672 1 96.88 87 PHE B O 1
ATOM 2958 N N . PRO B 1 88 ? -3.266 6.637 26.547 1 94.75 88 PRO B N 1
ATOM 2959 C CA . PRO B 1 88 ? -3.148 6.855 27.984 1 94.75 88 PRO B CA 1
ATOM 2960 C C . PRO B 1 88 ? -3.982 8.039 28.484 1 94.75 88 PRO B C 1
ATOM 2962 O O . PRO B 1 88 ? -3.988 9.102 27.844 1 94.75 88 PRO B O 1
ATOM 2965 N N . ALA B 1 89 ? -4.551 7.895 29.609 1 93.88 89 ALA B N 1
ATOM 2966 C CA . ALA B 1 89 ? -5.477 8.891 30.141 1 93.88 89 ALA B CA 1
ATOM 2967 C C . ALA B 1 89 ? -4.73 10.125 30.641 1 93.88 89 ALA B C 1
ATOM 2969 O O . ALA B 1 89 ? -5.309 11.203 30.75 1 93.88 89 ALA B O 1
ATOM 2970 N N . ASP B 1 90 ? -3.533 9.906 30.969 1 93.94 90 ASP B N 1
ATOM 2971 C CA . ASP B 1 90 ? -2.785 10.992 31.594 1 93.94 90 ASP B CA 1
ATOM 2972 C C . ASP B 1 90 ? -2.074 11.844 30.547 1 93.94 90 ASP B C 1
ATOM 2974 O O . ASP B 1 90 ? -1.274 12.719 30.891 1 93.94 90 ASP B O 1
ATOM 2978 N N . ARG B 1 91 ? -2.33 11.602 29.281 1 94.19 91 ARG B N 1
ATOM 2979 C CA . ARG B 1 91 ? -1.74 12.352 28.172 1 94.19 91 ARG B CA 1
ATOM 2980 C C . ARG B 1 91 ? -2.812 12.828 27.203 1 94.19 91 ARG B C 1
ATOM 2982 O O . ARG B 1 91 ? -3.764 12.094 26.922 1 94.19 91 ARG B O 1
ATOM 2989 N N . GLN B 1 92 ? -2.652 13.984 26.719 1 96.88 92 GLN B N 1
ATOM 2990 C CA . GLN B 1 92 ? -3.574 14.469 25.703 1 96.88 92 GLN B CA 1
ATOM 2991 C C . GLN B 1 92 ? -3.203 13.93 24.328 1 96.88 92 GLN B C 1
ATOM 2993 O O . GLN B 1 92 ? -2.035 13.969 23.938 1 96.88 92 GLN B O 1
ATOM 2998 N N . CYS B 1 93 ? -4.176 13.398 23.641 1 98.12 93 CYS B N 1
ATOM 2999 C CA . CYS B 1 93 ? -4.004 12.961 22.266 1 98.12 93 CYS B CA 1
ATOM 3000 C C . CYS B 1 93 ? -4.332 14.094 21.297 1 98.12 93 CYS B C 1
ATOM 3002 O O . CYS B 1 93 ? -5.473 14.555 21.234 1 98.12 93 CYS B O 1
ATOM 3004 N N . ILE B 1 94 ? -3.34 14.531 20.5 1 98.88 94 ILE B N 1
ATOM 3005 C CA . ILE B 1 94 ? -3.457 15.727 19.688 1 98.88 94 ILE B CA 1
ATOM 3006 C C . ILE B 1 94 ? -3.348 15.352 18.203 1 98.88 94 ILE B C 1
ATOM 3008 O O . ILE B 1 94 ? -2.361 14.742 17.781 1 98.88 94 ILE B O 1
ATOM 3012 N N . ILE B 1 95 ? -4.363 15.742 17.406 1 98.94 95 ILE B N 1
ATOM 3013 C CA . ILE B 1 95 ? -4.371 15.531 15.969 1 98.94 95 ILE B CA 1
ATOM 3014 C C . ILE B 1 95 ? -4.449 16.875 15.25 1 98.94 95 ILE B C 1
ATOM 3016 O O . ILE B 1 95 ? -5.348 17.672 15.523 1 98.94 95 ILE B O 1
ATOM 3020 N N . TYR B 1 96 ? -3.484 17.188 14.438 1 98.94 96 TYR B N 1
ATOM 3021 C CA . TYR B 1 96 ? -3.578 18.297 13.484 1 98.94 96 TYR B CA 1
ATOM 3022 C C . TYR B 1 96 ? -4.027 17.797 12.117 1 98.94 96 TYR B C 1
ATOM 3024 O O . TYR B 1 96 ? -3.498 16.797 11.609 1 98.94 96 TYR B O 1
ATOM 3032 N N . SER B 1 97 ? -5.047 18.391 11.562 1 98.81 97 SER B N 1
ATOM 3033 C CA . SER B 1 97 ? -5.602 18.016 10.266 1 98.81 97 SER B CA 1
ATOM 3034 C C . SER B 1 97 ? -5.562 19.188 9.289 1 98.81 97 SER B C 1
ATOM 3036 O O . SER B 1 97 ? -6.402 20.094 9.352 1 98.81 97 SER B O 1
ATOM 3038 N N . PHE B 1 98 ? -4.605 19.125 8.359 1 98.81 98 PHE B N 1
ATOM 3039 C CA . PHE B 1 98 ? -4.422 20.188 7.379 1 98.81 98 PHE B CA 1
ATOM 3040 C C . PHE B 1 98 ? -5.086 19.828 6.055 1 98.81 98 PHE B C 1
ATOM 3042 O O . PHE B 1 98 ? -4.707 18.844 5.414 1 98.81 98 PHE B O 1
ATOM 3049 N N . GLY B 1 99 ? -5.98 20.594 5.598 1 97.5 99 GLY B N 1
ATOM 3050 C CA . GLY B 1 99 ? -6.723 20.312 4.379 1 97.5 99 GLY B CA 1
ATOM 3051 C C . GLY B 1 99 ? -7.871 19.344 4.594 1 97.5 99 GLY B C 1
ATOM 3052 O O . GLY B 1 99 ? -7.734 18.141 4.352 1 97.5 99 GLY B O 1
ATOM 3053 N N . VAL B 1 100 ? -9.062 19.875 4.953 1 95.69 100 VAL B N 1
ATOM 3054 C CA . VAL B 1 100 ? -10.211 19.016 5.203 1 95.69 100 VAL B CA 1
ATOM 3055 C C . VAL B 1 100 ? -11.227 19.172 4.078 1 95.69 100 VAL B C 1
ATOM 3057 O O . VAL B 1 100 ? -12.078 18.297 3.875 1 95.69 100 VAL B O 1
ATOM 3060 N N . ARG B 1 101 ? -11.125 20.281 3.357 1 93.31 101 ARG B N 1
ATOM 3061 C CA . ARG B 1 101 ? -12.125 20.609 2.338 1 93.31 101 ARG B CA 1
ATOM 3062 C C . ARG B 1 101 ? -13.531 20.328 2.85 1 93.31 101 ARG B C 1
ATOM 3064 O O . ARG B 1 101 ? -13.906 20.797 3.932 1 93.31 101 ARG B O 1
ATOM 3071 N N . ASP B 1 102 ? -14.297 19.625 2.127 1 91.25 102 ASP B N 1
ATOM 3072 C CA . ASP B 1 102 ? -15.664 19.344 2.551 1 91.25 102 ASP B CA 1
ATOM 3073 C C . ASP B 1 102 ? -15.797 17.891 3.004 1 91.25 102 ASP B C 1
ATOM 3075 O O . ASP B 1 102 ? -16.906 17.344 3.041 1 91.25 102 ASP B O 1
ATOM 3079 N N . GLU B 1 103 ? -14.742 17.344 3.305 1 94.69 103 GLU B N 1
ATOM 3080 C CA . GLU B 1 103 ? -14.711 15.93 3.672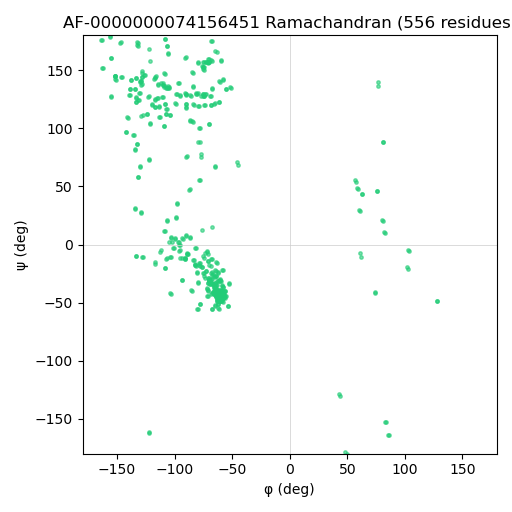 1 94.69 103 GLU B CA 1
ATOM 3081 C C . GLU B 1 103 ? -14 15.727 5.004 1 94.69 103 GLU B C 1
ATOM 3083 O O . GLU B 1 103 ? -12.781 15.898 5.098 1 94.69 103 GLU B O 1
ATOM 3088 N N . SER B 1 104 ? -14.75 15.336 6.051 1 98 104 SER B N 1
ATOM 3089 C CA . SER B 1 104 ? -14.195 15.258 7.398 1 98 104 SER B CA 1
ATOM 3090 C C . SER B 1 104 ? -14.5 13.906 8.039 1 98 104 SER B C 1
ATOM 3092 O O . SER B 1 104 ? -14.68 13.82 9.258 1 98 104 SER B O 1
ATOM 3094 N N . SER B 1 105 ? -14.672 12.836 7.176 1 97.75 105 SER B N 1
ATOM 3095 C CA . SER B 1 105 ? -14.977 11.523 7.723 1 97.75 105 SER B CA 1
ATOM 3096 C C . SER B 1 105 ? -13.812 10.984 8.562 1 97.75 105 SER B C 1
ATOM 3098 O O . SER B 1 105 ? -14.031 10.281 9.547 1 97.75 105 SER B O 1
ATOM 3100 N N . PHE B 1 106 ? -12.609 11.305 8.203 1 98.62 106 PHE B N 1
ATOM 3101 C CA . PHE B 1 106 ? -11.453 10.906 8.992 1 98.62 106 PHE B CA 1
ATOM 3102 C C . PHE B 1 106 ? -11.516 11.516 10.391 1 98.62 106 PHE B C 1
ATOM 3104 O O . PHE B 1 106 ? -11.453 10.797 11.391 1 98.62 106 PHE B O 1
ATOM 3111 N N . GLU B 1 107 ? -11.641 12.867 10.422 1 98.81 107 GLU B N 1
ATOM 3112 C CA . GLU B 1 107 ? -11.711 13.57 11.695 1 98.81 107 GLU B CA 1
ATOM 3113 C C . GLU B 1 107 ? -12.844 13.031 12.562 1 98.81 107 GLU B C 1
ATOM 3115 O O . GLU B 1 107 ? -12.656 12.766 13.75 1 98.81 107 GLU B O 1
ATOM 3120 N N . ASN B 1 108 ? -13.969 12.828 11.93 1 98.81 108 ASN B N 1
ATOM 3121 C CA . ASN B 1 108 ? -15.133 12.359 12.672 1 98.81 108 ASN B CA 1
ATOM 3122 C C . ASN B 1 108 ? -14.891 10.984 13.281 1 98.81 108 ASN B C 1
ATOM 3124 O O . ASN B 1 108 ? -15.242 10.742 14.438 1 98.81 108 ASN B O 1
ATOM 3128 N N . GLU B 1 109 ? -14.359 10.102 12.484 1 98.69 109 GLU B N 1
ATOM 3129 C CA . GLU B 1 109 ? -14.141 8.75 12.992 1 98.69 109 GLU B CA 1
ATOM 3130 C C . GLU B 1 109 ? -13.086 8.734 14.094 1 98.69 109 GLU B C 1
ATOM 3132 O O . GLU B 1 109 ? -13.227 8.031 15.094 1 98.69 109 GLU B O 1
ATOM 3137 N N . MET B 1 110 ? -12.008 9.5 13.938 1 98.75 110 MET B N 1
ATOM 3138 C CA . MET B 1 110 ? -11.016 9.602 15 1 98.75 110 MET B CA 1
ATOM 3139 C C . MET B 1 110 ? -11.648 10.109 16.297 1 98.75 110 MET B C 1
ATOM 3141 O O . MET B 1 110 ? -11.422 9.539 17.359 1 98.75 110 MET B O 1
ATOM 3145 N N . LEU B 1 111 ? -12.43 11.125 16.172 1 98.88 111 LEU B N 1
ATOM 3146 C CA . LEU B 1 111 ? -13.07 11.711 17.344 1 98.88 111 LEU B CA 1
ATOM 3147 C C . LEU B 1 111 ? -14.039 10.727 17.984 1 98.88 111 LEU B C 1
ATOM 3149 O O . LEU B 1 111 ? -14.125 10.641 19.219 1 98.88 111 LEU B O 1
ATOM 3153 N N . SER B 1 112 ? -14.703 9.961 17.203 1 98.75 112 SER B N 1
ATOM 3154 C CA . SER B 1 112 ? -15.727 9.047 17.703 1 98.75 112 SER B CA 1
ATOM 3155 C C . SER B 1 112 ? -15.102 7.84 18.391 1 98.75 112 SER B C 1
ATOM 3157 O O . SER B 1 112 ? -15.703 7.266 19.312 1 98.75 112 SER B O 1
ATOM 3159 N N . ARG B 1 113 ? -13.938 7.488 18.016 1 98.38 113 ARG B N 1
ATOM 3160 C CA . ARG B 1 113 ? -13.383 6.219 18.469 1 98.38 113 ARG B CA 1
ATOM 3161 C C . ARG B 1 113 ? -12.289 6.445 19.5 1 98.38 113 ARG B C 1
ATOM 3163 O O . ARG B 1 113 ? -11.797 5.492 20.125 1 98.38 113 ARG B O 1
ATOM 3170 N N . THR B 1 114 ? -11.844 7.684 19.641 1 98.44 114 THR B N 1
ATOM 3171 C CA . THR B 1 114 ? -10.742 7.988 20.547 1 98.44 114 THR B CA 1
ATOM 3172 C C . THR B 1 114 ? -11.07 9.188 21.422 1 98.44 114 THR B C 1
ATOM 3174 O O . THR B 1 114 ? -12.109 9.828 21.25 1 98.44 114 THR B O 1
ATOM 3177 N N . ASN B 1 115 ? -10.125 9.43 22.375 1 98 115 ASN B N 1
ATOM 3178 C CA . ASN B 1 115 ? -10.227 10.633 23.188 1 98 115 ASN B CA 1
ATOM 3179 C C . ASN B 1 115 ? -9.32 11.742 22.672 1 98 115 ASN B C 1
ATOM 3181 O O . ASN B 1 115 ? -8.945 12.648 23.422 1 98 115 ASN B O 1
ATOM 3185 N N . CYS B 1 116 ? -8.977 11.68 21.422 1 98.75 116 CYS B N 1
ATOM 3186 C CA . CYS B 1 116 ? -8.141 12.703 20.812 1 98.75 116 CYS B CA 1
ATOM 3187 C C . CYS B 1 116 ? -8.93 13.984 20.578 1 98.75 116 CYS B C 1
ATOM 3189 O O . CYS B 1 116 ? -10.164 13.961 20.578 1 98.75 116 CYS B O 1
ATOM 3191 N N . THR B 1 117 ? -8.227 15.023 20.484 1 98.88 117 THR B N 1
ATOM 3192 C CA . THR B 1 117 ? -8.758 16.297 20.031 1 98.88 117 THR B CA 1
ATOM 3193 C C . THR B 1 117 ? -8.18 16.672 18.672 1 98.88 117 THR B C 1
ATOM 3195 O O . THR B 1 117 ? -6.992 16.469 18.422 1 98.88 117 THR B O 1
ATOM 3198 N N . VAL B 1 118 ? -9.062 17.219 17.781 1 98.94 118 VAL B N 1
ATOM 3199 C CA . VAL B 1 118 ? -8.641 17.531 16.422 1 98.94 118 VAL B CA 1
ATOM 3200 C C . VAL B 1 118 ? -8.586 19.047 16.234 1 98.94 118 VAL B C 1
ATOM 3202 O O . VAL B 1 118 ? -9.523 19.766 16.578 1 98.94 118 VAL B O 1
ATOM 3205 N N . TRP B 1 119 ? -7.488 19.547 15.789 1 98.94 119 TRP B N 1
ATOM 3206 C CA . TRP B 1 119 ? -7.332 20.906 15.273 1 98.94 119 TRP B CA 1
ATOM 3207 C C . TRP B 1 119 ? -7.172 20.891 13.758 1 98.94 119 TRP B C 1
ATOM 3209 O O . TRP B 1 119 ? -6.148 20.438 13.242 1 98.94 119 TRP B O 1
ATOM 3219 N N . ALA B 1 120 ? -8.188 21.422 13.078 1 98.88 120 ALA B N 1
ATOM 3220 C CA . ALA B 1 120 ? -8.203 21.406 11.617 1 98.88 120 ALA B CA 1
ATOM 3221 C C . ALA B 1 120 ? -7.98 22.797 11.039 1 98.88 120 ALA B C 1
ATOM 3223 O O . ALA B 1 120 ? -8.391 23.797 11.641 1 98.88 120 ALA B O 1
ATOM 3224 N N . TYR B 1 121 ? -7.32 22.844 9.906 1 98.75 121 TYR B N 1
ATOM 3225 C CA . TYR B 1 121 ? -6.984 24.078 9.211 1 98.75 121 TYR B CA 1
ATOM 3226 C C . TYR B 1 121 ? -7.176 23.922 7.703 1 98.75 121 TYR B C 1
ATOM 3228 O O . TYR B 1 121 ? -6.695 22.953 7.105 1 98.75 121 TYR B O 1
ATOM 3236 N N . ASP B 1 122 ? -7.875 24.797 7.145 1 98.5 122 ASP B N 1
ATOM 3237 C CA . ASP B 1 122 ? -8.094 24.844 5.699 1 98.5 122 ASP B CA 1
ATOM 3238 C C . ASP B 1 122 ? -8.422 26.266 5.242 1 98.5 122 ASP B C 1
ATOM 3240 O O . ASP B 1 122 ? -9.312 26.922 5.797 1 98.5 122 ASP B O 1
ATOM 3244 N N . PHE B 1 123 ? -7.738 26.75 4.309 1 97.25 123 PHE B N 1
ATOM 3245 C CA . PHE B 1 123 ? -7.945 28.141 3.912 1 97.25 123 PHE B CA 1
ATOM 3246 C C . PHE B 1 123 ? -9.141 28.266 2.971 1 97.25 123 PHE B C 1
ATOM 3248 O O . PHE B 1 123 ? -9.656 29.359 2.754 1 97.25 123 PHE B O 1
ATOM 3255 N N . SER B 1 124 ? -9.586 27.156 2.379 1 96.06 124 SER B N 1
ATOM 3256 C CA . SER B 1 124 ? -10.57 27.219 1.307 1 96.06 124 SER B CA 1
ATOM 3257 C C . SER B 1 124 ? -11.984 27.031 1.85 1 96.06 124 SER B C 1
ATOM 3259 O O . SER B 1 124 ? -12.961 27.219 1.12 1 96.06 124 SER B O 1
ATOM 3261 N N . VAL B 1 125 ? -12.125 26.625 3.086 1 96.94 125 VAL B N 1
ATOM 3262 C CA . VAL B 1 125 ? -13.43 26.406 3.697 1 96.94 125 VAL B CA 1
ATOM 3263 C C . VAL B 1 125 ? -13.477 27.078 5.066 1 96.94 125 VAL B C 1
ATOM 3265 O O . VAL B 1 125 ? -12.445 27.5 5.598 1 96.94 125 VAL B O 1
ATOM 3268 N N . VAL B 1 126 ? -14.727 27.109 5.641 1 97 126 VAL B N 1
ATOM 3269 C CA . VAL B 1 126 ? -14.875 27.875 6.871 1 97 126 VAL B CA 1
ATOM 3270 C C . VAL B 1 126 ? -15.141 26.938 8.039 1 97 126 VAL B C 1
ATOM 3272 O O . VAL B 1 126 ? -15.234 27.375 9.188 1 97 126 VAL B O 1
ATOM 3275 N N . ASP B 1 127 ? -15.289 25.672 7.707 1 97.62 127 ASP B N 1
ATOM 3276 C CA . ASP B 1 127 ? -15.57 24.688 8.75 1 97.62 127 ASP B CA 1
ATOM 3277 C C . ASP B 1 127 ? -15.328 23.266 8.25 1 97.62 127 ASP B C 1
ATOM 3279 O O . ASP B 1 127 ? -14.945 23.062 7.098 1 97.62 127 ASP B O 1
ATOM 3283 N N . PHE B 1 128 ? -15.484 22.297 9.203 1 97.88 128 PHE B N 1
ATOM 3284 C CA . PHE B 1 128 ? -15.453 20.875 8.867 1 97.88 128 PHE B CA 1
ATOM 3285 C C . PHE B 1 128 ? -16.562 20.531 7.863 1 97.88 128 PHE B C 1
ATOM 3287 O O . PHE B 1 128 ? -17.531 21.281 7.73 1 97.88 128 PHE B O 1
ATOM 3294 N N . GLY B 1 129 ? -16.281 19.406 7.176 1 95.88 129 GLY B N 1
ATOM 3295 C CA . GLY B 1 129 ? -17.328 18.891 6.305 1 95.88 129 GLY B CA 1
ATOM 3296 C C . GLY B 1 129 ? -18.547 18.375 7.059 1 95.88 129 GLY B C 1
ATOM 3297 O O . GLY B 1 129 ? -18.531 18.312 8.289 1 95.88 129 GLY B O 1
ATOM 3298 N N . GLU B 1 130 ? -19.516 18.016 6.324 1 94.56 130 GLU B N 1
ATOM 3299 C CA . GLU B 1 130 ? -20.812 17.625 6.879 1 94.56 130 GLU B CA 1
ATOM 3300 C C . GLU B 1 130 ? -20.719 16.328 7.66 1 94.56 130 GLU B C 1
ATOM 3302 O O . GLU B 1 130 ? -21.625 15.992 8.43 1 94.56 130 GLU B O 1
ATOM 3307 N N . GLN B 1 131 ? -19.625 15.625 7.523 1 95.62 131 GLN B N 1
ATOM 3308 C CA . GLN B 1 131 ? -19.484 14.32 8.156 1 95.62 131 GLN B CA 1
ATOM 3309 C C . GLN B 1 131 ? -19.219 14.453 9.656 1 95.62 131 GLN B C 1
ATOM 3311 O O . GLN B 1 131 ? -19.344 13.484 10.398 1 95.62 131 GLN B O 1
ATOM 3316 N N . LEU B 1 132 ? -18.781 15.602 10.062 1 98.06 132 LEU B N 1
ATOM 3317 C CA . LEU B 1 132 ? -18.516 15.781 11.492 1 98.06 132 LEU B CA 1
ATOM 3318 C C . LEU B 1 132 ? -19.812 15.773 12.289 1 98.06 132 LEU B C 1
ATOM 3320 O O . LEU B 1 132 ? -20.641 16.688 12.156 1 98.06 132 LEU B O 1
ATOM 3324 N N . GLU B 1 133 ? -19.906 14.867 13.164 1 97.94 133 GLU B N 1
ATOM 3325 C CA . GLU B 1 133 ? -21.125 14.719 13.961 1 97.94 133 GLU B CA 1
ATOM 3326 C C . GLU B 1 133 ? -21.156 15.734 15.102 1 97.94 133 GLU B C 1
ATOM 3328 O O . GLU B 1 133 ? -20.109 16.062 15.672 1 97.94 133 GLU B O 1
ATOM 3333 N N . THR B 1 134 ? -22.328 16.016 15.562 1 97.75 134 THR B N 1
ATOM 3334 C CA . THR B 1 134 ? -22.562 17.078 16.531 1 97.75 134 THR B CA 1
ATOM 3335 C C . THR B 1 134 ? -21.891 16.734 17.875 1 97.75 134 THR B C 1
ATOM 3337 O O . THR B 1 134 ? -21.344 17.609 18.531 1 97.75 134 THR B O 1
ATOM 3340 N N . TRP B 1 135 ? -21.922 15.523 18.234 1 97.5 135 TRP B N 1
ATOM 3341 C CA . TRP B 1 135 ? -21.422 15.141 19.562 1 97.5 135 TRP B CA 1
ATOM 3342 C C . TRP B 1 135 ? -19.891 15.164 19.594 1 97.5 135 TRP B C 1
ATOM 3344 O O . TRP B 1 135 ? -19.297 15.078 20.672 1 97.5 135 TRP B O 1
ATOM 3354 N N . ASN B 1 136 ? -19.266 15.305 18.406 1 98.25 136 ASN B N 1
ATOM 3355 C CA . ASN B 1 136 ? -17.812 15.367 18.328 1 98.25 136 ASN B CA 1
ATOM 3356 C C . ASN B 1 136 ? -17.312 16.812 18.281 1 98.25 136 ASN B C 1
ATOM 3358 O O . ASN B 1 136 ? -16.109 17.062 18.359 1 98.25 136 ASN B O 1
ATOM 3362 N N . ARG B 1 137 ? -18.172 17.75 18.297 1 98.12 137 ARG B N 1
ATOM 3363 C CA . ARG B 1 137 ? -17.844 19.141 18.016 1 98.12 137 ARG B CA 1
ATOM 3364 C C . ARG B 1 137 ? -17.016 19.75 19.141 1 98.12 137 ARG B C 1
ATOM 3366 O O . ARG B 1 137 ? -16.172 20.609 18.906 1 98.12 137 ARG B O 1
ATOM 3373 N N . ASP B 1 138 ? -17.203 19.297 20.344 1 98.19 138 ASP B N 1
ATOM 3374 C CA . ASP B 1 138 ? -16.516 19.875 21.5 1 98.19 138 ASP B CA 1
ATOM 3375 C C . ASP B 1 138 ? -15.016 19.641 21.406 1 98.19 138 ASP B C 1
ATOM 3377 O O . ASP B 1 138 ? -14.227 20.422 21.969 1 98.19 138 ASP B O 1
ATOM 3381 N N . ARG B 1 139 ? -14.633 18.578 20.719 1 98.69 139 ARG B N 1
ATOM 3382 C CA . ARG B 1 139 ? -13.211 18.25 20.625 1 98.69 139 ARG B CA 1
ATOM 3383 C C . ARG B 1 139 ? -12.688 18.516 19.219 1 98.69 139 ARG B C 1
ATOM 3385 O O . ARG B 1 139 ? -11.617 18.031 18.844 1 98.69 139 ARG B O 1
ATOM 3392 N N . ALA B 1 140 ? -13.492 19.203 18.406 1 98.75 140 ALA B N 1
ATOM 3393 C CA . ALA B 1 140 ? -13.117 19.547 17.031 1 98.75 140 ALA B CA 1
ATOM 3394 C C . ALA B 1 140 ? -12.945 21.062 16.891 1 98.75 140 ALA B C 1
ATOM 3396 O O . ALA B 1 140 ? -13.93 21.797 16.891 1 98.75 140 ALA B O 1
ATOM 3397 N N . HIS B 1 141 ? -11.734 21.469 16.719 1 98.81 141 HIS B N 1
ATOM 3398 C CA . HIS B 1 141 ? -11.414 22.875 16.531 1 98.81 141 HIS B CA 1
ATOM 3399 C C . HIS B 1 141 ? -11.07 23.172 15.078 1 98.81 141 HIS B C 1
ATOM 3401 O O . HIS B 1 141 ? -10.398 22.391 14.422 1 98.81 141 HIS B O 1
ATOM 3407 N N . PHE B 1 142 ? -11.625 24.297 14.562 1 98.62 142 PHE B N 1
ATOM 3408 C CA . PHE B 1 142 ? -11.375 24.656 13.172 1 98.62 142 PHE B CA 1
ATOM 3409 C C . PHE B 1 142 ? -10.898 26.109 13.078 1 98.62 142 PHE B C 1
ATOM 3411 O O . PHE B 1 142 ? -11.406 26.984 13.781 1 98.62 142 PHE B O 1
ATOM 3418 N N . LEU B 1 143 ? -9.953 26.328 12.289 1 98.5 143 LEU B N 1
ATOM 3419 C CA . LEU B 1 143 ? -9.492 27.672 11.922 1 98.5 143 LEU B CA 1
ATOM 3420 C C . LEU B 1 143 ? -9.305 27.781 10.406 1 98.5 143 LEU B C 1
ATOM 3422 O O . LEU B 1 143 ? -8.617 26.953 9.805 1 98.5 143 LEU B O 1
ATOM 3426 N N . GLN B 1 144 ? -10.016 28.766 9.805 1 98.56 144 GLN B N 1
ATOM 3427 C CA . GLN B 1 144 ? -9.773 29.016 8.391 1 98.56 144 GLN B CA 1
ATOM 3428 C C . GLN B 1 144 ? -8.398 29.641 8.172 1 98.56 144 GLN B C 1
ATOM 3430 O O . GLN B 1 144 ? -8.211 30.844 8.398 1 98.56 144 GLN B O 1
ATOM 3435 N N . ALA B 1 145 ? -7.445 28.859 7.711 1 98.62 145 ALA B N 1
ATOM 3436 C CA . ALA B 1 145 ? -6.062 29.297 7.535 1 98.62 145 ALA B CA 1
ATOM 3437 C C . ALA B 1 145 ? -5.301 28.344 6.609 1 98.62 145 ALA B C 1
ATOM 3439 O O . ALA B 1 145 ? -5.676 27.172 6.461 1 98.62 145 ALA B O 1
ATOM 3440 N N . GLY B 1 146 ? -4.301 28.875 5.93 1 98.44 146 GLY B N 1
ATOM 3441 C CA . GLY B 1 146 ? -3.375 28.062 5.172 1 98.44 146 GLY B CA 1
ATOM 3442 C C . GLY B 1 146 ? -2.164 27.625 5.977 1 98.44 146 GLY B C 1
ATOM 3443 O O . GLY B 1 146 ? -1.928 28.125 7.074 1 98.44 146 GLY B O 1
ATOM 3444 N N . ILE B 1 147 ? -1.504 26.656 5.562 1 98.75 147 ILE B N 1
ATOM 3445 C CA . ILE B 1 147 ? -0.276 26.156 6.18 1 98.75 147 ILE B CA 1
ATOM 3446 C C . ILE B 1 147 ? 0.916 26.469 5.277 1 98.75 147 ILE B C 1
ATOM 3448 O O . ILE B 1 147 ? 0.84 26.312 4.059 1 98.75 147 ILE B O 1
ATOM 3452 N N . ALA B 1 148 ? 1.959 26.938 5.848 1 98.12 148 ALA B N 1
ATOM 3453 C CA . ALA B 1 148 ? 3.162 27.297 5.102 1 98.12 148 ALA B CA 1
ATOM 3454 C C . ALA B 1 148 ? 4.418 27.031 5.93 1 98.12 148 ALA B C 1
ATOM 3456 O O . ALA B 1 148 ? 4.332 26.625 7.09 1 98.12 148 ALA B O 1
ATOM 3457 N N . GLY B 1 149 ? 5.578 27.219 5.258 1 98.06 149 GLY B N 1
ATOM 3458 C CA . GLY B 1 149 ? 6.84 27.062 5.965 1 98.06 149 GLY B CA 1
ATOM 3459 C C . GLY B 1 149 ? 7.09 28.156 6.98 1 98.06 149 GLY B C 1
ATOM 3460 O O . GLY B 1 149 ? 7.75 27.938 8 1 98.06 149 GLY B O 1
ATOM 3461 N N . LYS B 1 150 ? 6.566 29.297 6.652 1 98.19 150 LYS B N 1
ATOM 3462 C CA . LYS B 1 150 ? 6.66 30.453 7.539 1 98.19 150 LYS B CA 1
ATOM 3463 C C . LYS B 1 150 ? 5.305 31.156 7.688 1 98.19 150 LYS B C 1
ATOM 3465 O O . LYS B 1 150 ? 4.559 31.281 6.715 1 98.19 150 LYS B O 1
ATOM 3470 N N . THR B 1 151 ? 5.117 31.609 8.891 1 98.5 151 THR B N 1
ATOM 3471 C CA . THR B 1 151 ? 3.857 32.281 9.18 1 98.5 151 THR B CA 1
ATOM 3472 C C . THR B 1 151 ? 3.773 33.594 8.43 1 98.5 151 THR B C 1
ATOM 3474 O O . THR B 1 151 ? 4.754 34.344 8.359 1 98.5 151 THR B O 1
ATOM 3477 N N . ASP B 1 152 ? 2.684 33.875 7.828 1 98.38 152 ASP B N 1
ATOM 3478 C CA . ASP B 1 152 ? 2.34 35.125 7.18 1 98.38 152 ASP B CA 1
ATOM 3479 C C . ASP B 1 152 ? 0.912 35.562 7.52 1 98.38 152 ASP B C 1
ATOM 3481 O O . ASP B 1 152 ? -0.03 35.219 6.801 1 98.38 152 ASP B O 1
ATOM 3485 N N . LYS B 1 153 ? 0.732 36.375 8.508 1 97.56 153 LYS B N 1
ATOM 3486 C CA . LYS B 1 153 ? -0.578 36.781 9.008 1 97.56 153 LYS B CA 1
ATOM 3487 C C . LYS B 1 153 ? -1.158 37.906 8.172 1 97.56 153 LYS B C 1
ATOM 3489 O O . LYS B 1 153 ? -2.307 38.312 8.367 1 97.56 153 LYS B O 1
ATOM 3494 N N . THR B 1 154 ? -0.386 38.375 7.203 1 97.88 154 THR B N 1
ATOM 3495 C CA . THR B 1 154 ? -0.867 39.469 6.355 1 97.88 154 THR B CA 1
ATOM 3496 C C . THR B 1 154 ? -1.772 38.938 5.25 1 97.88 154 THR B C 1
ATOM 3498 O O . THR B 1 154 ? -2.496 39.688 4.609 1 97.88 154 THR B O 1
ATOM 3501 N N . LYS B 1 155 ? -1.643 37.656 5.039 1 97.31 155 LYS B N 1
ATOM 3502 C CA . LYS B 1 155 ? -2.549 37.031 4.078 1 97.31 155 LYS B CA 1
ATOM 3503 C C . LYS B 1 155 ? -3.951 36.875 4.66 1 97.31 155 LYS B C 1
ATOM 3505 O O . LYS B 1 155 ? -4.121 36.844 5.883 1 97.31 155 LYS B O 1
ATOM 3510 N N . ASN B 1 156 ? -4.977 36.875 3.707 1 96.88 156 ASN B N 1
ATOM 3511 C CA . ASN B 1 156 ? -6.363 36.656 4.105 1 96.88 156 ASN B CA 1
ATOM 3512 C C . ASN B 1 156 ? -6.988 35.5 3.359 1 96.88 156 ASN B C 1
ATOM 3514 O O . ASN B 1 156 ? -7.254 35.594 2.16 1 96.88 156 ASN B O 1
ATOM 3518 N N . PRO B 1 157 ? -7.289 34.469 3.998 1 97.81 157 PRO B N 1
ATOM 3519 C CA . PRO B 1 157 ? -6.984 34.156 5.391 1 97.81 157 PRO B CA 1
ATOM 3520 C C . PRO B 1 157 ? -5.488 34 5.648 1 97.81 157 PRO B C 1
ATOM 3522 O O . PRO B 1 157 ? -4.695 33.938 4.707 1 97.81 157 PRO B O 1
ATOM 3525 N N . PRO B 1 158 ? -5.145 34 6.938 1 98.31 158 PRO B N 1
ATOM 3526 C CA . PRO B 1 158 ? -3.719 33.906 7.262 1 98.31 158 PRO B CA 1
ATOM 3527 C C . PRO B 1 158 ? -3.117 32.531 6.957 1 98.31 158 PRO B C 1
ATOM 3529 O O . PRO B 1 158 ? -3.854 31.562 6.785 1 98.31 158 PRO B O 1
ATOM 3532 N N . PHE B 1 159 ? -1.815 32.5 6.82 1 98.62 159 PHE B N 1
ATOM 3533 C CA . PHE B 1 159 ? -1.042 31.25 6.699 1 98.62 159 PHE B CA 1
ATOM 3534 C C . PHE B 1 159 ? -0.123 31.078 7.902 1 98.62 159 PHE B C 1
ATOM 3536 O O . PHE B 1 159 ? 0.475 32.031 8.383 1 98.62 159 PHE B O 1
ATOM 3543 N N . TYR B 1 160 ? -0.024 29.891 8.414 1 98.81 160 TYR B N 1
ATOM 3544 C CA . TYR B 1 160 ? 0.766 29.609 9.609 1 98.81 160 TYR B CA 1
ATOM 3545 C C . TYR B 1 160 ? 1.766 28.484 9.359 1 98.81 160 TYR B C 1
ATOM 3547 O O . TYR B 1 160 ? 1.501 27.578 8.57 1 98.81 160 TYR B O 1
ATOM 3555 N N . SER B 1 161 ? 2.945 28.609 10.023 1 98.81 161 SER B N 1
ATOM 3556 C CA . SER B 1 161 ? 3.797 27.438 10.195 1 98.81 161 SER B CA 1
ATOM 3557 C C . SER B 1 161 ? 3.217 26.469 11.227 1 98.81 161 SER B C 1
ATOM 3559 O O . SER B 1 161 ? 2.414 26.875 12.07 1 98.81 161 SER B O 1
ATOM 3561 N N . ILE B 1 162 ? 3.596 25.234 11.141 1 98.88 162 ILE B N 1
ATOM 3562 C CA . ILE B 1 162 ? 3.117 24.234 12.086 1 98.88 162 ILE B CA 1
ATOM 3563 C C . ILE B 1 162 ? 3.549 24.609 13.5 1 98.88 162 ILE B C 1
ATOM 3565 O O . ILE B 1 162 ? 2.75 24.547 14.438 1 98.88 162 ILE B O 1
ATOM 3569 N N . ALA B 1 163 ? 4.797 25.047 13.617 1 98.75 163 ALA B N 1
ATOM 3570 C CA . ALA B 1 163 ? 5.332 25.422 14.93 1 98.75 163 ALA B CA 1
ATOM 3571 C C . ALA B 1 163 ? 4.531 26.562 15.547 1 98.75 163 ALA B C 1
ATOM 3573 O O . ALA B 1 163 ? 4.301 26.578 16.75 1 98.75 163 ALA B O 1
ATOM 3574 N N . GLU B 1 164 ? 4.184 27.516 14.719 1 98.75 164 GLU B N 1
ATOM 3575 C CA . GLU B 1 164 ? 3.379 28.625 15.227 1 98.75 164 GLU B CA 1
ATOM 3576 C C . GLU B 1 164 ? 2.02 28.141 15.719 1 98.75 164 GLU B C 1
ATOM 3578 O O . GLU B 1 164 ? 1.521 28.609 16.75 1 98.75 164 GLU B O 1
ATOM 3583 N N . LEU B 1 165 ? 1.356 27.266 15 1 98.88 165 LEU B N 1
ATOM 3584 C CA . LEU B 1 165 ? 0.084 26.703 15.43 1 98.88 165 LEU B CA 1
ATOM 3585 C C . LEU B 1 165 ? 0.243 25.953 16.75 1 98.88 165 LEU B C 1
ATOM 3587 O O . LEU B 1 165 ? -0.624 26.031 17.625 1 98.88 165 LEU B O 1
ATOM 3591 N N . MET B 1 166 ? 1.326 25.172 16.859 1 98.81 166 MET B N 1
ATOM 3592 C CA . MET B 1 166 ? 1.61 24.484 18.109 1 98.81 166 MET B CA 1
ATOM 3593 C C . MET B 1 166 ? 1.712 25.469 19.266 1 98.81 166 MET B C 1
ATOM 3595 O O . MET B 1 166 ? 1.146 25.25 20.344 1 98.81 166 MET B O 1
ATOM 3599 N N . LYS B 1 167 ? 2.416 26.547 19.062 1 98.62 167 LYS B N 1
ATOM 3600 C CA . LYS B 1 167 ? 2.553 27.578 20.078 1 98.62 167 LYS B CA 1
ATOM 3601 C C . LYS B 1 167 ? 1.196 28.188 20.438 1 98.62 167 LYS B C 1
ATOM 3603 O O . LYS B 1 167 ? 0.868 28.328 21.625 1 98.62 167 LYS B O 1
ATOM 3608 N N . MET B 1 168 ? 0.439 28.516 19.469 1 98.62 168 MET B N 1
ATOM 3609 C CA . MET B 1 168 ? -0.879 29.109 19.672 1 98.62 168 MET B CA 1
ATOM 3610 C C . MET B 1 168 ? -1.775 28.203 20.484 1 98.62 168 MET B C 1
ATOM 3612 O O . MET B 1 168 ? -2.605 28.672 21.266 1 98.62 168 MET B O 1
ATOM 3616 N N . ASN B 1 169 ? -1.626 26.922 20.297 1 98.69 169 ASN B N 1
ATOM 3617 C CA . ASN B 1 169 ? -2.482 25.938 20.953 1 98.69 169 ASN B CA 1
ATOM 3618 C C . ASN B 1 169 ? -1.838 25.406 22.219 1 98.69 169 ASN B C 1
ATOM 3620 O O . ASN B 1 169 ? -2.432 24.578 22.922 1 98.69 169 ASN B O 1
ATOM 3624 N N . ASN B 1 170 ? -0.586 25.781 22.516 1 98.5 170 ASN B N 1
ATOM 3625 C CA . ASN B 1 170 ? 0.192 25.297 23.656 1 98.5 170 ASN B CA 1
ATOM 3626 C C . ASN B 1 170 ? 0.442 23.797 23.562 1 98.5 170 ASN B C 1
ATOM 3628 O O . ASN B 1 170 ? 0.194 23.062 24.531 1 98.5 170 ASN B O 1
ATOM 3632 N N . HIS B 1 171 ? 0.771 23.391 22.391 1 98.5 171 HIS B N 1
ATOM 3633 C CA . HIS B 1 171 ? 1.11 22 22.156 1 98.5 171 HIS B CA 1
ATOM 3634 C C . HIS B 1 171 ? 2.611 21.828 21.953 1 98.5 171 HIS B C 1
ATOM 3636 O O . HIS B 1 171 ? 3.227 22.578 21.188 1 98.5 171 HIS B O 1
ATOM 3642 N N . GLU B 1 172 ? 3.189 20.844 22.578 1 97.12 172 GLU B N 1
ATOM 3643 C CA . GLU B 1 172 ? 4.605 20.531 22.406 1 97.12 172 GLU B CA 1
ATOM 3644 C C . GLU B 1 172 ? 4.793 19.312 21.516 1 97.12 172 GLU B C 1
ATOM 3646 O O . GLU B 1 172 ? 5.914 19 21.094 1 97.12 172 GLU B O 1
ATOM 3651 N N . TYR B 1 173 ? 3.732 18.656 21.266 1 97.56 173 TYR B N 1
ATOM 3652 C CA . TYR B 1 173 ? 3.775 17.391 20.547 1 97.56 173 TYR B CA 1
ATOM 3653 C C . TYR B 1 173 ? 2.484 17.156 19.766 1 97.56 173 TYR B C 1
ATOM 3655 O O . TYR B 1 173 ? 1.405 17.547 20.219 1 97.56 173 TYR B O 1
ATOM 3663 N N . ILE B 1 174 ? 2.574 16.594 18.578 1 98.69 174 ILE B N 1
ATOM 3664 C CA . ILE B 1 174 ? 1.442 16.203 17.75 1 98.69 174 ILE B CA 1
ATOM 3665 C C . ILE B 1 174 ? 1.438 14.688 17.547 1 98.69 174 ILE B C 1
ATOM 3667 O O . ILE B 1 174 ? 2.361 14.133 16.938 1 98.69 174 ILE B O 1
ATOM 3671 N N . ASP B 1 175 ? 0.425 14.039 18 1 98.69 175 ASP B N 1
ATOM 3672 C CA . ASP B 1 175 ? 0.366 12.586 17.891 1 98.69 175 ASP B CA 1
ATOM 3673 C C . ASP B 1 175 ? 0.143 12.148 16.438 1 98.69 175 ASP B C 1
ATOM 3675 O O . ASP B 1 175 ? 0.775 11.203 15.961 1 98.69 175 ASP B O 1
ATOM 3679 N N . ILE B 1 176 ? -0.798 12.828 15.727 1 98.88 176 ILE B N 1
ATOM 3680 C CA . ILE B 1 176 ? -1.048 12.586 14.312 1 98.88 176 ILE B CA 1
ATOM 3681 C C . ILE B 1 176 ? -1.08 13.914 13.562 1 98.88 176 ILE B C 1
ATOM 3683 O O . ILE B 1 176 ? -1.816 14.828 13.938 1 98.88 176 ILE B O 1
ATOM 3687 N N . LEU B 1 177 ? -0.274 14.023 12.586 1 98.88 177 LEU B N 1
ATOM 3688 C CA . LEU B 1 177 ? -0.299 15.133 11.641 1 98.88 177 LEU B CA 1
ATOM 3689 C C . LEU B 1 177 ? -0.806 14.68 10.273 1 98.88 177 LEU B C 1
ATOM 3691 O O . LEU B 1 177 ? -0.097 13.977 9.547 1 98.88 177 LEU B O 1
ATOM 3695 N N . LYS B 1 178 ? -2.041 14.961 9.953 1 98.81 178 LYS B N 1
ATOM 3696 C CA . LYS B 1 178 ? -2.615 14.727 8.625 1 98.81 178 LYS B CA 1
ATOM 3697 C C . LYS B 1 178 ? -2.441 15.945 7.727 1 98.81 178 LYS B C 1
ATOM 3699 O O . LYS B 1 178 ? -2.717 17.078 8.141 1 98.81 178 LYS B O 1
ATOM 3704 N N . MET B 1 179 ? -1.923 15.734 6.516 1 98.31 179 MET B N 1
ATOM 3705 C CA . MET B 1 179 ? -1.581 16.875 5.66 1 98.31 179 MET B CA 1
ATOM 3706 C C . MET B 1 179 ? -1.941 16.578 4.207 1 98.31 179 MET B C 1
ATOM 3708 O O . MET B 1 179 ? -1.317 15.734 3.564 1 98.31 179 MET B O 1
ATOM 3712 N N . ASP B 1 180 ? -2.883 17.156 3.664 1 97.69 180 ASP B N 1
ATOM 3713 C CA . ASP B 1 180 ? -3.287 17.188 2.262 1 97.69 180 ASP B CA 1
ATOM 3714 C C . ASP B 1 180 ? -3.572 18.625 1.814 1 97.69 180 ASP B C 1
ATOM 3716 O O . ASP B 1 180 ? -4.723 19.062 1.827 1 97.69 180 ASP B O 1
ATOM 3720 N N . ILE B 1 181 ? -2.467 19.344 1.363 1 97.56 181 ILE B N 1
ATOM 3721 C CA . ILE B 1 181 ? -2.604 20.797 1.26 1 97.56 181 ILE B CA 1
ATOM 3722 C C . ILE B 1 181 ? -2.037 21.281 -0.076 1 97.56 181 ILE B C 1
ATOM 3724 O O . ILE B 1 181 ? -1.45 22.359 -0.157 1 97.56 181 ILE B O 1
ATOM 3728 N N . GLU B 1 182 ? -2.09 20.516 -1.155 1 94.69 182 GLU B N 1
ATOM 3729 C CA . GLU B 1 182 ? -1.896 20.859 -2.559 1 94.69 182 GLU B CA 1
ATOM 3730 C C . GLU B 1 182 ? -0.533 21.516 -2.781 1 94.69 182 GLU B C 1
ATOM 3732 O O . GLU B 1 182 ? -0.446 22.609 -3.326 1 94.69 182 GLU B O 1
ATOM 3737 N N . PHE B 1 183 ? 0.465 20.844 -2.375 1 96.12 183 PHE B N 1
ATOM 3738 C CA . PHE B 1 183 ? 1.847 21.156 -2.723 1 96.12 183 PHE B CA 1
ATOM 3739 C C . PHE B 1 183 ? 2.553 21.859 -1.569 1 96.12 183 PHE B C 1
ATOM 3741 O O . PHE B 1 183 ? 3.773 21.75 -1.425 1 96.12 183 PHE B O 1
ATOM 3748 N N . ALA B 1 184 ? 1.888 22.469 -0.587 1 97.88 184 ALA B N 1
ATOM 3749 C CA . ALA B 1 184 ? 2.488 23.219 0.521 1 97.88 184 ALA B CA 1
ATOM 3750 C C . ALA B 1 184 ? 3.137 22.266 1.524 1 97.88 184 ALA B C 1
ATOM 3752 O O . ALA B 1 184 ? 3.844 22.703 2.436 1 97.88 184 ALA B O 1
ATOM 3753 N N . GLU B 1 185 ? 2.955 20.938 1.371 1 98.69 185 GLU B N 1
ATOM 3754 C CA . GLU B 1 185 ? 3.49 19.969 2.322 1 98.69 185 GLU B CA 1
ATOM 3755 C C . GLU B 1 185 ? 5.012 20.047 2.395 1 98.69 185 GLU B C 1
ATOM 3757 O O . GLU B 1 185 ? 5.598 19.859 3.459 1 98.69 185 GLU B O 1
ATOM 3762 N N . PHE B 1 186 ? 5.648 20.406 1.299 1 98.69 186 PHE B N 1
ATOM 3763 C CA . PHE B 1 186 ? 7.105 20.453 1.263 1 98.69 186 PHE B CA 1
ATOM 3764 C C . PHE B 1 186 ? 7.633 21.562 2.15 1 98.69 186 PHE B C 1
ATOM 3766 O O . PHE B 1 186 ? 8.375 21.312 3.104 1 98.69 186 PHE B O 1
ATOM 3773 N N . GLU B 1 187 ? 7.156 22.75 1.883 1 98.5 187 GLU B N 1
ATOM 3774 C CA . GLU B 1 187 ? 7.656 23.891 2.664 1 98.5 187 GLU B CA 1
ATOM 3775 C C . GLU B 1 187 ? 7.176 23.812 4.113 1 98.5 187 GLU B C 1
ATOM 3777 O O . GLU B 1 187 ? 7.887 24.219 5.031 1 98.5 187 GLU B O 1
ATOM 3782 N N . ALA B 1 188 ? 5.988 23.312 4.359 1 98.75 188 ALA B N 1
ATOM 3783 C CA . ALA B 1 188 ? 5.461 23.188 5.715 1 98.75 188 ALA B CA 1
ATOM 3784 C C . ALA B 1 188 ? 6.359 22.297 6.566 1 98.75 188 ALA B C 1
ATOM 3786 O O . ALA B 1 188 ? 6.719 22.656 7.691 1 98.75 188 ALA B O 1
ATOM 3787 N N . MET B 1 189 ? 6.762 21.156 6.051 1 98.69 189 MET B N 1
ATOM 3788 C CA . MET B 1 189 ? 7.59 20.219 6.805 1 98.69 189 MET B CA 1
ATOM 3789 C C . MET B 1 189 ? 9.008 20.75 6.957 1 98.69 189 MET B C 1
ATOM 3791 O O . MET B 1 189 ? 9.656 20.516 7.98 1 98.69 189 MET B O 1
ATOM 3795 N N . ASP B 1 190 ? 9.492 21.391 5.898 1 98.25 190 ASP B N 1
ATOM 3796 C CA . ASP B 1 190 ? 10.797 22.031 6.031 1 98.25 190 ASP B CA 1
ATOM 3797 C C . ASP B 1 190 ? 10.781 23.078 7.133 1 98.25 190 ASP B C 1
ATOM 3799 O O . ASP B 1 190 ? 11.727 23.172 7.93 1 98.25 190 ASP B O 1
ATOM 3803 N N . GLY B 1 191 ? 9.711 23.891 7.121 1 98.44 191 GLY B N 1
ATOM 3804 C CA . GLY B 1 191 ? 9.562 24.875 8.188 1 98.44 191 GLY B CA 1
ATOM 3805 C C . GLY B 1 191 ? 9.547 24.25 9.57 1 98.44 191 GLY B C 1
ATOM 3806 O O . GLY B 1 191 ? 10.188 24.766 10.492 1 98.44 191 GLY B O 1
ATOM 3807 N N . LEU B 1 192 ? 8.844 23.172 9.703 1 98.44 192 LEU B N 1
ATOM 3808 C CA . LEU B 1 192 ? 8.789 22.5 10.992 1 98.44 192 LEU B CA 1
ATOM 3809 C C . LEU B 1 192 ? 10.172 22.016 11.406 1 98.44 192 LEU B C 1
ATOM 3811 O O . LEU B 1 192 ? 10.562 22.141 12.562 1 98.44 192 LEU B O 1
ATOM 3815 N N . SER B 1 193 ? 10.859 21.391 10.492 1 97.5 193 SER B N 1
ATOM 3816 C CA . SER B 1 193 ? 12.219 20.922 10.758 1 97.5 193 SER B CA 1
ATOM 3817 C C . SER B 1 193 ? 13.117 22.062 11.195 1 97.5 193 SER B C 1
ATOM 3819 O O . SER B 1 193 ? 13.961 21.906 12.086 1 97.5 193 SER B O 1
ATOM 3821 N N . ASP B 1 194 ? 12.977 23.203 10.555 1 97.69 194 ASP B N 1
ATOM 3822 C CA . ASP B 1 194 ? 13.773 24.375 10.898 1 97.69 194 ASP B CA 1
ATOM 3823 C C . ASP B 1 194 ? 13.461 24.859 12.312 1 97.69 194 ASP B C 1
ATOM 3825 O O . ASP B 1 194 ? 14.352 25.328 13.023 1 97.69 194 ASP B O 1
ATOM 3829 N N . ASP B 1 195 ? 12.227 24.781 12.664 1 98.06 195 ASP B N 1
ATOM 3830 C CA . ASP B 1 195 ? 11.805 25.234 13.984 1 98.06 195 ASP B CA 1
ATOM 3831 C C . ASP B 1 195 ? 12.25 24.281 15.078 1 98.06 195 ASP B C 1
ATOM 3833 O O . ASP B 1 195 ? 12.359 24.656 16.25 1 98.06 195 ASP B O 1
ATOM 3837 N N . PHE B 1 196 ? 12.508 23.047 14.719 1 97.12 196 PHE B N 1
ATOM 3838 C CA . PHE B 1 196 ? 13.039 22.031 15.617 1 97.12 196 PHE B CA 1
ATOM 3839 C C . PHE B 1 196 ? 14.352 21.469 15.078 1 97.12 196 PHE B C 1
ATOM 3841 O O . PHE B 1 196 ? 14.422 20.281 14.719 1 97.12 196 PHE B O 1
ATOM 3848 N N . PRO B 1 197 ? 15.391 22.219 15.156 1 96.12 197 PRO B N 1
ATOM 3849 C CA . PRO B 1 197 ? 16.641 21.844 14.492 1 96.12 197 PRO B CA 1
ATOM 3850 C C . PRO B 1 197 ? 17.312 20.625 15.148 1 96.12 197 PRO B C 1
ATOM 3852 O O . PRO B 1 197 ? 17.531 20.625 16.359 1 96.12 197 PRO B O 1
ATOM 3855 N N . LEU B 1 198 ? 17.594 19.719 14.32 1 91.06 198 LEU B N 1
ATOM 3856 C CA . LEU B 1 198 ? 18.312 18.531 14.781 1 91.06 198 LEU B CA 1
ATOM 3857 C C . LEU B 1 198 ? 19.656 18.922 15.414 1 91.06 198 LEU B C 1
ATOM 3859 O O . LEU B 1 198 ? 20.078 18.297 16.391 1 91.06 198 LEU B O 1
ATOM 3863 N N . ALA B 1 199 ? 20.281 19.906 14.867 1 93.31 199 ALA B N 1
ATOM 3864 C CA . ALA B 1 199 ? 21.578 20.375 15.328 1 93.31 199 ALA B CA 1
ATOM 3865 C C . ALA B 1 199 ? 21.516 20.797 16.797 1 93.31 199 ALA B C 1
ATOM 3867 O O . ALA B 1 199 ? 22.531 20.766 17.5 1 93.31 199 ALA B O 1
ATOM 3868 N N . GLN B 1 200 ? 20.391 21.109 17.297 1 95.25 200 GLN B N 1
ATOM 3869 C CA . GLN B 1 200 ? 20.188 21.516 18.688 1 95.25 200 GLN B CA 1
ATOM 3870 C C . GLN B 1 200 ? 19.672 20.375 19.531 1 95.25 200 GLN B C 1
ATOM 3872 O O . GLN B 1 200 ? 19.281 20.562 20.688 1 95.25 200 GLN B O 1
ATOM 3877 N N . GLY B 1 201 ? 19.609 19.188 18.891 1 91.31 201 GLY B N 1
ATOM 3878 C CA . GLY B 1 201 ? 19.203 18 19.609 1 91.31 201 GLY B CA 1
ATOM 3879 C C . GLY B 1 201 ? 17.688 17.859 19.734 1 91.31 201 GLY B C 1
ATOM 3880 O O . GLY B 1 201 ? 17.203 17.047 20.516 1 91.31 201 GLY B O 1
ATOM 3881 N N . LEU B 1 202 ? 16.984 18.688 19 1 93.69 202 LEU B N 1
ATOM 3882 C CA . LEU B 1 202 ? 15.523 18.625 19.078 1 93.69 202 LEU B CA 1
ATOM 3883 C C . LEU B 1 202 ? 14.961 17.547 18.156 1 93.69 202 LEU B C 1
ATOM 3885 O O . LEU B 1 202 ? 15.414 17.406 17.031 1 93.69 202 LEU B O 1
ATOM 3889 N N . GLU B 1 203 ? 14.039 16.797 18.641 1 93.44 203 GLU B N 1
ATOM 3890 C CA . GLU B 1 203 ? 13.328 15.789 17.844 1 93.44 203 GLU B CA 1
ATOM 3891 C C . GLU B 1 203 ? 12.156 16.422 17.094 1 93.44 203 GLU B C 1
ATOM 3893 O O . GLU B 1 203 ? 11.641 17.469 17.484 1 93.44 203 GLU B O 1
ATOM 3898 N N . LEU B 1 204 ? 11.883 15.875 15.945 1 96.25 204 LEU B N 1
ATOM 3899 C CA . LEU B 1 204 ? 10.641 16.25 15.289 1 96.25 204 LEU B CA 1
ATOM 3900 C C . LEU B 1 204 ? 9.438 15.883 16.141 1 96.25 204 LEU B C 1
ATOM 3902 O O . LEU B 1 204 ? 9.273 14.719 16.516 1 96.25 204 LEU B O 1
ATOM 3906 N N . PRO B 1 205 ? 8.602 16.781 16.484 1 97.19 205 PRO B N 1
ATOM 3907 C CA . PRO B 1 205 ? 7.551 16.547 17.484 1 97.19 205 PRO B CA 1
ATOM 3908 C C . PRO B 1 205 ? 6.277 15.969 16.875 1 97.19 205 PRO B C 1
ATOM 3910 O O . PRO B 1 205 ? 5.18 16.453 17.172 1 97.19 205 PRO B O 1
ATOM 3913 N N . ILE B 1 206 ? 6.375 14.977 16.047 1 97.81 206 ILE B N 1
ATOM 3914 C CA . ILE B 1 206 ? 5.246 14.336 15.383 1 97.81 206 ILE B CA 1
ATOM 3915 C C . ILE B 1 206 ? 5.336 12.82 15.555 1 97.81 206 ILE B C 1
ATOM 3917 O O . ILE B 1 206 ? 6.398 12.227 15.359 1 97.81 206 ILE B O 1
ATOM 3921 N N . GLY B 1 207 ? 4.277 12.234 15.961 1 98.06 207 GLY B N 1
ATOM 3922 C CA . GLY B 1 207 ? 4.238 10.789 16.109 1 98.06 207 GLY B CA 1
ATOM 3923 C C . GLY B 1 207 ? 4.008 10.07 14.789 1 98.06 207 GLY B C 1
ATOM 3924 O O . GLY B 1 207 ? 4.816 9.227 14.391 1 98.06 207 GLY B O 1
ATOM 3925 N N . GLN B 1 208 ? 2.967 10.414 14.141 1 98.69 208 GLN B N 1
ATOM 3926 C CA . GLN B 1 208 ? 2.566 9.828 12.867 1 98.69 208 GLN B CA 1
ATOM 3927 C C . GLN B 1 208 ? 2.176 10.906 11.859 1 98.69 208 GLN B C 1
ATOM 3929 O O . GLN B 1 208 ? 1.413 11.82 12.188 1 98.69 208 GLN B O 1
ATOM 3934 N N . LEU B 1 209 ? 2.795 10.883 10.695 1 98.88 209 LEU B N 1
ATOM 3935 C CA . LEU B 1 209 ? 2.541 11.828 9.609 1 98.88 209 LEU B CA 1
ATOM 3936 C C . LEU B 1 209 ? 1.769 11.156 8.477 1 98.88 209 LEU B C 1
ATOM 3938 O O . LEU B 1 209 ? 2.234 10.172 7.898 1 98.88 209 LEU B O 1
ATOM 3942 N N . MET B 1 210 ? 0.603 11.594 8.211 1 98.69 210 MET B N 1
ATOM 3943 C CA . MET B 1 210 ? -0.176 11.227 7.031 1 98.69 210 MET B CA 1
ATOM 3944 C C . MET B 1 210 ? -0.167 12.352 6 1 98.69 210 MET B C 1
ATOM 3946 O O . MET B 1 210 ? -0.777 13.398 6.215 1 98.69 210 MET B O 1
ATOM 3950 N N . VAL B 1 211 ? 0.487 12.109 4.887 1 98.81 211 VAL B N 1
ATOM 3951 C CA . VAL B 1 211 ? 0.697 13.227 3.971 1 98.81 211 VAL B CA 1
ATOM 3952 C C . VAL B 1 211 ? 0.374 12.789 2.543 1 98.81 211 VAL B C 1
ATOM 3954 O O . VAL B 1 211 ? 0.704 11.672 2.137 1 98.81 211 VAL B O 1
ATOM 3957 N N . GLU B 1 212 ? -0.345 13.562 1.832 1 98.5 212 GLU B N 1
ATOM 3958 C CA . GLU B 1 212 ? -0.427 13.422 0.381 1 98.5 212 GLU B CA 1
ATOM 3959 C C . GLU B 1 212 ? 0.647 14.258 -0.313 1 98.5 212 GLU B C 1
ATOM 3961 O O . GLU B 1 212 ? 0.765 15.461 -0.067 1 98.5 212 GLU B O 1
ATOM 3966 N N . ILE B 1 213 ? 1.344 13.672 -1.15 1 98.62 213 ILE B N 1
ATOM 3967 C CA . ILE B 1 213 ? 2.406 14.336 -1.901 1 98.62 213 ILE B CA 1
ATOM 3968 C C . ILE B 1 213 ? 1.891 14.734 -3.281 1 98.62 213 ILE B C 1
ATOM 3970 O O . ILE B 1 213 ? 1.277 13.922 -3.98 1 98.62 213 ILE B O 1
ATOM 3974 N N . HIS B 1 214 ? 2.111 16.016 -3.627 1 97.94 214 HIS B N 1
ATOM 3975 C CA . HIS B 1 214 ? 1.685 16.578 -4.906 1 97.94 214 HIS B CA 1
ATOM 3976 C C . HIS B 1 214 ? 2.883 16.953 -5.77 1 97.94 214 HIS B C 1
ATOM 3978 O O . HIS B 1 214 ? 3.689 17.812 -5.383 1 97.94 214 HIS B O 1
ATOM 3984 N N . PHE B 1 215 ? 2.967 16.328 -6.902 1 97 215 PHE B N 1
ATOM 3985 C CA . PHE B 1 215 ? 4.004 16.719 -7.848 1 97 215 PHE B CA 1
ATOM 3986 C C . PHE B 1 215 ? 3.498 17.812 -8.781 1 97 215 PHE B C 1
ATOM 3988 O O . PHE B 1 215 ? 3.191 17.547 -9.945 1 97 215 PHE B O 1
ATOM 3995 N N . PHE B 1 216 ? 3.398 19.016 -8.289 1 95.25 216 PHE B N 1
ATOM 3996 C CA . PHE B 1 216 ? 3.027 20.203 -9.031 1 95.25 216 PHE B CA 1
ATOM 3997 C C . PHE B 1 216 ? 4.238 21.109 -9.258 1 95.25 216 PHE B C 1
ATOM 3999 O O . PHE B 1 216 ? 5.352 20.766 -8.836 1 95.25 216 PHE B O 1
ATOM 4006 N N . ASN B 1 217 ? 4.082 22.141 -10.078 1 93.62 217 ASN B N 1
ATOM 4007 C CA . ASN B 1 217 ? 4.992 23.266 -10.219 1 93.62 217 ASN B CA 1
ATOM 4008 C C . ASN B 1 217 ? 6.379 22.828 -10.672 1 93.62 217 ASN B C 1
ATOM 4010 O O . ASN B 1 217 ? 7.391 23.328 -10.18 1 93.62 217 ASN B O 1
ATOM 4014 N N . GLY B 1 218 ? 6.508 21.828 -11.359 1 93.44 218 GLY B N 1
ATOM 4015 C CA . GLY B 1 218 ? 7.773 21.422 -11.945 1 93.44 218 GLY B CA 1
ATOM 4016 C C . GLY B 1 218 ? 8.672 20.688 -10.961 1 93.44 218 GLY B C 1
ATOM 4017 O O . GLY B 1 218 ? 9.891 20.609 -11.172 1 93.44 218 GLY B O 1
ATOM 4018 N N . LEU B 1 219 ? 8.125 20.156 -9.906 1 96.75 219 LEU B N 1
ATOM 4019 C CA . LEU B 1 219 ? 8.914 19.391 -8.953 1 96.75 219 LEU B CA 1
ATOM 4020 C C . LEU B 1 219 ? 9.742 18.312 -9.664 1 96.75 219 LEU B C 1
ATOM 4022 O O . LEU B 1 219 ? 9.234 17.625 -10.547 1 96.75 219 LEU B O 1
ATOM 4026 N N . THR B 1 220 ? 11.062 18.172 -9.289 1 98.25 220 THR B N 1
ATOM 4027 C CA . THR B 1 220 ? 11.977 17.203 -9.883 1 98.25 220 THR B CA 1
ATOM 4028 C C . THR B 1 220 ? 12.234 16.047 -8.93 1 98.25 220 THR B C 1
ATOM 4030 O O . THR B 1 220 ? 11.938 16.141 -7.734 1 98.25 220 THR B O 1
ATOM 4033 N N . SER B 1 221 ? 12.781 14.945 -9.477 1 98.69 221 SER B N 1
ATOM 4034 C CA . SER B 1 221 ? 13.18 13.812 -8.648 1 98.69 221 SER B CA 1
ATOM 4035 C C . SER B 1 221 ? 14.164 14.242 -7.566 1 98.69 221 SER B C 1
ATOM 4037 O O . SER B 1 221 ? 14.07 13.789 -6.422 1 98.69 221 SER B O 1
ATOM 4039 N N . LYS B 1 222 ? 15.078 15.125 -7.934 1 98.75 222 LYS B N 1
ATOM 4040 C CA . LYS B 1 222 ? 16.078 15.586 -6.984 1 98.75 222 LYS B CA 1
ATOM 4041 C C . LYS B 1 222 ? 15.438 16.312 -5.805 1 98.75 222 LYS B C 1
ATOM 4043 O O . LYS B 1 222 ? 15.727 16 -4.645 1 98.75 222 LYS B O 1
ATOM 4048 N N . ASN B 1 223 ? 14.578 17.297 -6.113 1 98.56 223 ASN B N 1
ATOM 4049 C CA . ASN B 1 223 ? 13.945 18.062 -5.051 1 98.56 223 ASN B CA 1
ATOM 4050 C C . ASN B 1 223 ? 13.086 17.188 -4.152 1 98.56 223 ASN B C 1
ATOM 4052 O O . ASN B 1 223 ? 13.086 17.344 -2.93 1 98.56 223 ASN B O 1
ATOM 4056 N N . TYR B 1 224 ? 12.391 16.266 -4.754 1 98.81 224 TYR B N 1
ATOM 4057 C CA . TYR B 1 224 ? 11.539 15.352 -4 1 98.81 224 TYR B CA 1
ATOM 4058 C C . TYR B 1 224 ? 12.367 14.461 -3.078 1 98.81 224 TYR B C 1
ATOM 4060 O O . TYR B 1 224 ? 12.078 14.359 -1.883 1 98.81 224 TYR B O 1
ATOM 4068 N N . LEU B 1 225 ? 13.383 13.766 -3.611 1 98.88 225 LEU B N 1
ATOM 4069 C CA . LEU B 1 225 ? 14.156 12.82 -2.82 1 98.88 225 LEU B CA 1
ATOM 4070 C C . LEU B 1 225 ? 14.969 13.531 -1.742 1 98.88 225 LEU B C 1
ATOM 4072 O O . LEU B 1 225 ? 15.164 12.992 -0.652 1 98.88 225 LEU B O 1
ATOM 4076 N N . ASP B 1 226 ? 15.453 14.781 -2.051 1 98.75 226 ASP B N 1
ATOM 4077 C CA . ASP B 1 226 ? 16.094 15.586 -1.008 1 98.75 226 ASP B CA 1
ATOM 4078 C C . ASP B 1 226 ? 15.133 15.828 0.16 1 98.75 226 ASP B C 1
ATOM 4080 O O . ASP B 1 226 ? 15.508 15.648 1.32 1 98.75 226 ASP B O 1
ATOM 4084 N N . TRP B 1 227 ? 13.977 16.234 -0.149 1 98.81 227 TRP B N 1
ATOM 4085 C CA . TRP B 1 227 ? 12.953 16.5 0.854 1 98.81 227 TRP B CA 1
ATOM 4086 C C . TRP B 1 227 ? 12.625 15.227 1.637 1 98.81 227 TRP B C 1
ATOM 4088 O O . TRP B 1 227 ? 12.578 15.25 2.869 1 98.81 227 TRP B O 1
ATOM 4098 N N . TRP B 1 228 ? 12.398 14.133 0.935 1 98.81 228 TRP B N 1
ATOM 4099 C CA . TRP B 1 228 ? 12.062 12.836 1.521 1 98.81 228 TRP B CA 1
ATOM 4100 C C . TRP B 1 228 ? 13.156 12.375 2.482 1 98.81 228 TRP B C 1
ATOM 4102 O O . TRP B 1 228 ? 12.867 11.938 3.596 1 98.81 228 TRP B O 1
ATOM 4112 N N . GLU B 1 229 ? 14.359 12.492 2.074 1 98.56 229 GLU B N 1
ATOM 4113 C CA . GLU B 1 229 ? 15.477 12 2.877 1 98.56 229 GLU B CA 1
ATOM 4114 C C . GLU B 1 229 ? 15.688 12.859 4.121 1 98.56 229 GLU B C 1
ATOM 4116 O O . GLU B 1 229 ? 16.141 12.367 5.152 1 98.56 229 GLU B O 1
ATOM 4121 N N . ARG B 1 230 ? 15.336 14.141 4.043 1 97.75 230 ARG B N 1
ATOM 4122 C CA . ARG B 1 230 ? 15.352 14.953 5.25 1 97.75 230 ARG B CA 1
ATOM 4123 C C . ARG B 1 230 ? 14.344 14.445 6.273 1 97.75 230 ARG B C 1
ATOM 4125 O O . ARG B 1 230 ? 14.617 14.438 7.477 1 97.75 230 ARG B O 1
ATOM 4132 N N . LEU B 1 231 ? 13.172 13.992 5.824 1 98.25 231 LEU B N 1
ATOM 4133 C CA . LEU B 1 231 ? 12.195 13.391 6.73 1 98.25 231 LEU B CA 1
ATOM 4134 C C . LEU B 1 231 ? 12.742 12.094 7.324 1 98.25 231 LEU B C 1
ATOM 4136 O O . LEU B 1 231 ? 12.602 11.852 8.523 1 98.25 231 LEU B O 1
ATOM 4140 N N . GLU B 1 232 ? 13.367 11.281 6.441 1 98 232 GLU B N 1
ATOM 4141 C CA . GLU B 1 232 ? 13.953 10.023 6.898 1 98 232 GLU B CA 1
ATOM 4142 C C . GLU B 1 232 ? 15.016 10.266 7.969 1 98 232 GLU B C 1
ATOM 4144 O O . GLU B 1 232 ? 15.109 9.516 8.945 1 98 232 GLU B O 1
ATOM 4149 N N . ALA B 1 233 ? 15.789 11.305 7.758 1 96.69 233 ALA B N 1
ATOM 4150 C CA . ALA B 1 233 ? 16.859 11.641 8.695 1 96.69 233 ALA B CA 1
ATOM 4151 C C . ALA B 1 233 ? 16.297 12.016 10.062 1 96.69 233 ALA B C 1
ATOM 4153 O O . ALA B 1 233 ? 16.969 11.883 11.078 1 96.69 233 ALA B O 1
ATOM 4154 N N . ARG B 1 234 ? 15.031 12.438 10.102 1 97 234 ARG B N 1
ATOM 4155 C CA . ARG B 1 234 ? 14.398 12.859 11.352 1 97 234 ARG B CA 1
ATOM 4156 C C . ARG B 1 234 ? 13.648 11.695 12 1 97 234 ARG B C 1
ATOM 4158 O O . ARG B 1 234 ? 12.938 11.891 12.984 1 97 234 ARG B O 1
ATOM 4165 N N . GLY B 1 235 ? 13.766 10.523 11.445 1 96.75 235 GLY B N 1
ATOM 4166 C CA . GLY B 1 235 ? 13.211 9.336 12.078 1 96.75 235 GLY B CA 1
ATOM 4167 C C . GLY B 1 235 ? 11.914 8.875 11.453 1 96.75 235 GLY B C 1
ATOM 4168 O O . GLY B 1 235 ? 11.391 7.809 11.797 1 96.75 235 GLY B O 1
ATOM 4169 N N . LEU B 1 236 ? 11.391 9.633 10.492 1 98.31 236 LEU B N 1
ATOM 4170 C CA . LEU B 1 236 ? 10.133 9.234 9.859 1 98.31 236 LEU B CA 1
ATOM 4171 C C . LEU B 1 236 ? 10.352 8.055 8.922 1 98.31 236 LEU B C 1
ATOM 4173 O O . LEU B 1 236 ? 11.273 8.062 8.109 1 98.31 236 LEU B O 1
ATOM 4177 N N . ARG B 1 237 ? 9.523 7.008 9.086 1 98.62 237 ARG B N 1
ATOM 4178 C CA . ARG B 1 237 ? 9.547 5.777 8.305 1 98.62 237 ARG B CA 1
ATOM 4179 C C . ARG B 1 237 ? 8.195 5.531 7.633 1 98.62 237 ARG B C 1
ATOM 4181 O O . ARG B 1 237 ? 7.152 5.598 8.281 1 98.62 237 ARG B O 1
ATOM 4188 N N . PRO B 1 238 ? 8.219 5.312 6.324 1 98.62 238 PRO B N 1
ATOM 4189 C CA . PRO B 1 238 ? 6.949 5.066 5.641 1 98.62 238 PRO B CA 1
ATOM 4190 C C . PRO B 1 238 ? 6.406 3.664 5.898 1 98.62 238 PRO B C 1
ATOM 4192 O O . PRO B 1 238 ? 7.121 2.678 5.711 1 98.62 238 PRO B O 1
ATOM 4195 N N . THR B 1 239 ? 5.152 3.572 6.293 1 97.94 239 THR B N 1
ATOM 4196 C CA . THR B 1 239 ? 4.566 2.279 6.629 1 97.94 239 THR B CA 1
ATOM 4197 C C . THR B 1 239 ? 3.41 1.95 5.688 1 97.94 239 THR B C 1
ATOM 4199 O O . THR B 1 239 ? 2.986 0.796 5.594 1 97.94 239 THR B O 1
ATOM 4202 N N . TRP B 1 240 ? 2.924 2.969 4.957 1 98 240 TRP B N 1
ATOM 4203 C CA . TRP B 1 240 ? 1.861 2.74 3.98 1 98 240 TRP B CA 1
ATOM 4204 C C . TRP B 1 240 ? 1.944 3.748 2.84 1 98 240 TRP B C 1
ATOM 4206 O O . TRP B 1 240 ? 2.359 4.891 3.043 1 98 240 TRP B O 1
ATOM 4216 N N . THR B 1 241 ? 1.623 3.318 1.696 1 97.81 241 THR B N 1
ATOM 4217 C CA . THR B 1 241 ? 1.533 4.191 0.53 1 97.81 241 THR B CA 1
ATOM 4218 C C . THR B 1 241 ? 0.303 3.85 -0.306 1 97.81 241 THR B C 1
ATOM 4220 O O . THR B 1 241 ? -0.082 2.684 -0.407 1 97.81 241 THR B O 1
ATOM 4223 N N . GLU B 1 242 ? -0.317 4.855 -0.823 1 97.38 242 GLU B N 1
ATOM 4224 C CA . GLU B 1 242 ? -1.484 4.742 -1.691 1 97.38 242 GLU B CA 1
ATOM 4225 C C . GLU B 1 242 ? -1.451 5.785 -2.803 1 97.38 242 GLU B C 1
ATOM 4227 O O . GLU B 1 242 ? -1.896 6.918 -2.609 1 97.38 242 GLU B O 1
ATOM 4232 N N . PRO B 1 243 ? -0.949 5.379 -4.023 1 96.94 243 PRO B N 1
ATOM 4233 C CA . PRO B 1 243 ? -1.075 6.324 -5.137 1 96.94 243 PRO B CA 1
ATOM 4234 C C . PRO B 1 243 ? -2.518 6.766 -5.375 1 96.94 243 PRO B C 1
ATOM 4236 O O . PRO B 1 243 ? -3.441 5.953 -5.266 1 96.94 243 PRO B O 1
ATOM 4239 N N . ASN B 1 244 ? -2.691 8.055 -5.551 1 96.94 244 ASN B N 1
ATOM 4240 C CA . ASN B 1 244 ? -4.027 8.562 -5.848 1 96.94 244 ASN B CA 1
ATOM 4241 C C . ASN B 1 244 ? -4.391 8.352 -7.316 1 96.94 244 ASN B C 1
ATOM 4243 O O . ASN B 1 244 ? -4.082 9.195 -8.164 1 96.94 244 ASN B O 1
ATOM 4247 N N . LEU B 1 245 ? -5.133 7.363 -7.598 1 96.75 245 LEU B N 1
ATOM 4248 C CA . LEU B 1 245 ? -5.449 6.949 -8.961 1 96.75 245 LEU B CA 1
ATOM 4249 C C . LEU B 1 245 ? -6.523 7.848 -9.562 1 96.75 245 LEU B C 1
ATOM 4251 O O . LEU B 1 245 ? -6.719 7.852 -10.781 1 96.75 245 LEU B O 1
ATOM 4255 N N . LEU B 1 246 ? -7.195 8.586 -8.727 1 96.06 246 LEU B N 1
ATOM 4256 C CA . LEU B 1 246 ? -8.203 9.5 -9.25 1 96.06 246 LEU B CA 1
ATOM 4257 C C . LEU B 1 246 ? -7.547 10.648 -10.016 1 96.06 246 LEU B C 1
ATOM 4259 O O . LEU B 1 246 ? -8.109 11.148 -10.984 1 96.06 246 LEU B O 1
ATOM 4263 N N . ALA B 1 247 ? -6.34 11.016 -9.547 1 94.44 247 ALA B N 1
ATOM 4264 C CA . ALA B 1 247 ? -5.594 12.016 -10.312 1 94.44 247 ALA B CA 1
ATOM 4265 C C . ALA B 1 247 ? -5.312 11.523 -11.727 1 94.44 247 ALA B C 1
ATOM 4267 O O . ALA B 1 247 ? -5.258 12.32 -12.664 1 94.44 247 ALA B O 1
ATOM 4268 N N . VAL B 1 248 ? -5.18 10.242 -11.891 1 95.06 248 VAL B N 1
ATOM 4269 C CA . VAL B 1 248 ? -4.906 9.625 -13.188 1 95.06 248 VAL B CA 1
ATOM 4270 C C . VAL B 1 248 ? -6.188 9.562 -14.016 1 95.06 248 VAL B C 1
ATOM 4272 O O . VAL B 1 248 ? -6.223 10.055 -15.141 1 95.06 248 VAL B O 1
ATOM 4275 N N . THR B 1 249 ? -7.246 9.031 -13.453 1 94.94 249 THR B N 1
ATOM 4276 C CA . THR B 1 249 ? -8.477 8.836 -14.211 1 94.94 249 THR B CA 1
ATOM 4277 C C . THR B 1 249 ? -9.094 10.18 -14.586 1 94.94 249 THR B C 1
ATOM 4279 O O . THR B 1 249 ? -9.758 10.297 -15.625 1 94.94 249 THR B O 1
ATOM 4282 N N . MET B 1 250 ? -8.812 11.195 -13.82 1 94 250 MET B N 1
ATOM 4283 C CA . MET B 1 250 ? -9.312 12.531 -14.109 1 94 250 MET B CA 1
ATOM 4284 C C . MET B 1 250 ? -8.344 13.297 -15.008 1 94 250 MET B C 1
ATOM 4286 O O . MET B 1 250 ? -8.641 14.414 -15.438 1 94 250 MET B O 1
ATOM 4290 N N . ASN B 1 251 ? -7.203 12.742 -15.25 1 90.56 251 ASN B N 1
ATOM 4291 C CA . ASN B 1 251 ? -6.168 13.328 -16.094 1 90.56 251 ASN B CA 1
ATOM 4292 C C . ASN B 1 251 ? -5.734 14.695 -15.578 1 90.56 251 ASN B C 1
ATOM 4294 O O . ASN B 1 251 ? -5.707 15.672 -16.328 1 90.56 251 ASN B O 1
ATOM 4298 N N . LEU B 1 252 ? -5.465 14.773 -14.328 1 87.31 252 LEU B N 1
ATOM 4299 C CA . LEU B 1 252 ? -5.145 16.031 -13.68 1 87.31 252 LEU B CA 1
ATOM 4300 C C . LEU B 1 252 ? -3.852 16.625 -14.227 1 87.31 252 LEU B C 1
ATOM 4302 O O . LEU B 1 252 ? -3.693 17.844 -14.289 1 87.31 252 LEU B O 1
ATOM 4306 N N . ALA B 1 253 ? -2.877 15.773 -14.586 1 82.19 253 ALA B N 1
ATOM 4307 C CA . ALA B 1 253 ? -1.579 16.25 -15.055 1 82.19 253 ALA B CA 1
ATOM 4308 C C . ALA B 1 253 ? -1.608 16.516 -16.562 1 82.19 253 ALA B C 1
ATOM 4310 O O . ALA B 1 253 ? -0.615 16.969 -17.125 1 82.19 253 ALA B O 1
ATOM 4311 N N . GLY B 1 254 ? -2.773 16.406 -17.172 1 81.25 254 GLY B N 1
ATOM 4312 C CA . GLY B 1 254 ? -2.818 16.531 -18.609 1 81.25 254 GLY B CA 1
ATOM 4313 C C . GLY B 1 254 ? -2.014 15.453 -19.328 1 81.25 254 GLY B C 1
ATOM 4314 O O . GLY B 1 254 ? -1.975 15.414 -20.562 1 81.25 254 GLY B O 1
ATOM 4315 N N . SER B 1 255 ? -1.25 14.766 -18.484 1 76.44 255 SER B N 1
ATOM 4316 C CA . SER B 1 255 ? -0.519 13.578 -18.922 1 76.44 255 SER B CA 1
ATOM 4317 C C . SER B 1 255 ? -0.914 12.352 -18.109 1 76.44 255 SER B C 1
ATOM 4319 O O . SER B 1 255 ? -1.766 12.438 -17.219 1 76.44 255 SER B O 1
ATOM 4321 N N . LYS B 1 256 ? -0.766 11.117 -18.5 1 82.44 256 LYS B N 1
ATOM 4322 C CA . LYS B 1 256 ? -1.098 9.867 -17.828 1 82.44 256 LYS B CA 1
ATOM 4323 C C . LYS B 1 256 ? -0.223 9.656 -16.609 1 82.44 256 LYS B C 1
ATOM 4325 O O . LYS B 1 256 ? -0.294 8.609 -15.961 1 82.44 256 LYS B O 1
ATOM 4330 N N . ASP B 1 257 ? 0.495 10.781 -16.141 1 92.75 257 ASP B N 1
ATOM 4331 C CA . ASP B 1 257 ? 1.457 10.609 -15.047 1 92.75 257 ASP B CA 1
ATOM 4332 C C . ASP B 1 257 ? 0.757 10.578 -13.695 1 92.75 257 ASP B C 1
ATOM 4334 O O . ASP B 1 257 ? -0.126 11.391 -13.422 1 92.75 257 ASP B O 1
ATOM 4338 N N . PRO B 1 258 ? 1.038 9.602 -12.875 1 96.31 258 PRO B N 1
ATOM 4339 C CA . PRO B 1 258 ? 0.457 9.516 -11.531 1 96.31 258 PRO B CA 1
ATOM 4340 C C . PRO B 1 258 ? 1.151 10.43 -10.531 1 96.31 258 PRO B C 1
ATOM 4342 O O . PRO B 1 258 ? 1.939 9.961 -9.703 1 96.31 258 PRO B O 1
ATOM 4345 N N . ILE B 1 259 ? 0.741 11.656 -10.406 1 97.12 259 ILE B N 1
ATOM 4346 C CA . ILE B 1 259 ? 1.536 12.719 -9.805 1 97.12 259 ILE B CA 1
ATOM 4347 C C . ILE B 1 259 ? 1.153 12.883 -8.336 1 97.12 259 ILE B C 1
ATOM 4349 O O . ILE B 1 259 ? 1.673 13.766 -7.645 1 97.12 259 ILE B O 1
ATOM 4353 N N . LEU B 1 260 ? 0.233 12.07 -7.766 1 97.75 260 LEU B N 1
ATOM 4354 C CA . LEU B 1 260 ? -0.193 12.195 -6.379 1 97.75 260 LEU B CA 1
ATOM 4355 C C . LEU B 1 260 ? -0.121 10.852 -5.664 1 97.75 260 LEU B C 1
ATOM 4357 O O . LEU B 1 260 ? -0.467 9.82 -6.246 1 97.75 260 LEU B O 1
ATOM 4361 N N . ALA B 1 261 ? 0.304 10.852 -4.438 1 98.25 261 ALA B N 1
ATOM 4362 C CA . ALA B 1 261 ? 0.303 9.648 -3.602 1 98.25 261 ALA B CA 1
ATOM 4363 C C . ALA B 1 261 ? 0.163 10.008 -2.125 1 98.25 261 ALA B C 1
ATOM 4365 O O . ALA B 1 261 ? 0.696 11.023 -1.674 1 98.25 261 ALA B O 1
ATOM 4366 N N . GLU B 1 262 ? -0.528 9.164 -1.408 1 98.25 262 GLU B N 1
ATOM 4367 C CA . GLU B 1 262 ? -0.68 9.273 0.04 1 98.25 262 GLU B CA 1
ATOM 4368 C C . GLU B 1 262 ? 0.32 8.375 0.766 1 98.25 262 GLU B C 1
ATOM 4370 O O . GLU B 1 262 ? 0.572 7.246 0.342 1 98.25 262 GLU B O 1
ATOM 4375 N N . TYR B 1 263 ? 0.896 8.906 1.854 1 98.69 263 TYR B N 1
ATOM 4376 C CA . TYR B 1 263 ? 1.791 8.133 2.707 1 98.69 263 TYR B CA 1
ATOM 4377 C C . TYR B 1 263 ? 1.369 8.227 4.168 1 98.69 263 TYR B C 1
ATOM 4379 O O . TYR B 1 263 ? 0.844 9.25 4.605 1 98.69 263 TYR B O 1
ATOM 4387 N N . THR B 1 264 ? 1.539 7.156 4.867 1 98.75 264 THR B N 1
ATOM 4388 C CA . THR B 1 264 ? 1.604 7.148 6.324 1 98.75 264 THR B CA 1
ATOM 4389 C C . THR B 1 264 ? 3.025 6.867 6.801 1 98.75 264 THR B C 1
ATOM 4391 O O . THR B 1 264 ? 3.611 5.84 6.445 1 98.75 264 THR B O 1
ATOM 4394 N N . LEU B 1 265 ? 3.566 7.797 7.543 1 98.81 265 LEU B N 1
ATOM 4395 C CA . LEU B 1 265 ? 4.883 7.633 8.148 1 98.81 265 LEU B CA 1
ATOM 4396 C C . LEU B 1 265 ? 4.793 7.66 9.664 1 98.81 265 LEU B C 1
ATOM 4398 O O . LEU B 1 265 ? 3.986 8.406 10.234 1 98.81 265 LEU B O 1
ATOM 4402 N N . ILE B 1 266 ? 5.594 6.863 10.281 1 98.44 266 ILE B N 1
ATOM 4403 C CA . ILE B 1 266 ? 5.672 6.895 11.734 1 98.44 266 ILE B CA 1
ATOM 4404 C C . ILE B 1 266 ? 7.078 7.305 12.172 1 98.44 266 ILE B C 1
ATOM 4406 O O . ILE B 1 266 ? 8.062 6.98 11.5 1 98.44 266 ILE B O 1
ATOM 4410 N N . ASN B 1 267 ? 7.145 8.039 13.227 1 98 267 ASN B N 1
ATOM 4411 C CA . ASN B 1 267 ? 8.43 8.492 13.758 1 98 267 ASN B CA 1
ATOM 4412 C C . ASN B 1 267 ? 9.07 7.445 14.648 1 98 267 ASN B C 1
ATOM 4414 O O . ASN B 1 267 ? 8.75 7.355 15.844 1 98 267 ASN B O 1
ATOM 4418 N N . ALA B 1 268 ? 10.07 6.793 14.164 1 94.88 268 ALA B N 1
ATOM 4419 C CA . ALA B 1 268 ? 10.695 5.66 14.844 1 94.88 268 ALA B CA 1
ATOM 4420 C C . ALA B 1 268 ? 11.703 6.129 15.883 1 94.88 268 ALA B C 1
ATOM 4422 O O . ALA B 1 268 ? 12.133 5.352 16.734 1 94.88 268 ALA B O 1
ATOM 4423 N N . HIS B 1 269 ? 12.062 7.398 15.844 1 91.56 269 HIS B N 1
ATOM 4424 C CA . HIS B 1 269 ? 13.023 7.953 16.797 1 91.56 269 HIS B CA 1
ATOM 4425 C C . HIS B 1 269 ? 12.328 8.516 18.016 1 91.56 269 HIS B C 1
ATOM 4427 O O . HIS B 1 269 ? 12.969 8.773 19.047 1 91.56 269 HIS B O 1
ATOM 4433 N N . ASP B 1 270 ? 11.07 8.664 17.938 1 90.31 270 ASP B N 1
ATOM 4434 C CA . ASP B 1 270 ? 10.289 9.391 18.938 1 90.31 270 ASP B CA 1
ATOM 4435 C C . ASP B 1 270 ? 9.961 8.492 20.125 1 90.31 270 ASP B C 1
ATOM 4437 O O . ASP B 1 270 ? 9.188 7.543 20 1 90.31 270 ASP B O 1
ATOM 4441 N N . LYS B 1 271 ? 10.398 8.883 21.266 1 86.19 271 LYS B N 1
ATOM 4442 C CA . LYS B 1 271 ? 10.18 8.102 22.469 1 86.19 271 LYS B CA 1
ATOM 4443 C C . LYS B 1 271 ? 8.766 8.289 23 1 86.19 271 LYS B C 1
ATOM 4445 O O . LYS B 1 271 ? 8.281 7.484 23.797 1 86.19 271 LYS B O 1
ATOM 4450 N N . ARG B 1 272 ? 8.117 9.336 22.562 1 90.25 272 ARG B N 1
ATOM 4451 C CA . ARG B 1 272 ? 6.77 9.625 23.031 1 90.25 272 ARG B CA 1
ATOM 4452 C C . ARG B 1 272 ? 5.727 8.938 22.156 1 90.25 272 ARG B C 1
ATOM 4454 O O . ARG B 1 272 ? 4.535 8.945 22.469 1 90.25 272 ARG B O 1
ATOM 4461 N N . ASN B 1 273 ? 6.195 8.359 21.062 1 95.5 273 ASN B N 1
ATOM 4462 C CA . ASN B 1 273 ? 5.289 7.789 20.078 1 95.5 273 ASN B CA 1
ATOM 4463 C C . ASN B 1 273 ? 4.52 6.598 20.625 1 95.5 273 ASN B C 1
ATOM 4465 O O . ASN B 1 273 ? 5.113 5.574 20.969 1 95.5 273 ASN B O 1
ATOM 4469 N N . ILE B 1 274 ? 3.211 6.664 20.641 1 95.75 274 ILE B N 1
ATOM 4470 C CA . ILE B 1 274 ? 2.348 5.668 21.266 1 95.75 274 ILE B CA 1
ATOM 4471 C C . ILE B 1 274 ? 2.42 4.359 20.484 1 95.75 274 ILE B C 1
ATOM 4473 O O . ILE B 1 274 ? 2.064 3.297 21 1 95.75 274 ILE B O 1
ATOM 4477 N N . ILE B 1 275 ? 2.883 4.418 19.25 1 95.81 275 ILE B N 1
ATOM 4478 C CA . ILE B 1 275 ? 3.01 3.234 18.406 1 95.81 275 ILE B CA 1
ATOM 4479 C C . ILE B 1 275 ? 4.047 2.283 19 1 95.81 275 ILE B C 1
ATOM 4481 O O . ILE B 1 275 ? 3.902 1.062 18.906 1 95.81 275 ILE B O 1
ATOM 4485 N N . PHE B 1 276 ? 5.062 2.807 19.594 1 92.5 276 PHE B N 1
ATOM 4486 C CA . PHE B 1 276 ? 6.16 1.977 20.078 1 92.5 276 PHE B CA 1
ATOM 4487 C C . PHE B 1 276 ? 6.074 1.787 21.594 1 92.5 276 PHE B C 1
ATOM 4489 O O . PHE B 1 276 ? 6.734 0.91 22.156 1 92.5 276 PHE B O 1
ATOM 4496 N N . GLY B 1 277 ? 5.043 2.248 22.203 1 77.94 277 GLY B N 1
ATOM 4497 C CA . GLY B 1 277 ? 4.887 2.129 23.656 1 77.94 277 GLY B CA 1
ATOM 4498 C C . GLY B 1 277 ? 6.109 2.58 24.422 1 77.94 277 GLY B C 1
ATOM 4499 O O . GLY B 1 277 ? 7.012 3.203 23.859 1 77.94 277 GLY B O 1
ATOM 4500 N N . ASN B 1 278 ? 6.027 2.492 25.75 1 60.09 278 ASN B N 1
ATOM 4501 C CA . ASN B 1 278 ? 7.203 2.672 26.594 1 60.09 278 ASN B CA 1
ATOM 4502 C C . ASN B 1 278 ? 8.234 1.57 26.359 1 60.09 278 ASN B C 1
ATOM 4504 O O . ASN B 1 278 ? 7.98 0.403 26.656 1 60.09 278 ASN B O 1
ATOM 4508 N N . VAL B 1 279 ? 8.797 1.613 25.172 1 45.28 279 VAL B N 1
ATOM 4509 C CA . VAL B 1 279 ? 9.875 0.642 25.016 1 45.28 279 VAL B CA 1
ATOM 4510 C C . VAL B 1 279 ? 10.773 0.647 26.234 1 45.28 279 VAL B C 1
ATOM 4512 O O . VAL B 1 279 ? 11.445 1.642 26.516 1 45.28 279 VAL B O 1
ATOM 4515 N N . ASP B 1 280 ? 10.383 0.23 27.375 1 38.91 280 ASP B N 1
ATOM 4516 C CA . ASP B 1 280 ? 11.352 0.039 28.453 1 38.91 280 ASP B CA 1
ATOM 4517 C C . ASP B 1 280 ? 12.477 -0.898 28.016 1 38.91 280 ASP B C 1
ATOM 4519 O O . ASP B 1 280 ? 12.242 -1.84 27.25 1 38.91 280 ASP B O 1
#

Organism: Verticillium dahliae (strain VdLs.17 / ATCC MYA-4575 / FGSC 10137) (NCBI:txid498257)

Secondary structure (DSSP, 8-state):
-HHHHHHHHHHHHHHHHHHHHHHHHHHSSGGG--S----SHHHHHH----GGGGS---S--SS-EEEESSSSBTBEEEETHHHHHT--TTS--EEEEE--TT--HHHHHHHHHSS-EEEEE-SS-SS--TTS-GGGGGGEEEE--EE-SS-BTTSSS-EE-HHHHHHHHT-S-EEEEEE--TTTHHHHHHHHHHHS-GGGTPPP-EEEEEEEEE--TT--HHHHHHHHHHHHHTTEEEEEEEE-HHHHHTTTTSSS---EEEEEEEETT-TT-TTT----/-HHHHHHHHHHHHHHHHHHHHHHHHHHSSGGG--S----SHHHHHH----GGGGS---S--SS-EEEESSSSBTBEEEETHHHHHT--TTS--EEEEE--TT--HHHHHHHHHSS-EEEEE-SS-SS--TTS-GGGGGGEEEE--EE-SS-BTTSSS-EE-HHHHHHHHT-S-EEEEEE--TTTHHHHHHHHHHHS-GGGTPPP-EEEEEEEEE--TT--HHHHHHHHHHHHHTTEEEEEEEE-HHHHHTTTTSSS---EEEEEEEETT-TT-TTT----

Radius of gyration: 23.49 Å; Cα contacts (8 Å, |Δi|>4): 1204; chains: 2; bounding box: 53×74×59 Å

pLDDT: mean 96.04, std 6.02, range [38.91, 98.94]

Sequence (560 aa):
MKDHMARAEASWAKTVKQRHDMIVADYGDVSKMPLFPTTDSASYHIHPYTIWDFTPASYGCPHEIERVGRMGDGGKWVCGMSRYVDFPADRQCIIYSFGVRDESSFENEMLSRTNCTVWAYDFSVVDFGEQLETWNRDRAHFLQAGIAGKTDKTKNPPFYSIAELMKMNNHEYIDILKMDIEFAEFEAMDGLSDDFPLAQGLELPIGQLMVEIHFFNGLTSKNYLDWWERLEARGLRPTWTEPNLLAVTMNLAGSKDPILAEYTLINAHDKRNIIFGNVDMKDHMARAEASWAKTVKQRHDMIVADYGDVSKMPLFPTTDSASYHIHPYTIWDFTPASYGCPHEIERVGRMGDGGKWVCGMSRYVDFPADRQCIIYSFGVRDESSFENEMLSRTNCTVWAYDFSVVDFGEQLETWNRDRAHFLQAGIAGKTDKTKNPPFYSIAELMKMNNHEYIDILKMDIEFAEFEAMDGLSDDFPLAQGLELPIGQLMVEIHFFNGLTSKNYLDWWERLEARGLRPTWTEPNLLAVTMNLAGSKDPILAEYTLINAHDKRNIIFGNVD

Foldseek 3Di:
DVVLQVVLVVQQVVLQVVLVVLCCVQPVDQQRDFQQQDDDPVSCVRPVDGLQSSADQRNAAPADWDWFFDPAPQTFIDRPLVLQLPDDPVDAAEEEAEDQPQHCRRVQRSLVRGVHAYEYEAQVDQDHHPNRDPVSVVRYHYDNEAEALDWDVVDVNTYHAPVVVCVVVVHPAHQEYEEDHAARVQSNVVSQCVVQPVVVVGARRYFKYKYKHAQPDPDGSVSVVVSVVVCVVRQKGWRDKAQRCVCQVVVVVVDNDSGMMITMIGRRPDCVHSSCPNPD/DVVLQVVLVVQQVVLQVVLVVLCCVQPVDQQRDFQQQDDDPVSCVRPVDGLQSSADQRNAAPADWDWFFDPAPQTFIDRPLVLQLPDDPVDAAEEEAEDQPQHCRRVQRSLVRGVHAYEYEAQVDQDYHPNRDPVSVVRYHYDNEAEALDWDVVDVNTYHAPVVVCVVVVHPAHQEYEEDHAARVQSNVVSQCVVQPVVVVGARRYFKYKYKHAPPDPDGSVSVVVSVVVCVVRQKGWRDKAQRCVCQVVVVVVDNDSGMMITMIGRRPDCVHSSCPNPD

Nearest PDB structures (foldseek):
  2b78-assembly1_A  TM=5.066E-01  e=5.664E-03  Streptococcus mutans
  2ef0-assembly1_A  TM=5.123E-01  e=1.581E+00  Thermus thermophilus HB8
  7x99-assembly1_A  TM=5.595E-01  e=4.042E+00  Psychrobacter sp. PAMC 21119
  2b78-assembly1_A  TM=5.094E-01  e=5.815E-03  Streptococcus mutans
  7x99-assembly1_A  TM=5.594E-01  e=4.927E+00  Psychrobacter sp. PAMC 21119

InterPro domains:
  IPR025714 Methyltransferase domain [PF13383] (58-220)
  IPR026913 Probable methyltransferase-like protein 24 [PTHR32026] (48-269)

Solvent-accessible surface area (backbone atoms only — not comparable to full-atom values): 28902 Å² total; per-residue (Å²): 107,69,69,54,50,53,53,14,50,50,37,32,50,51,48,54,51,49,34,52,51,50,36,41,74,75,48,66,36,50,82,68,39,64,49,64,58,22,52,42,73,74,36,34,78,75,37,44,38,48,55,66,50,56,65,56,41,25,25,33,38,97,44,43,38,34,76,37,37,49,76,37,71,75,30,46,64,35,71,27,56,64,46,50,49,65,48,61,85,91,50,86,44,34,30,39,36,34,44,42,58,72,51,22,38,32,61,31,46,48,39,71,60,27,80,41,34,39,43,33,30,23,58,89,39,86,50,79,14,84,56,48,48,78,90,44,45,90,44,49,45,72,44,54,22,39,67,23,39,58,65,38,74,86,42,90,58,29,26,33,16,59,60,56,52,27,57,75,69,72,43,84,59,31,48,32,38,38,38,45,56,87,48,37,55,58,46,23,52,51,28,36,45,64,75,30,36,58,92,77,72,38,64,63,53,48,27,27,42,33,38,46,47,51,64,53,95,78,65,46,43,41,61,50,52,54,54,50,48,54,44,43,74,59,26,41,37,36,38,36,61,45,71,38,60,57,47,20,38,38,35,70,70,80,40,51,51,73,50,33,34,34,37,24,24,37,26,77,68,45,76,81,20,64,82,64,43,83,73,122,108,70,67,54,51,53,52,12,50,49,37,32,50,50,48,52,52,49,36,53,52,51,36,41,74,75,47,66,37,50,83,66,39,64,49,64,58,22,51,43,74,73,36,34,78,76,36,45,41,46,53,66,49,58,65,57,43,26,24,34,39,96,44,45,38,34,76,37,37,49,76,36,72,76,29,46,65,36,70,25,57,66,45,52,49,64,46,60,86,91,53,87,44,35,31,40,38,33,44,42,60,73,54,20,38,32,60,30,46,48,41,72,59,26,80,40,34,40,43,34,30,23,56,90,38,85,53,79,15,85,56,46,47,77,92,45,45,90,45,50,43,72,46,56,20,39,66,22,39,57,64,37,74,85,42,88,58,30,27,34,15,58,57,55,52,26,57,75,68,72,43,86,58,30,49,32,38,37,37,46,56,89,48,37,56,59,46,23,51,50,29,38,45,64,75,31,36,58,92,77,70,37,64,65,56,47,26,27,42,33,38,47,48,51,66,53,93,78,66,46,42,39,62,50,52,54,54,51,49,55,44,43,74,59,27,40,36,36,39,37,62,45,71,37,59,58,47,18,38,39,37,70,68,80,39,50,50,71,51,33,33,35,37,24,26,38,26,77,68,44,77,80,21,64,83,65,42,84,72,122